Protein AF-A0A8D8GSB3-F1 (afdb_monomer_lite)

Organism: Culex pipiens (NCBI:txid7175)

Foldseek 3Di:
DDFFQKEKEWFWAFLDDDAPLGQLPVTATFKIWIFIAGLVVLDTLDIDIAGAADPDPDPPPDDPDDDDDDDDDDDDDDDDDDDDDDDDDDDDDDDDDDDDDDDDDDDDDDDDDDDDDDDDDDDDPPPPPVPCSVVSVVCCVVGHDHPLVVLVVVCVVCVVSVHHCLDPSYAYEYQAQCRLQNHVQLVCLVVVHDHPPRSQKHFHLQVLLLCLVVDVVVPVPDDPVVVVVVVVDDDGDDGDSGLVVVCVVVVHDQDDDPDPSVSRSVSSSVSVSVSSVSVRRSPDIDGFDLDAAEDADALPDPADLLQKKKKAFADQPDDPNLVSSLSGSFAFDHNFKFFDADPVGGGPRMIMGGGPDSVSLVVSCSQAQPDDPPTGMHMGRDGPNVNSDRRNDPDVVVVVVVVVVDRDDDDDDPDDPPDALVVVQVVQCPDPDRDGDPPRRVD

Radius of gyration: 30.73 Å; chains: 1; bounding box: 97×86×65 Å

InterPro domains:
  IPR000504 RNA recognition motif domain [PF28441] (309-398)
  IPR012677 Nucleotide-binding alpha-beta plait domain superfamily [G3DSA:3.30.70.330] (297-389)
  IPR012677 Nucleotide-binding alpha-beta plait domain superfamily [G3DSA:3.30.70.330] (390-442)
  IPR035979 RNA-binding domain superfamily [SSF54928] (301-390)
  IPR036397 Ribonuclease H superfamily [G3DSA:3.30.420.10] (130-294)
  IPR050666 Epithelial Splicing Regulatory [PTHR13976] (303-430)

Structure (mmCIF, N/CA/C/O backbone):
data_AF-A0A8D8GSB3-F1
#
_entry.id   AF-A0A8D8GSB3-F1
#
loop_
_atom_site.group_PDB
_atom_site.id
_atom_site.type_symbol
_atom_site.label_atom_id
_atom_site.label_alt_id
_atom_site.label_comp_id
_atom_site.label_asym_id
_atom_site.l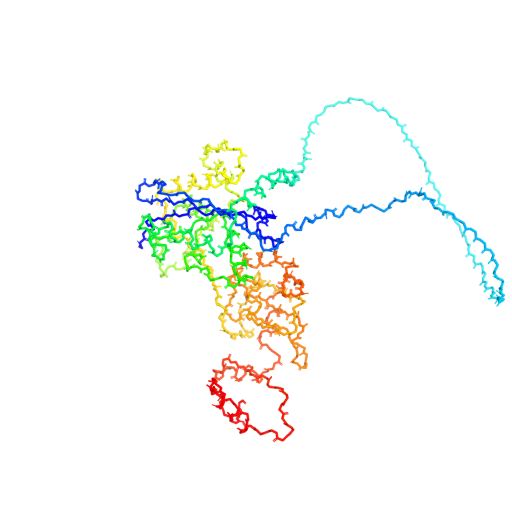abel_entity_id
_atom_site.label_seq_id
_atom_site.pdbx_PDB_ins_code
_atom_site.Cartn_x
_atom_site.Cartn_y
_atom_site.Cartn_z
_atom_site.occupancy
_atom_site.B_iso_or_equiv
_atom_site.auth_seq_id
_atom_site.auth_comp_id
_atom_site.auth_asym_id
_atom_site.auth_atom_id
_atom_site.pdbx_PDB_model_num
ATOM 1 N N . MET A 1 1 ? -25.557 -2.067 -2.318 1.00 46.94 1 MET A N 1
ATOM 2 C CA . MET A 1 1 ? -24.330 -2.796 -1.921 1.00 46.94 1 MET A CA 1
ATOM 3 C C . MET A 1 1 ? -24.518 -3.299 -0.494 1.00 46.94 1 MET A C 1
ATOM 5 O O . MET A 1 1 ? -25.457 -2.836 0.148 1.00 46.94 1 MET A O 1
ATOM 9 N N . LEU A 1 2 ? -23.705 -4.243 -0.006 1.00 55.56 2 LEU A N 1
ATOM 10 C CA . LEU A 1 2 ? -23.695 -4.561 1.428 1.00 55.56 2 LEU A CA 1
ATOM 11 C C . LEU A 1 2 ? -22.905 -3.475 2.169 1.00 55.56 2 LEU A C 1
ATOM 13 O O . LEU A 1 2 ? -21.803 -3.122 1.752 1.00 55.56 2 LEU A O 1
ATOM 17 N N . VAL A 1 3 ? -23.482 -2.969 3.257 1.00 63.44 3 VAL A N 1
ATOM 18 C CA . VAL A 1 3 ? -22.779 -2.135 4.242 1.00 63.44 3 VAL A CA 1
ATOM 19 C C . VAL A 1 3 ? -21.833 -3.053 5.030 1.00 63.44 3 VAL A C 1
ATOM 21 O O . VAL A 1 3 ? -22.255 -4.170 5.350 1.00 63.44 3 VAL A O 1
ATOM 24 N N . PRO A 1 4 ? -20.586 -2.654 5.349 1.00 74.19 4 PRO A N 1
ATOM 25 C CA . PRO A 1 4 ? -19.764 -3.430 6.274 1.00 74.19 4 PRO A CA 1
ATOM 26 C C . PRO A 1 4 ? -20.490 -3.586 7.618 1.00 74.19 4 PRO A C 1
ATOM 28 O O . PRO A 1 4 ? -21.089 -2.641 8.121 1.00 74.19 4 PRO A O 1
ATOM 31 N N . GLY A 1 5 ? -20.447 -4.786 8.196 1.00 86.19 5 GLY A N 1
ATOM 32 C CA . GLY A 1 5 ? -20.962 -5.034 9.545 1.00 86.19 5 GLY A CA 1
ATOM 33 C C . GLY A 1 5 ? -19.976 -4.575 10.618 1.00 86.19 5 GLY A C 1
ATOM 34 O O . GLY A 1 5 ? -20.393 -4.056 11.647 1.00 86.19 5 GLY A O 1
ATOM 35 N N . HIS A 1 6 ? -18.675 -4.711 10.344 1.00 92.94 6 HIS A N 1
ATOM 36 C CA . HIS A 1 6 ? -17.599 -4.316 11.246 1.00 92.94 6 HIS A CA 1
ATOM 37 C C . HIS A 1 6 ? -16.561 -3.460 10.519 1.00 92.94 6 HIS A C 1
ATOM 39 O O . HIS A 1 6 ? -16.038 -3.842 9.468 1.00 92.94 6 HIS A O 1
ATOM 45 N N . VAL A 1 7 ? -16.228 -2.325 11.126 1.00 94.75 7 VAL A N 1
ATOM 46 C CA . VAL A 1 7 ? -15.101 -1.468 10.752 1.00 94.75 7 VAL A CA 1
ATOM 47 C C . VAL A 1 7 ? -14.012 -1.632 11.806 1.00 94.75 7 VAL A C 1
ATOM 49 O O . VAL A 1 7 ? -14.294 -1.667 12.999 1.00 94.75 7 VAL A O 1
ATOM 52 N N . VAL A 1 8 ? -12.760 -1.743 11.376 1.00 96.25 8 VAL A N 1
ATOM 53 C CA . VAL A 1 8 ? -11.604 -1.909 12.255 1.00 96.25 8 VAL A CA 1
ATOM 54 C C . VAL A 1 8 ? -10.635 -0.763 12.032 1.00 96.25 8 VAL A C 1
ATOM 56 O O . VAL A 1 8 ? -9.966 -0.704 11.003 1.00 96.25 8 VAL A O 1
ATOM 59 N N . SER A 1 9 ? -10.546 0.131 13.013 1.00 97.50 9 SER A N 1
ATOM 60 C CA . SER A 1 9 ? -9.481 1.129 13.076 1.00 97.50 9 SER A CA 1
ATOM 61 C C . SER A 1 9 ? -8.151 0.410 13.292 1.00 97.50 9 SER A C 1
ATOM 63 O O . SER A 1 9 ? -8.019 -0.351 14.254 1.00 97.50 9 SER A O 1
ATOM 65 N N . LEU A 1 10 ? -7.192 0.623 12.391 1.00 97.50 10 LEU A N 1
ATOM 66 C CA . LEU A 1 10 ? -5.840 0.079 12.454 1.00 97.50 10 LEU A CA 1
ATOM 67 C C . LEU A 1 10 ? -4.830 1.226 12.538 1.00 97.50 10 LEU A C 1
ATOM 69 O O . LEU A 1 10 ? -4.584 1.934 11.558 1.00 97.50 10 LEU A O 1
ATOM 73 N N . TYR A 1 11 ? -4.220 1.363 13.711 1.00 96.75 11 TYR A N 1
ATOM 74 C CA . TYR A 1 11 ? -3.083 2.243 13.955 1.00 96.75 11 TYR A CA 1
ATOM 75 C C . TYR A 1 11 ? -1.773 1.440 13.927 1.00 96.75 11 TYR A C 1
ATOM 77 O O . TYR A 1 11 ? -1.705 0.324 14.450 1.00 96.75 11 TYR A O 1
ATOM 85 N N . VAL A 1 12 ? -0.736 2.015 13.314 1.00 96.12 12 VAL A N 1
ATOM 86 C CA . VAL A 1 12 ? 0.573 1.385 13.084 1.00 96.12 12 VAL A CA 1
ATOM 87 C C . VAL A 1 12 ? 1.669 2.400 13.391 1.00 96.12 12 VAL A C 1
ATOM 89 O O . VAL A 1 12 ? 1.662 3.480 12.804 1.00 96.12 12 VAL A O 1
ATOM 92 N N . ALA A 1 13 ? 2.633 2.032 14.236 1.00 93.81 13 ALA A N 1
ATOM 93 C CA . ALA A 1 13 ? 3.852 2.813 14.455 1.00 93.81 13 ALA A CA 1
ATOM 94 C C . ALA A 1 13 ? 5.113 1.966 14.222 1.00 93.81 13 ALA A C 1
ATOM 96 O O . ALA A 1 13 ? 5.122 0.749 14.451 1.00 93.81 13 ALA A O 1
ATOM 97 N N . THR A 1 14 ? 6.183 2.621 13.764 1.00 92.94 14 THR A N 1
ATOM 98 C CA . THR A 1 14 ? 7.492 1.995 13.508 1.00 92.94 14 THR A CA 1
ATOM 99 C C . THR A 1 14 ? 8.529 2.379 14.560 1.00 92.94 14 THR A C 1
ATOM 101 O O . THR A 1 14 ? 8.365 3.345 15.303 1.00 92.94 14 THR A O 1
ATOM 104 N N . SER A 1 15 ? 9.639 1.641 14.566 1.00 90.12 15 SER A N 1
ATOM 105 C CA . SER A 1 15 ? 10.887 1.962 15.277 1.00 90.12 15 SER A CA 1
ATOM 106 C C . SER A 1 15 ? 11.648 3.181 14.712 1.00 90.12 15 SER A C 1
ATOM 108 O O . SER A 1 15 ? 12.798 3.417 15.087 1.00 90.12 15 SER A O 1
ATOM 110 N N . GLY A 1 16 ? 11.038 3.932 13.793 1.00 90.31 16 GLY A N 1
ATOM 111 C CA . GLY A 1 16 ? 11.637 5.041 13.062 1.00 90.31 16 GLY A CA 1
ATOM 112 C C . GLY A 1 16 ? 10.687 6.221 12.897 1.00 90.31 16 GLY A C 1
ATOM 113 O O . GLY A 1 16 ? 10.059 6.683 13.852 1.00 90.31 16 GLY A O 1
ATOM 114 N N . TYR A 1 17 ? 10.590 6.736 11.675 1.00 90.69 17 TYR A N 1
ATOM 115 C CA . TYR A 1 17 ? 9.687 7.832 11.353 1.00 90.69 17 TYR A CA 1
ATOM 116 C C . TYR A 1 17 ? 8.207 7.434 11.440 1.00 90.69 17 TYR A C 1
ATOM 118 O O . TYR A 1 17 ? 7.793 6.321 11.107 1.00 90.69 17 TYR A O 1
ATOM 126 N N . ASN A 1 18 ? 7.390 8.408 11.845 1.00 87.12 18 ASN A N 1
ATOM 127 C CA . ASN A 1 18 ? 5.941 8.295 12.006 1.00 87.12 18 ASN A CA 1
ATOM 128 C C . ASN A 1 18 ? 5.227 9.484 11.316 1.00 87.12 18 ASN A C 1
ATOM 130 O O . ASN A 1 18 ? 5.866 10.332 10.681 1.00 87.12 18 ASN A O 1
ATOM 134 N N . GLY A 1 19 ? 3.891 9.532 11.366 1.00 87.88 19 GLY A N 1
ATOM 135 C CA . GLY A 1 19 ? 3.096 10.582 10.713 1.00 87.88 19 GLY A CA 1
ATOM 136 C C . GLY A 1 19 ? 3.327 10.661 9.195 1.00 87.88 19 GLY A C 1
ATOM 137 O O . GLY A 1 19 ? 3.313 9.652 8.493 1.00 87.88 19 GLY A O 1
ATOM 138 N N . ALA A 1 20 ? 3.577 11.858 8.655 1.00 89.44 20 ALA A N 1
ATOM 139 C CA . ALA A 1 20 ? 3.774 12.060 7.211 1.00 89.44 20 ALA A CA 1
ATOM 140 C C . ALA A 1 20 ? 5.016 11.344 6.623 1.00 89.44 20 ALA A C 1
ATOM 142 O O . ALA A 1 20 ? 5.093 11.154 5.402 1.00 89.44 20 ALA A O 1
ATOM 143 N N . ALA A 1 21 ? 5.969 10.934 7.466 1.00 91.31 21 ALA A N 1
ATOM 144 C CA . ALA A 1 21 ? 7.173 10.187 7.095 1.00 91.31 21 ALA A CA 1
ATOM 145 C C . ALA A 1 21 ? 7.105 8.690 7.474 1.00 91.31 21 ALA A C 1
ATOM 147 O O . ALA A 1 21 ? 8.086 7.974 7.301 1.00 91.31 21 ALA A O 1
ATOM 148 N N . LEU A 1 22 ? 5.949 8.200 7.946 1.00 93.69 22 LEU A N 1
ATOM 149 C CA . LEU A 1 22 ? 5.746 6.812 8.373 1.00 93.69 22 LEU A CA 1
ATOM 150 C C . LEU A 1 22 ? 6.247 5.797 7.322 1.00 93.69 22 LEU A C 1
ATOM 152 O O . LEU A 1 22 ? 5.744 5.758 6.193 1.00 93.69 22 LEU A O 1
ATOM 156 N N . GLY A 1 23 ? 7.253 5.003 7.706 1.00 91.19 23 GLY A N 1
ATOM 157 C CA . GLY A 1 23 ? 7.861 3.947 6.887 1.00 91.19 23 GLY A CA 1
ATOM 158 C C . GLY A 1 23 ? 8.819 4.403 5.775 1.00 91.19 23 GLY A C 1
ATOM 159 O O . GLY A 1 23 ? 9.178 3.588 4.927 1.00 91.19 23 GLY A O 1
ATOM 160 N N . SER A 1 24 ? 9.240 5.675 5.712 1.00 93.44 24 SER A N 1
ATOM 161 C CA . SER A 1 24 ? 10.185 6.131 4.670 1.00 93.44 24 SER A CA 1
ATOM 162 C C . SER A 1 24 ? 11.663 5.838 4.959 1.00 93.44 24 SER A C 1
ATOM 164 O O . SER A 1 24 ? 12.518 6.170 4.145 1.00 93.44 24 SER A O 1
ATOM 166 N N . ASP A 1 25 ? 11.986 5.223 6.090 1.00 92.88 25 ASP A N 1
ATOM 167 C CA . ASP A 1 25 ? 13.344 4.985 6.601 1.00 92.88 25 ASP A CA 1
ATOM 168 C C . ASP A 1 25 ? 13.704 3.496 6.758 1.00 92.88 25 ASP A C 1
ATOM 170 O O . ASP A 1 25 ? 14.690 3.167 7.415 1.00 92.88 25 ASP A O 1
ATOM 174 N N . GLU A 1 26 ? 12.926 2.598 6.138 1.00 90.44 26 GLU A N 1
ATOM 175 C CA . GLU A 1 26 ? 13.148 1.137 6.149 1.00 90.44 26 GLU A CA 1
ATOM 176 C C . GLU A 1 26 ? 13.079 0.518 7.570 1.00 90.44 26 GLU A C 1
ATOM 178 O O . GLU A 1 26 ? 13.495 -0.619 7.794 1.00 90.44 26 GLU A O 1
ATOM 183 N N . LYS A 1 27 ? 12.528 1.259 8.547 1.00 92.31 27 LYS A N 1
ATOM 184 C CA . LYS A 1 27 ? 12.356 0.827 9.940 1.00 92.31 27 LYS A CA 1
ATOM 185 C C . LYS A 1 27 ? 11.085 0.001 10.132 1.00 92.31 27 LYS A C 1
ATOM 187 O O . LYS A 1 27 ? 10.012 0.331 9.631 1.00 92.31 27 LYS A O 1
ATOM 192 N N . GLU A 1 28 ? 11.224 -1.071 10.903 1.00 93.19 28 GLU A N 1
ATOM 193 C CA . GLU A 1 28 ? 10.175 -2.065 11.134 1.00 93.19 28 GLU A CA 1
ATOM 194 C C . GLU A 1 28 ? 9.091 -1.555 12.094 1.00 93.19 28 GLU A C 1
ATOM 196 O O . GLU A 1 28 ? 9.355 -0.752 13.001 1.00 93.19 28 GLU A O 1
ATOM 201 N N . VAL A 1 29 ? 7.875 -2.067 11.906 1.00 94.69 29 VAL A N 1
ATOM 202 C CA . VAL A 1 29 ? 6.718 -1.920 12.790 1.00 94.69 29 VAL A CA 1
ATOM 203 C C . VAL A 1 29 ? 7.063 -2.428 14.188 1.00 94.69 29 VAL A C 1
ATOM 205 O O . VAL A 1 29 ? 7.661 -3.488 14.360 1.00 94.69 29 VAL A O 1
ATOM 208 N N . VAL A 1 30 ? 6.633 -1.675 15.200 1.00 94.31 30 VAL A N 1
ATOM 209 C CA . VAL A 1 30 ? 6.784 -2.033 16.621 1.00 94.31 30 VAL A CA 1
ATOM 210 C C . VAL A 1 30 ? 5.465 -2.099 17.377 1.00 94.31 30 VAL A C 1
ATOM 212 O O . VAL A 1 30 ? 5.400 -2.693 18.452 1.00 94.31 30 VAL A O 1
ATOM 215 N N . LEU A 1 31 ? 4.406 -1.504 16.831 1.00 94.38 31 LEU A N 1
ATOM 216 C CA . LEU A 1 31 ? 3.119 -1.372 17.498 1.00 94.38 31 LEU A CA 1
ATOM 217 C C . LEU A 1 31 ? 1.986 -1.457 16.477 1.00 94.38 31 LEU A C 1
ATOM 219 O O . LEU A 1 31 ? 1.957 -0.700 15.505 1.00 94.38 31 LEU A O 1
ATOM 223 N N . LEU A 1 32 ? 1.044 -2.363 16.734 1.00 96.94 32 LEU A N 1
ATOM 224 C CA . LEU A 1 32 ? -0.214 -2.498 16.004 1.00 96.94 32 LEU A CA 1
ATOM 225 C C . LEU A 1 32 ? -1.373 -2.393 16.998 1.00 96.94 32 LEU A C 1
ATOM 227 O O . LEU A 1 32 ? -1.464 -3.197 17.929 1.00 96.94 32 LEU A O 1
ATOM 231 N N . ILE A 1 33 ? -2.263 -1.418 16.800 1.00 96.81 33 ILE A N 1
ATOM 232 C CA . ILE A 1 33 ? -3.490 -1.264 17.593 1.00 96.81 33 ILE A CA 1
ATOM 233 C C . ILE A 1 33 ? -4.693 -1.441 16.669 1.00 96.81 33 ILE A C 1
ATOM 235 O O . ILE A 1 33 ? -4.855 -0.711 15.693 1.00 96.81 33 ILE A O 1
ATOM 239 N N . TYR A 1 34 ? -5.541 -2.407 17.009 1.00 97.88 34 TYR A N 1
ATOM 240 C CA . TYR A 1 34 ? -6.792 -2.723 16.334 1.00 97.88 34 TYR A CA 1
ATOM 241 C C . TYR A 1 34 ? -7.969 -2.380 17.249 1.00 97.88 34 TYR A C 1
ATOM 243 O O . TYR A 1 34 ? -8.068 -2.916 18.358 1.00 97.88 34 TYR A O 1
ATOM 251 N N . VAL A 1 35 ? -8.895 -1.546 16.774 1.00 97.88 35 VAL A N 1
ATOM 252 C CA . VAL A 1 35 ? -10.174 -1.271 17.449 1.00 97.88 35 VAL A CA 1
ATOM 253 C C . VAL A 1 35 ? -11.320 -1.635 16.516 1.00 97.88 35 VAL A C 1
ATOM 255 O O . VAL A 1 35 ? -11.486 -1.033 15.459 1.00 97.88 35 VAL A O 1
ATOM 258 N N . ILE A 1 36 ? -12.093 -2.643 16.910 1.00 96.88 36 ILE A N 1
ATOM 259 C CA . ILE A 1 36 ? -13.197 -3.222 16.143 1.00 96.88 36 ILE A CA 1
ATOM 260 C C . ILE A 1 36 ? -14.498 -2.546 16.573 1.00 96.88 36 ILE A C 1
ATOM 262 O O . ILE A 1 36 ? -14.856 -2.596 17.749 1.00 96.88 36 ILE A O 1
ATOM 266 N N . ILE A 1 37 ? -15.214 -1.956 15.619 1.00 96.62 37 ILE A N 1
ATOM 267 C CA . ILE A 1 37 ? -16.464 -1.216 15.803 1.00 96.62 37 ILE A CA 1
ATOM 268 C C . ILE A 1 37 ? -17.565 -1.919 15.000 1.00 96.62 37 ILE A C 1
ATOM 270 O O . ILE A 1 37 ? -17.405 -2.162 13.802 1.00 96.62 37 ILE A O 1
ATOM 274 N N . ASP A 1 38 ? -18.682 -2.246 15.647 1.00 94.38 38 ASP A N 1
ATOM 275 C CA . ASP A 1 38 ? -19.898 -2.707 14.971 1.00 94.38 38 ASP A CA 1
ATOM 276 C C . ASP A 1 38 ? -20.629 -1.500 14.365 1.00 94.38 38 ASP A C 1
ATOM 278 O O . ASP A 1 38 ? -20.921 -0.518 15.049 1.00 94.38 38 ASP A O 1
ATOM 282 N N . VAL A 1 39 ? -20.915 -1.559 13.064 1.00 92.12 39 VAL A N 1
ATOM 283 C CA . VAL A 1 39 ? -21.429 -0.416 12.288 1.00 92.12 39 VAL A CA 1
ATOM 284 C C . VAL A 1 39 ? -22.927 -0.178 12.523 1.00 92.12 39 VAL A C 1
ATOM 286 O O . VAL A 1 39 ? -23.415 0.925 12.298 1.00 92.12 39 VAL A O 1
ATOM 289 N N . GLN A 1 40 ? -23.674 -1.184 12.993 1.00 90.38 40 GLN A N 1
ATOM 290 C CA . GLN A 1 40 ? -25.124 -1.074 13.215 1.00 90.38 40 GLN A CA 1
ATOM 291 C C . GLN A 1 40 ? -25.457 -0.413 14.557 1.00 90.38 40 GLN A C 1
ATOM 293 O O . GLN A 1 40 ? -26.456 0.291 14.682 1.00 90.38 40 GLN A O 1
ATOM 298 N N . THR A 1 41 ? -24.620 -0.654 15.562 1.00 93.62 41 THR A N 1
ATOM 299 C CA . THR A 1 41 ? -24.779 -0.182 16.941 1.00 93.62 41 THR A CA 1
ATOM 300 C C . THR A 1 41 ? -23.790 0.927 17.308 1.00 93.62 41 THR A C 1
ATOM 302 O O . THR A 1 41 ? -23.958 1.562 18.346 1.00 93.62 41 THR A O 1
ATOM 305 N N . ASN A 1 42 ? -22.778 1.167 16.465 1.00 95.19 42 ASN A N 1
ATOM 306 C CA . ASN A 1 42 ? -21.684 2.124 16.656 1.00 95.19 42 ASN A CA 1
ATOM 307 C C . ASN A 1 42 ? -20.837 1.880 17.926 1.00 95.19 42 ASN A C 1
ATOM 309 O O . ASN A 1 42 ? -20.206 2.798 18.453 1.00 95.19 42 ASN A O 1
ATOM 313 N N . ASN A 1 43 ? -20.826 0.645 18.439 1.00 95.88 43 ASN A N 1
ATOM 314 C CA . ASN A 1 43 ? -20.094 0.268 19.650 1.00 95.88 43 ASN A CA 1
ATOM 315 C C . ASN A 1 43 ? -18.760 -0.407 19.330 1.00 95.88 43 ASN A C 1
ATOM 317 O O . ASN A 1 43 ? -18.639 -1.161 18.363 1.00 95.88 43 ASN A O 1
ATOM 321 N N . ILE A 1 44 ? -17.777 -0.205 20.208 1.00 96.94 44 ILE A N 1
ATOM 322 C CA . ILE A 1 44 ? -16.515 -0.947 20.179 1.00 96.94 44 ILE A CA 1
ATOM 323 C C . ILE A 1 44 ? -16.778 -2.380 20.668 1.00 96.94 44 ILE A C 1
ATOM 325 O O . ILE A 1 44 ? -17.114 -2.597 21.830 1.00 96.94 44 ILE A O 1
ATOM 329 N N . VAL A 1 45 ? -16.609 -3.356 19.776 1.00 95.62 45 VAL A N 1
ATOM 330 C CA . VAL A 1 45 ? -16.747 -4.799 20.052 1.00 95.62 45 VAL A CA 1
ATOM 331 C C . VAL A 1 45 ? -15.456 -5.377 20.633 1.00 95.62 45 VAL A C 1
ATOM 333 O O . VAL A 1 45 ? -15.485 -6.340 21.398 1.00 95.62 45 VAL A O 1
ATOM 336 N N . GLY A 1 46 ? -14.306 -4.801 20.275 1.00 95.19 46 GLY A N 1
ATOM 337 C CA . GLY A 1 46 ? -13.010 -5.321 20.688 1.00 95.19 46 GLY A CA 1
ATOM 338 C C . GLY A 1 46 ? -11.860 -4.339 20.509 1.00 95.19 46 GLY A C 1
ATOM 339 O O . GLY A 1 46 ? -11.868 -3.511 19.602 1.00 95.19 46 GLY A O 1
ATOM 340 N N . VAL A 1 47 ? -10.850 -4.469 21.367 1.00 96.50 47 VAL A N 1
ATOM 341 C CA . VAL A 1 47 ? -9.591 -3.716 21.313 1.00 96.50 47 VAL A CA 1
ATOM 342 C C . VAL A 1 47 ? -8.439 -4.698 21.487 1.00 96.50 47 VAL A C 1
ATOM 344 O O . VAL A 1 47 ? -8.438 -5.502 22.424 1.00 96.50 47 VAL A O 1
ATOM 347 N N . LYS A 1 48 ? -7.437 -4.620 20.608 1.00 95.44 48 LYS A N 1
ATOM 348 C CA . LYS A 1 48 ? -6.157 -5.313 20.774 1.00 95.44 48 LYS A CA 1
ATOM 349 C C . LYS A 1 48 ? -4.989 -4.406 20.439 1.00 95.44 48 LYS A C 1
ATOM 351 O O . LYS A 1 48 ? -4.953 -3.792 19.381 1.00 95.44 48 LYS A O 1
ATOM 356 N N . GLN A 1 49 ? -4.017 -4.407 21.337 1.00 94.81 49 GLN A N 1
ATOM 357 C CA . GLN A 1 49 ? -2.704 -3.808 21.172 1.00 94.81 49 GLN A CA 1
ATOM 358 C C . GLN A 1 49 ? -1.685 -4.944 21.124 1.00 94.81 49 GLN A C 1
ATOM 360 O O . GLN A 1 49 ? -1.722 -5.844 21.966 1.00 94.81 49 GLN A O 1
ATOM 365 N N . PHE A 1 50 ? -0.798 -4.907 20.137 1.00 95.19 50 PHE A N 1
ATOM 366 C CA . PHE A 1 50 ? 0.275 -5.875 19.965 1.00 95.19 50 PHE A CA 1
ATOM 367 C C . PHE A 1 50 ? 1.600 -5.144 19.768 1.00 95.19 50 PHE A C 1
ATOM 369 O O . PHE A 1 50 ? 1.710 -4.271 18.906 1.00 95.19 50 PHE A O 1
ATOM 376 N N . PHE A 1 51 ? 2.610 -5.543 20.538 1.00 94.50 51 PHE A N 1
ATOM 377 C CA . PHE A 1 51 ? 3.986 -5.120 20.321 1.00 94.50 51 PHE A CA 1
ATOM 378 C C . PHE A 1 51 ? 4.653 -6.079 19.332 1.00 94.50 51 PHE A C 1
ATOM 380 O O . PHE A 1 51 ? 4.635 -7.299 19.518 1.00 94.50 51 PHE A O 1
ATOM 387 N N . VAL A 1 52 ? 5.239 -5.526 18.277 1.00 94.62 52 VAL A N 1
ATOM 388 C CA . VAL A 1 52 ? 5.985 -6.265 17.256 1.00 94.62 52 VAL A CA 1
ATOM 389 C C . VAL A 1 52 ? 7.473 -6.161 17.581 1.00 94.62 52 VAL A C 1
ATOM 391 O O . VAL A 1 52 ? 7.978 -5.099 17.942 1.00 94.62 52 VAL A O 1
ATOM 394 N N . ARG A 1 53 ? 8.185 -7.284 17.498 1.00 92.38 53 ARG A N 1
ATOM 395 C CA . ARG A 1 53 ? 9.631 -7.351 17.696 1.00 92.38 53 ARG A CA 1
ATOM 396 C C . ARG A 1 53 ? 10.335 -7.116 16.351 1.00 92.38 53 ARG A C 1
ATOM 398 O O . ARG A 1 53 ? 10.168 -7.950 15.455 1.00 92.38 53 ARG A O 1
ATOM 405 N N . PRO A 1 54 ? 11.137 -6.044 16.202 1.00 87.56 54 PRO A N 1
ATOM 406 C CA . PRO A 1 54 ? 11.943 -5.840 15.004 1.00 87.56 54 PRO A CA 1
ATOM 407 C C . PRO A 1 54 ? 12.975 -6.967 14.861 1.00 87.56 54 PRO A C 1
ATOM 409 O O . PRO A 1 54 ? 13.476 -7.506 15.851 1.00 87.56 54 PRO A O 1
ATOM 412 N N . THR A 1 55 ? 13.264 -7.355 13.622 1.00 84.44 55 THR A N 1
ATOM 413 C CA . THR A 1 55 ? 14.263 -8.379 13.277 1.00 84.44 55 THR A CA 1
ATOM 414 C C . THR A 1 55 ? 15.649 -7.756 13.108 1.00 84.44 55 THR A C 1
ATOM 416 O O . THR A 1 55 ? 16.648 -8.366 13.485 1.00 84.44 55 THR A O 1
ATOM 419 N N . ASN A 1 56 ? 15.707 -6.513 12.627 1.00 69.81 56 ASN A N 1
ATOM 420 C CA . ASN A 1 56 ? 16.899 -5.681 12.608 1.00 69.81 56 ASN A CA 1
ATOM 421 C C . ASN A 1 56 ? 16.869 -4.748 13.835 1.00 69.81 56 ASN A C 1
ATOM 423 O O . ASN A 1 56 ? 16.053 -3.826 13.881 1.00 69.81 56 ASN A O 1
ATOM 427 N N . PRO A 1 57 ? 17.733 -4.946 14.851 1.00 49.84 57 PRO A N 1
ATOM 428 C CA . PRO A 1 57 ? 17.727 -4.103 16.045 1.00 49.84 57 PRO A CA 1
ATOM 429 C C . PRO A 1 57 ? 18.005 -2.636 15.694 1.00 49.84 57 PRO A C 1
ATOM 431 O O . PRO A 1 57 ? 18.697 -2.336 14.718 1.00 49.84 57 PRO A O 1
ATOM 434 N N . ILE A 1 58 ? 17.467 -1.722 16.508 1.00 49.03 58 ILE A N 1
ATOM 435 C CA . ILE A 1 58 ? 17.416 -0.281 16.229 1.00 49.03 58 ILE A CA 1
ATOM 436 C C . ILE A 1 58 ? 18.830 0.312 16.130 1.00 49.03 58 ILE A C 1
ATOM 438 O O . ILE A 1 58 ? 19.404 0.805 17.099 1.00 49.03 58 ILE A O 1
ATOM 442 N N . GLN A 1 59 ? 19.390 0.317 14.918 1.00 40.62 59 GLN A N 1
ATOM 443 C CA . GLN A 1 59 ? 20.538 1.154 14.593 1.00 40.62 59 GLN A CA 1
ATOM 444 C C . GLN A 1 59 ? 20.097 2.616 14.675 1.00 40.62 59 GLN A C 1
ATOM 446 O O . GLN A 1 59 ? 19.427 3.124 13.768 1.00 40.62 59 GLN A O 1
ATOM 451 N N . GLN A 1 60 ? 20.463 3.265 15.781 1.00 36.28 60 GLN A N 1
ATOM 452 C CA . GLN A 1 60 ? 20.367 4.707 15.954 1.00 36.28 60 GLN A CA 1
ATOM 453 C C . GLN A 1 60 ? 21.254 5.383 14.905 1.00 36.28 60 GLN A C 1
ATOM 455 O O . GLN A 1 60 ? 22.484 5.326 14.975 1.00 36.28 60 GLN A O 1
ATOM 460 N N . SER A 1 61 ? 20.636 6.033 13.923 1.00 34.47 61 SER A N 1
ATOM 461 C CA . SER A 1 61 ? 21.339 6.917 13.001 1.00 34.47 61 SER A CA 1
ATOM 462 C C . SER A 1 61 ? 21.800 8.155 13.769 1.00 34.47 61 SER A C 1
ATOM 464 O O . SER A 1 61 ? 21.009 9.071 13.997 1.00 34.47 61 SER A O 1
ATOM 466 N N . GLN A 1 62 ? 23.069 8.182 14.189 1.00 25.75 62 GLN A N 1
ATOM 467 C CA . GLN A 1 62 ? 23.658 9.386 14.776 1.00 25.75 62 GLN A CA 1
ATOM 468 C C . GLN A 1 62 ? 23.490 10.568 13.804 1.00 25.75 62 GLN A C 1
ATOM 470 O O . GLN A 1 62 ? 23.829 10.426 12.623 1.00 25.75 62 GLN A O 1
ATOM 475 N N . PRO A 1 63 ? 23.010 11.739 14.263 1.00 33.56 63 PRO A N 1
ATOM 476 C CA . PRO A 1 63 ? 22.990 12.928 13.426 1.00 33.56 63 PRO A CA 1
ATOM 477 C C . PRO A 1 63 ? 24.434 13.315 13.087 1.00 33.56 63 PRO A C 1
ATOM 479 O O . PRO A 1 63 ? 25.238 13.581 13.980 1.00 33.56 63 PRO A O 1
ATOM 482 N N . GLN A 1 64 ? 24.780 13.340 11.796 1.00 36.38 64 GLN A N 1
ATOM 483 C CA . GLN A 1 64 ? 26.123 13.718 11.344 1.00 36.38 64 GLN A CA 1
ATOM 484 C C . GLN A 1 64 ? 26.354 15.227 11.504 1.00 36.38 64 GLN A C 1
ATOM 486 O O . GLN A 1 64 ? 26.249 16.004 10.554 1.00 36.38 64 GLN A O 1
ATOM 491 N N . SER A 1 65 ? 26.702 15.649 12.718 1.00 30.91 65 SER A N 1
ATOM 492 C CA . SER A 1 65 ? 27.169 17.004 12.993 1.00 30.91 65 SER A CA 1
ATOM 493 C C . SER A 1 65 ? 28.550 17.224 12.369 1.00 30.91 65 SER A C 1
ATOM 495 O O . SER A 1 65 ? 29.572 16.808 12.918 1.00 30.91 65 SER A O 1
ATOM 497 N N . LEU A 1 66 ? 28.586 17.909 11.226 1.00 34.41 66 LEU A N 1
ATOM 498 C CA . LEU A 1 66 ? 29.812 18.460 10.651 1.00 34.41 66 LEU A CA 1
ATOM 499 C C . LEU A 1 66 ? 30.451 19.465 11.622 1.00 34.41 66 LEU A C 1
ATOM 501 O O . LEU A 1 66 ? 29.996 20.601 11.701 1.00 34.41 66 LEU A O 1
ATOM 505 N N . LEU A 1 67 ? 31.544 19.092 12.290 1.00 29.55 67 LEU A N 1
ATOM 506 C CA . LEU A 1 67 ? 32.542 20.043 12.791 1.00 29.55 67 LEU A CA 1
ATOM 507 C C . LEU A 1 67 ? 33.918 19.371 12.878 1.00 29.55 67 LEU A C 1
ATOM 509 O O . LEU A 1 67 ? 34.118 18.427 13.636 1.00 29.55 67 LEU A O 1
ATOM 513 N N . ASN A 1 68 ? 34.876 19.879 12.103 1.00 31.34 68 ASN A N 1
ATOM 514 C CA . ASN A 1 68 ? 36.262 19.420 12.104 1.00 31.34 68 ASN A CA 1
ATOM 515 C C . ASN A 1 68 ? 37.136 20.491 12.773 1.00 31.34 68 ASN A C 1
ATOM 517 O O . ASN A 1 68 ? 37.464 21.494 12.139 1.00 31.34 68 ASN A O 1
ATOM 521 N N . ALA A 1 69 ? 37.464 20.315 14.057 1.00 30.39 69 ALA A N 1
ATOM 522 C CA . ALA A 1 69 ? 38.258 21.277 14.820 1.00 30.39 69 ALA A CA 1
ATOM 523 C C . ALA A 1 69 ? 39.190 20.589 15.833 1.00 30.39 69 ALA A C 1
ATOM 525 O O . ALA A 1 69 ? 38.769 19.963 16.801 1.00 30.39 69 ALA A O 1
ATOM 526 N N . SER A 1 70 ? 40.483 20.763 15.589 1.00 29.06 70 SER A N 1
ATOM 527 C CA . SER A 1 70 ? 41.624 20.353 16.404 1.00 29.06 70 SER A CA 1
ATOM 528 C C . SER A 1 70 ? 41.540 20.679 17.903 1.00 29.06 70 SER A C 1
ATOM 530 O O . SER A 1 70 ? 41.356 21.835 18.282 1.00 29.06 70 SER A O 1
ATOM 532 N N . SER A 1 71 ? 41.919 19.716 18.744 1.00 28.09 71 SER A N 1
ATOM 533 C CA . SER A 1 71 ? 42.757 19.967 19.928 1.00 28.09 71 SER A CA 1
ATOM 534 C C . SER A 1 71 ? 43.656 18.746 20.184 1.00 28.09 71 SER A C 1
ATOM 536 O O . SER A 1 71 ? 43.397 17.671 19.646 1.00 28.09 71 SER A O 1
ATOM 538 N N . ALA A 1 72 ? 44.775 18.923 20.892 1.00 27.84 72 ALA A N 1
ATOM 539 C CA . ALA A 1 72 ? 45.880 17.961 20.898 1.00 27.84 72 ALA A CA 1
ATOM 540 C C . ALA A 1 72 ? 46.349 17.590 22.308 1.00 27.84 72 AL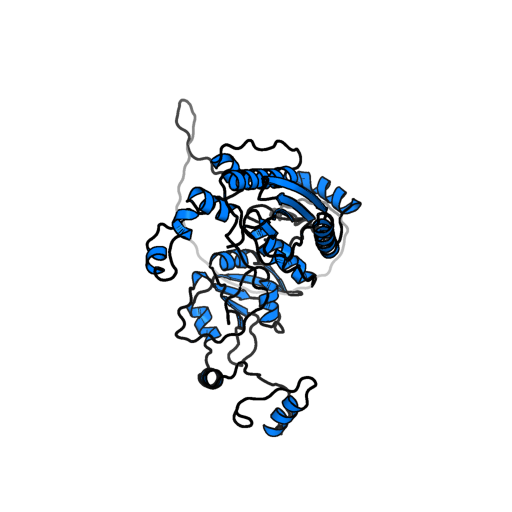A A C 1
ATOM 542 O O . ALA A 1 72 ? 46.385 18.447 23.190 1.00 27.84 72 ALA A O 1
ATOM 543 N N . SER A 1 73 ? 46.874 16.371 22.463 1.00 27.75 73 SER A N 1
ATOM 544 C CA . SER A 1 73 ? 47.896 16.076 23.475 1.00 27.75 73 SER A CA 1
ATOM 545 C C . SER A 1 73 ? 48.718 14.820 23.149 1.00 27.75 73 SER A C 1
ATOM 547 O O . SER A 1 73 ? 48.249 13.694 23.226 1.00 27.75 73 SER A O 1
ATOM 549 N N . GLN A 1 74 ? 49.984 15.070 22.806 1.00 26.47 74 GLN A N 1
ATOM 550 C CA . GLN A 1 74 ? 51.180 14.368 23.291 1.00 26.47 74 GLN A CA 1
ATOM 551 C C . GLN A 1 74 ? 51.138 12.835 23.471 1.00 26.47 74 GLN A C 1
ATOM 553 O O . GLN A 1 74 ? 50.601 12.315 24.445 1.00 26.47 74 GLN A O 1
ATOM 558 N N . ASN A 1 75 ? 52.006 12.151 22.722 1.00 26.72 75 ASN A N 1
ATOM 559 C CA . ASN A 1 75 ? 53.157 11.536 23.389 1.00 26.72 75 ASN A CA 1
ATOM 560 C C . ASN A 1 75 ? 54.414 11.583 22.505 1.00 26.72 75 ASN A C 1
ATOM 562 O O . ASN A 1 75 ? 54.336 11.914 21.323 1.00 26.72 75 ASN A O 1
ATOM 566 N N . ASN A 1 76 ? 55.578 11.374 23.118 1.00 26.89 76 ASN A N 1
ATOM 567 C CA . ASN A 1 76 ? 56.900 11.725 22.581 1.00 26.89 76 ASN A CA 1
ATOM 568 C C . ASN A 1 76 ? 57.810 10.480 22.465 1.00 26.89 76 ASN A C 1
ATOM 570 O O . ASN A 1 76 ? 57.454 9.447 23.022 1.00 26.89 76 ASN A O 1
ATOM 574 N N . ILE A 1 77 ? 58.987 10.632 21.825 1.00 26.91 77 ILE A N 1
ATOM 575 C CA . ILE A 1 77 ? 60.276 9.898 21.997 1.00 26.91 77 ILE A CA 1
ATOM 576 C C . ILE A 1 77 ? 61.007 9.583 20.661 1.00 26.91 77 ILE A C 1
ATOM 578 O O . ILE A 1 77 ? 60.823 8.555 20.024 1.00 26.91 77 ILE A O 1
ATOM 582 N N . SER A 1 78 ? 61.914 10.508 20.317 1.00 26.59 78 SER A N 1
ATOM 583 C CA . SER A 1 78 ? 63.305 10.325 19.841 1.00 26.59 78 SER A CA 1
ATOM 584 C C . SER A 1 78 ? 63.695 9.606 18.526 1.00 26.59 78 SER A C 1
ATOM 586 O O . SER A 1 78 ? 63.451 8.423 18.328 1.00 26.59 78 SER A O 1
ATOM 588 N N . SER A 1 79 ? 64.625 10.288 17.833 1.00 26.00 79 SER A N 1
ATOM 589 C CA . SER A 1 79 ? 65.979 9.835 17.417 1.00 26.00 79 SER A CA 1
ATOM 590 C C . SER A 1 79 ? 66.327 9.514 15.945 1.00 26.00 79 SER A C 1
ATOM 592 O O . SER A 1 79 ? 65.738 8.672 15.282 1.00 26.00 79 SER A O 1
ATOM 594 N N . SER A 1 80 ? 67.435 10.158 15.536 1.00 27.16 80 SER A N 1
ATOM 595 C CA . SER A 1 80 ? 68.464 9.773 14.547 1.00 27.16 80 SER A CA 1
ATOM 596 C C . SER A 1 80 ? 68.135 9.632 13.050 1.00 27.16 80 SER A C 1
ATOM 598 O O . SER A 1 80 ? 67.641 8.618 12.582 1.00 27.16 80 SER A O 1
ATOM 600 N N . ASN A 1 81 ? 68.652 10.616 12.304 1.00 24.66 81 ASN A N 1
ATOM 601 C CA . ASN A 1 81 ? 69.547 10.474 11.147 1.00 24.66 81 ASN A CA 1
ATOM 602 C C . ASN A 1 81 ? 69.253 9.398 10.080 1.00 24.66 81 ASN A C 1
ATOM 604 O O . ASN A 1 81 ? 69.614 8.234 10.231 1.00 24.66 81 ASN A O 1
ATOM 608 N N . THR A 1 82 ? 68.955 9.861 8.866 1.00 30.30 82 THR A N 1
ATOM 609 C CA . THR A 1 82 ? 69.921 9.706 7.757 1.00 30.30 82 THR A CA 1
ATOM 610 C C . THR A 1 82 ? 69.739 10.814 6.721 1.00 30.30 82 THR A C 1
ATOM 612 O O . THR A 1 82 ? 68.636 11.300 6.493 1.00 30.30 82 THR A O 1
ATOM 615 N N . SER A 1 83 ? 70.847 11.240 6.123 1.00 25.36 83 SER A N 1
ATOM 616 C CA . SER A 1 83 ? 70.903 12.146 4.973 1.00 25.36 83 SER A CA 1
ATOM 617 C C . SER A 1 83 ? 70.831 11.367 3.662 1.00 25.36 83 SER A C 1
ATOM 619 O O . SER A 1 83 ? 71.369 10.263 3.612 1.00 25.36 83 SER A O 1
ATOM 621 N N . LEU A 1 84 ? 70.327 11.987 2.591 1.00 29.88 84 LEU A N 1
ATOM 622 C CA . LEU A 1 84 ? 70.895 11.868 1.240 1.00 29.88 84 LEU A CA 1
ATOM 623 C C . LEU A 1 84 ? 70.338 12.972 0.324 1.00 29.88 84 LEU A C 1
ATOM 625 O O . LEU A 1 84 ? 69.182 13.375 0.451 1.00 29.88 84 LEU A O 1
ATOM 629 N N . ASP A 1 85 ? 71.183 13.480 -0.566 1.00 25.00 85 ASP A N 1
ATOM 630 C CA . ASP A 1 85 ? 70.902 14.600 -1.466 1.00 25.00 85 ASP A CA 1
ATOM 631 C C . ASP A 1 85 ? 70.094 14.182 -2.711 1.00 25.00 85 ASP A C 1
ATOM 633 O O . ASP A 1 85 ? 70.234 13.056 -3.188 1.00 25.00 85 ASP A O 1
ATOM 637 N N . ASN A 1 86 ? 69.388 15.131 -3.350 1.00 29.36 86 ASN A N 1
ATOM 638 C CA . ASN A 1 86 ? 69.943 15.694 -4.592 1.00 29.36 86 ASN A CA 1
ATOM 639 C C . ASN A 1 86 ? 69.374 17.074 -5.004 1.00 29.36 86 ASN A C 1
ATOM 641 O O . ASN A 1 86 ? 68.316 17.523 -4.572 1.00 29.36 86 ASN A O 1
ATOM 645 N N . GLN A 1 87 ? 70.150 17.714 -5.873 1.00 28.78 87 GLN A N 1
ATOM 646 C CA . GLN A 1 87 ? 69.988 18.965 -6.618 1.00 28.78 87 GLN A CA 1
ATOM 647 C C . GLN A 1 87 ? 69.074 18.782 -7.860 1.00 28.78 87 GLN A C 1
ATOM 649 O O . GLN A 1 87 ? 68.804 17.648 -8.239 1.00 28.78 87 GLN A O 1
ATOM 654 N N . SER A 1 88 ? 68.660 19.795 -8.641 1.00 28.94 88 SER A N 1
ATOM 655 C CA . SER A 1 88 ? 68.396 21.243 -8.443 1.00 28.94 88 SER A CA 1
ATOM 656 C C . SER A 1 88 ? 67.755 21.814 -9.745 1.00 28.94 88 SER A C 1
ATOM 658 O O . SER A 1 88 ? 67.377 21.034 -10.614 1.00 28.94 88 SER A O 1
ATOM 660 N N . LEU A 1 89 ? 67.715 23.151 -9.904 1.00 28.34 89 LEU A N 1
ATOM 661 C CA . LEU A 1 89 ? 67.273 23.941 -11.080 1.00 28.34 89 LEU A CA 1
ATOM 662 C C . LEU A 1 89 ? 65.749 23.964 -11.377 1.00 28.34 89 LEU A C 1
ATOM 664 O O . LEU A 1 89 ? 65.071 22.952 -11.279 1.00 28.34 89 LEU A O 1
ATOM 668 N N . GLY A 1 90 ? 65.151 25.094 -11.786 1.00 26.89 90 GLY A N 1
ATOM 669 C CA . GLY A 1 90 ? 65.668 26.476 -11.773 1.00 26.89 90 GLY A CA 1
ATOM 670 C C . GLY A 1 90 ? 64.966 27.443 -12.747 1.00 26.89 90 GLY A C 1
ATOM 671 O O . GLY A 1 90 ? 64.821 27.108 -13.916 1.00 26.89 90 GLY A O 1
ATOM 672 N N . SER A 1 91 ? 64.655 28.673 -12.290 1.00 28.42 91 SER A N 1
ATOM 673 C CA . SER A 1 91 ? 64.091 29.833 -13.046 1.00 28.42 91 SER A CA 1
ATOM 674 C C . SER A 1 91 ? 62.712 29.630 -13.721 1.00 28.42 91 SER A C 1
ATOM 676 O O . SER A 1 91 ? 62.375 28.526 -14.118 1.00 28.42 91 SER A O 1
ATOM 678 N N . GLY A 1 92 ? 61.835 30.630 -13.892 1.00 27.39 92 GLY A N 1
ATOM 679 C CA . GLY A 1 92 ? 61.837 32.079 -13.591 1.00 27.39 92 GLY A CA 1
ATOM 680 C C . GLY A 1 92 ? 60.701 32.769 -14.399 1.00 27.39 92 GLY A C 1
ATOM 681 O O . GLY A 1 92 ? 60.099 32.097 -15.227 1.00 27.39 92 GLY A O 1
ATOM 682 N N . THR A 1 93 ? 60.317 34.053 -14.298 1.00 25.48 93 THR A N 1
ATOM 683 C CA . THR A 1 93 ? 60.555 35.177 -13.358 1.00 25.48 93 THR A CA 1
ATOM 684 C C . THR A 1 93 ? 59.551 36.311 -13.720 1.00 25.48 93 THR A C 1
ATOM 686 O O . THR A 1 93 ? 59.293 36.490 -14.907 1.00 25.48 93 THR A O 1
ATOM 689 N N . THR A 1 94 ? 59.075 37.135 -12.757 1.00 26.00 94 THR A N 1
ATOM 690 C CA . THR A 1 94 ? 58.294 38.413 -12.942 1.00 26.00 94 THR A CA 1
ATOM 691 C C . THR A 1 94 ? 56.913 38.334 -13.644 1.00 26.00 94 THR A C 1
ATOM 693 O O . THR A 1 94 ? 56.640 37.367 -14.338 1.00 26.00 94 THR A O 1
ATOM 696 N N . THR A 1 95 ? 55.940 39.257 -13.506 1.00 25.73 95 THR A N 1
ATOM 697 C CA . THR A 1 95 ? 55.726 40.541 -12.756 1.00 25.73 95 THR A CA 1
ATOM 698 C C . THR A 1 95 ? 54.194 40.652 -12.478 1.00 25.73 95 THR A C 1
ATOM 700 O O . THR A 1 95 ? 53.425 40.106 -13.260 1.00 25.73 95 THR A O 1
ATOM 703 N N . ALA A 1 96 ? 53.646 41.166 -11.360 1.00 26.39 96 ALA A N 1
ATOM 704 C CA . ALA A 1 96 ? 53.584 42.569 -10.873 1.00 26.39 96 ALA A CA 1
ATOM 705 C C . ALA A 1 96 ? 52.901 43.547 -11.879 1.00 26.39 96 ALA A C 1
ATOM 707 O O . ALA A 1 96 ? 53.177 43.440 -13.066 1.00 26.39 96 ALA A O 1
ATOM 708 N N . THR A 1 97 ? 52.044 44.537 -11.556 1.00 25.19 97 THR A N 1
ATOM 709 C CA . THR A 1 97 ? 51.460 45.136 -10.310 1.00 25.19 97 THR A CA 1
ATOM 710 C C . THR A 1 97 ? 50.353 46.153 -10.746 1.00 25.19 97 THR A C 1
ATOM 712 O O . THR A 1 97 ? 50.276 46.412 -11.941 1.00 25.19 97 THR A O 1
ATOM 715 N N . ALA A 1 98 ? 49.490 46.831 -9.960 1.00 28.42 98 ALA A N 1
ATOM 716 C CA . ALA A 1 98 ? 49.102 46.905 -8.530 1.00 28.42 98 ALA A CA 1
ATOM 717 C C . ALA A 1 98 ? 47.769 47.711 -8.389 1.00 28.42 98 ALA A C 1
ATOM 719 O O . ALA A 1 98 ? 47.481 48.512 -9.273 1.00 28.42 98 ALA A O 1
ATOM 720 N N . SER A 1 99 ? 47.093 47.654 -7.218 1.00 26.03 99 SER A N 1
ATOM 721 C CA . SER A 1 99 ? 46.179 48.701 -6.645 1.00 26.03 99 SER A CA 1
ATOM 722 C C . SER A 1 99 ? 44.859 49.031 -7.399 1.00 26.03 99 SER A C 1
ATOM 724 O O . SER A 1 99 ? 44.760 48.786 -8.591 1.00 26.03 99 SER A O 1
ATOM 726 N N . SER A 1 100 ? 43.753 49.522 -6.808 1.00 27.27 100 SER A N 1
ATOM 727 C CA . SER A 1 100 ? 43.468 50.302 -5.571 1.00 27.27 100 SER A CA 1
ATOM 728 C C . SER A 1 100 ? 42.063 49.922 -5.026 1.00 27.27 100 SER A C 1
ATOM 730 O O . SER A 1 100 ? 41.206 49.588 -5.834 1.00 27.27 100 SER A O 1
ATOM 732 N N . ALA A 1 101 ? 41.708 49.829 -3.733 1.00 26.44 101 ALA A N 1
ATOM 733 C CA . ALA A 1 101 ? 41.933 50.631 -2.510 1.00 26.44 101 ALA A CA 1
ATOM 734 C C . ALA A 1 101 ? 40.809 51.655 -2.176 1.00 26.44 101 ALA A C 1
ATOM 736 O O . ALA A 1 101 ? 40.779 52.734 -2.761 1.00 26.44 101 ALA A O 1
ATOM 737 N N . ASN A 1 102 ? 39.919 51.306 -1.222 1.00 26.53 102 ASN A N 1
ATOM 738 C CA . ASN A 1 102 ? 39.371 52.115 -0.095 1.00 26.53 102 ASN A CA 1
ATOM 739 C C . ASN A 1 102 ? 38.250 51.311 0.644 1.00 26.53 102 ASN A C 1
ATOM 741 O O . ASN A 1 102 ? 37.573 50.532 -0.015 1.00 26.53 102 ASN A O 1
ATOM 745 N N . SER A 1 103 ? 38.063 51.282 1.982 1.00 28.80 103 SER A N 1
ATOM 746 C CA . SER A 1 103 ? 38.121 52.309 3.063 1.00 28.80 103 SER A CA 1
ATOM 747 C C . SER A 1 103 ? 36.812 53.142 3.123 1.00 28.80 103 SER A C 1
ATOM 749 O O . SER A 1 103 ? 36.384 53.598 2.070 1.00 28.80 103 SER A O 1
ATOM 751 N N . VAL A 1 104 ? 36.101 53.394 4.244 1.00 27.42 104 VAL A N 1
ATOM 752 C CA . VAL A 1 104 ? 36.290 53.101 5.695 1.00 27.42 104 VAL A CA 1
ATOM 753 C C . VAL A 1 104 ? 34.962 53.261 6.495 1.00 27.42 104 VAL A C 1
ATOM 755 O O . VAL A 1 104 ? 34.063 53.976 6.068 1.00 27.42 104 VAL A O 1
ATOM 758 N N . ASN A 1 105 ? 34.876 52.585 7.652 1.00 25.92 105 ASN A N 1
ATOM 759 C CA . ASN A 1 105 ? 33.962 52.682 8.819 1.00 25.92 105 ASN A CA 1
ATOM 760 C C . ASN A 1 105 ? 33.027 53.909 8.983 1.00 25.92 105 ASN A C 1
ATOM 762 O O . ASN A 1 105 ? 33.472 55.044 8.832 1.00 25.92 105 ASN A O 1
ATOM 766 N N . ASN A 1 106 ? 31.854 53.696 9.615 1.00 26.09 106 ASN A N 1
ATOM 767 C CA . ASN A 1 106 ? 31.617 54.194 10.992 1.00 26.09 106 ASN A CA 1
ATOM 768 C C . ASN A 1 106 ? 30.412 53.527 11.706 1.00 26.09 106 ASN A C 1
ATOM 770 O O . ASN A 1 106 ? 29.672 52.764 11.091 1.00 26.09 106 ASN A O 1
ATOM 774 N N . ALA A 1 107 ? 30.223 53.807 13.003 1.00 24.48 107 ALA A N 1
ATOM 775 C CA . ALA A 1 107 ? 29.131 53.293 13.849 1.00 24.48 107 ALA A CA 1
ATOM 776 C C . ALA A 1 107 ? 28.619 54.367 14.835 1.00 24.48 107 ALA A C 1
ATOM 778 O O . ALA A 1 107 ? 29.415 55.242 15.160 1.00 24.48 107 ALA A O 1
ATOM 779 N N . THR A 1 108 ? 27.368 54.251 15.340 1.00 25.61 108 THR A N 1
ATOM 780 C CA . THR A 1 108 ? 26.963 54.345 16.782 1.00 25.61 108 THR A CA 1
ATOM 781 C C . THR A 1 108 ? 25.438 54.505 17.049 1.00 25.61 108 THR A C 1
ATOM 783 O O . THR A 1 108 ? 24.728 55.236 16.372 1.00 25.61 108 THR A O 1
ATOM 786 N N . SER A 1 109 ? 24.964 53.807 18.095 1.00 23.72 109 SER A N 1
ATOM 787 C CA . SER A 1 109 ? 23.882 54.132 19.068 1.00 23.72 109 SER A CA 1
ATOM 788 C C . SER A 1 109 ? 22.517 54.780 18.685 1.00 23.72 109 SER A C 1
ATOM 790 O O . SER A 1 109 ? 22.376 55.997 18.702 1.00 23.72 109 SER A O 1
ATOM 792 N N . ALA A 1 110 ? 21.478 53.927 18.655 1.00 22.67 110 ALA A N 1
ATOM 793 C CA . ALA A 1 110 ? 20.411 53.800 19.685 1.00 22.67 110 ALA A CA 1
ATOM 794 C C . ALA A 1 110 ? 19.132 54.700 19.774 1.00 22.67 110 ALA A C 1
ATOM 796 O O . ALA A 1 110 ? 19.181 55.920 19.897 1.00 22.67 110 ALA A O 1
ATOM 797 N N . THR A 1 111 ? 18.022 53.981 20.057 1.00 22.23 111 THR A N 1
ATOM 798 C CA . THR A 1 111 ? 16.810 54.294 20.882 1.00 22.23 111 THR A CA 1
ATOM 799 C C . THR A 1 111 ? 15.490 54.778 20.232 1.00 22.23 111 THR A C 1
ATOM 801 O O . THR A 1 111 ? 15.454 55.789 19.547 1.00 22.23 111 THR A O 1
ATOM 804 N N . THR A 1 112 ? 14.385 54.092 20.606 1.00 22.22 112 THR A N 1
ATOM 805 C CA . THR A 1 112 ? 12.930 54.399 20.428 1.00 22.22 112 THR A CA 1
ATOM 806 C C . THR A 1 112 ? 12.364 54.559 18.996 1.00 22.22 112 THR A C 1
ATOM 808 O O . THR A 1 112 ? 12.964 55.228 18.172 1.00 22.22 112 THR A O 1
ATOM 811 N N . SER A 1 113 ? 11.179 54.032 18.631 1.00 22.58 113 SER A N 1
ATOM 812 C CA . SER A 1 113 ? 10.250 53.106 19.322 1.00 22.58 113 SER A CA 1
ATOM 813 C C . SER A 1 113 ? 9.186 52.496 18.374 1.00 22.58 113 SER A C 1
ATOM 815 O O . SER A 1 113 ? 8.801 53.117 17.392 1.00 22.58 113 SER A O 1
ATOM 817 N N . SER A 1 114 ? 8.635 51.337 18.772 1.00 23.44 114 SER A N 1
ATOM 818 C CA . SER A 1 114 ? 7.298 50.778 18.441 1.00 23.44 114 SER A CA 1
ATOM 819 C C . SER A 1 114 ? 6.887 50.427 16.989 1.00 23.44 114 SER A C 1
ATOM 821 O O . SER A 1 114 ? 6.516 51.300 16.209 1.00 23.44 114 SER A O 1
ATOM 823 N N . SER A 1 115 ? 6.672 49.114 16.779 1.00 21.44 115 SER A N 1
ATOM 824 C CA . SER A 1 115 ? 5.432 48.462 16.269 1.00 21.44 115 SER A CA 1
ATOM 825 C C . SER A 1 115 ? 5.528 47.568 15.012 1.00 21.44 115 SER A C 1
ATOM 827 O O . SER A 1 115 ? 6.362 47.770 14.140 1.00 21.44 115 SER A O 1
ATOM 829 N N . LEU A 1 116 ? 4.609 46.585 14.975 1.00 25.75 116 LEU A N 1
ATOM 830 C CA . LEU A 1 116 ? 4.288 45.604 13.919 1.00 25.75 116 LEU A CA 1
ATOM 831 C C . LEU A 1 116 ? 5.340 44.517 13.603 1.00 25.75 116 LEU A C 1
ATOM 833 O O . LEU A 1 116 ? 6.298 44.715 12.865 1.00 25.75 116 LEU A O 1
ATOM 837 N N . THR A 1 117 ? 5.079 43.310 14.119 1.00 22.73 117 THR A N 1
ATOM 838 C CA . THR A 1 117 ? 5.810 42.062 13.850 1.00 22.73 117 THR A CA 1
ATOM 839 C C . THR A 1 117 ? 5.040 41.149 12.891 1.00 22.73 11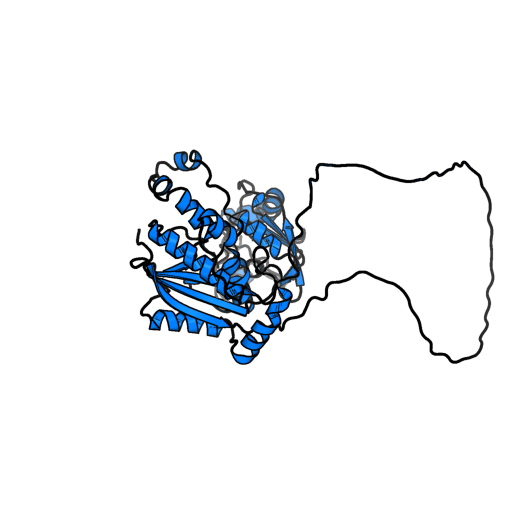7 THR A C 1
ATOM 841 O O . THR A 1 117 ? 3.842 40.934 13.061 1.00 22.73 117 THR A O 1
ATOM 844 N N . ALA A 1 118 ? 5.735 40.538 11.927 1.00 23.22 118 ALA A N 1
ATOM 845 C CA . ALA A 1 118 ? 5.216 39.437 11.113 1.00 23.22 118 ALA A CA 1
ATOM 846 C C . ALA A 1 118 ? 6.367 38.537 10.626 1.00 23.22 118 ALA A C 1
ATOM 848 O O . ALA A 1 118 ? 7.430 39.043 10.275 1.00 23.22 118 ALA A O 1
ATOM 849 N N . GLY A 1 119 ? 6.137 37.219 10.567 1.00 24.09 119 GLY A N 1
ATOM 850 C CA . GLY A 1 119 ? 7.054 36.255 9.942 1.00 24.09 119 GLY A CA 1
ATOM 851 C C . GLY A 1 119 ? 7.971 35.473 10.893 1.00 24.09 119 GLY A C 1
ATOM 852 O O . GLY A 1 119 ? 9.178 35.687 10.903 1.00 24.09 119 GLY A O 1
ATOM 853 N N . SER A 1 120 ? 7.421 34.493 11.616 1.00 26.55 120 SER A N 1
ATOM 854 C CA . SER A 1 120 ? 8.194 33.375 12.181 1.00 26.55 120 SER A CA 1
ATOM 855 C C . SER A 1 120 ? 7.859 32.088 11.427 1.00 26.55 120 SER A C 1
ATOM 857 O O . SER A 1 120 ? 6.720 31.624 11.464 1.00 26.55 120 SER A O 1
ATOM 859 N N . SER A 1 121 ? 8.840 31.510 10.732 1.00 26.47 121 SER A N 1
ATOM 860 C CA . SER A 1 121 ? 8.689 30.233 10.029 1.00 26.47 121 SER A CA 1
ATOM 861 C C . SER A 1 121 ? 8.599 29.074 11.021 1.00 26.47 121 SER A C 1
ATOM 863 O O . SER A 1 121 ? 9.514 28.882 11.823 1.00 26.47 121 SER A O 1
ATOM 865 N N . LEU A 1 122 ? 7.532 28.278 10.937 1.00 28.77 122 LEU A N 1
ATOM 866 C CA . LEU A 1 122 ? 7.400 27.035 11.696 1.00 28.77 122 LEU A CA 1
ATOM 867 C C . LEU A 1 122 ? 8.393 25.991 11.163 1.00 28.77 122 LEU A C 1
ATOM 869 O O . LEU A 1 122 ? 8.266 25.532 10.029 1.00 28.77 122 LEU A O 1
ATOM 873 N N . ALA A 1 123 ? 9.374 25.624 11.986 1.00 26.67 123 ALA A N 1
ATOM 874 C CA . ALA A 1 123 ? 10.202 24.442 11.763 1.00 26.67 123 ALA A CA 1
ATOM 875 C C . ALA A 1 123 ? 9.459 23.176 12.249 1.00 26.67 123 ALA A C 1
ATOM 877 O O . ALA A 1 123 ? 8.671 23.277 13.193 1.00 26.67 123 ALA A O 1
ATOM 878 N N . PRO A 1 124 ? 9.693 21.989 11.655 1.00 32.31 124 PRO A N 1
ATOM 879 C CA . PRO A 1 124 ? 9.096 20.742 12.134 1.00 32.31 124 PRO A CA 1
ATOM 880 C C . PRO A 1 124 ? 9.570 20.375 13.550 1.00 32.31 124 PRO A C 1
ATOM 882 O O . PRO A 1 124 ? 10.749 20.503 13.878 1.00 32.31 124 PRO A O 1
ATOM 885 N N . CYS A 1 125 ? 8.661 19.873 14.387 1.00 29.28 125 CYS A N 1
ATOM 886 C CA . CYS A 1 125 ? 8.950 19.505 15.776 1.00 29.28 125 CYS A CA 1
ATOM 887 C C . CYS A 1 125 ? 9.582 18.102 15.904 1.00 29.28 125 CYS A C 1
ATOM 889 O O . CYS A 1 125 ? 8.987 17.208 16.499 1.00 29.28 125 CYS A O 1
ATOM 891 N N . GLU A 1 126 ? 10.795 17.901 15.380 1.00 38.59 126 GLU A N 1
ATOM 892 C CA . GLU A 1 126 ? 11.497 16.601 15.449 1.00 38.59 126 GLU A CA 1
ATOM 893 C C . GLU A 1 126 ? 11.841 16.161 16.892 1.00 38.59 126 GLU A C 1
ATOM 895 O O . GLU A 1 126 ? 11.900 14.970 17.189 1.00 38.59 126 GLU A O 1
ATOM 900 N N . ASN A 1 127 ? 12.027 17.108 17.819 1.00 30.69 127 ASN A N 1
ATOM 901 C CA . ASN A 1 127 ? 12.630 16.846 19.135 1.00 30.69 127 ASN A CA 1
ATOM 902 C C . ASN A 1 127 ? 11.713 16.212 20.204 1.00 30.69 127 ASN A C 1
ATOM 904 O O . ASN A 1 127 ? 12.207 15.890 21.284 1.00 30.69 127 ASN A O 1
ATOM 908 N N . ALA A 1 128 ? 10.408 16.054 19.961 1.00 34.38 128 ALA A N 1
ATOM 909 C CA . ALA A 1 128 ? 9.478 15.542 20.979 1.00 34.38 128 ALA A CA 1
ATOM 910 C C . ALA A 1 128 ? 9.426 14.002 21.051 1.00 34.38 128 ALA A C 1
ATOM 912 O O . ALA A 1 128 ? 9.286 13.434 22.130 1.00 34.38 128 ALA A O 1
ATOM 913 N N . ILE A 1 129 ? 9.556 13.320 19.909 1.00 45.59 129 ILE A N 1
ATOM 914 C CA . ILE A 1 129 ? 9.238 11.885 19.778 1.00 45.59 129 ILE A CA 1
ATOM 915 C C . ILE A 1 129 ? 10.353 10.994 20.353 1.00 45.59 129 ILE A C 1
ATOM 917 O O . ILE A 1 129 ? 10.086 9.934 20.919 1.00 45.59 129 ILE A O 1
ATOM 921 N N . SER A 1 130 ? 11.606 11.454 20.301 1.00 44.12 130 SER A N 1
ATOM 922 C CA . SER A 1 130 ? 12.795 10.715 20.754 1.00 44.12 130 SER A CA 1
ATOM 923 C C . SER A 1 130 ? 12.822 10.368 22.252 1.00 44.12 130 SER A C 1
ATOM 925 O O . SER A 1 130 ? 13.730 9.662 22.684 1.00 44.12 130 SER A O 1
ATOM 927 N N . GLN A 1 131 ? 11.876 10.872 23.056 1.00 41.28 131 GLN A N 1
ATOM 928 C CA . GLN A 1 131 ? 11.824 10.646 24.506 1.00 41.28 131 GLN A CA 1
ATOM 929 C C . GLN A 1 131 ? 10.921 9.474 24.932 1.00 41.28 131 GLN A C 1
ATOM 931 O O . GLN A 1 131 ? 11.132 8.939 26.017 1.00 41.28 131 GLN A O 1
ATOM 936 N N . GLU A 1 132 ? 9.970 9.028 24.098 1.00 53.38 132 GLU A N 1
ATOM 937 C CA . GLU A 1 132 ? 9.063 7.909 24.444 1.00 53.38 132 GLU A CA 1
ATOM 938 C C . GLU A 1 132 ? 9.509 6.545 23.899 1.00 53.38 132 GLU A C 1
ATOM 940 O O . GLU A 1 132 ? 9.068 5.507 24.396 1.00 53.38 132 GLU A O 1
ATOM 945 N N . ILE A 1 133 ? 10.437 6.527 22.935 1.00 55.31 133 ILE A N 1
ATOM 946 C CA . ILE A 1 133 ? 11.031 5.297 22.384 1.00 55.31 133 ILE A CA 1
ATOM 947 C C . ILE A 1 133 ? 11.501 4.323 23.495 1.00 55.31 133 ILE A C 1
ATOM 949 O O . ILE A 1 133 ? 11.140 3.149 23.409 1.00 55.31 133 ILE A O 1
ATOM 953 N N . PRO A 1 134 ? 12.179 4.754 24.586 1.00 56.00 134 PRO A N 1
ATOM 954 C CA . PRO A 1 134 ? 12.621 3.847 25.655 1.00 56.00 134 PRO A CA 1
ATOM 955 C C . PRO A 1 134 ? 11.489 3.119 26.403 1.00 56.00 134 PRO A C 1
ATOM 957 O O . PRO A 1 134 ? 11.692 2.014 26.911 1.00 56.00 134 PRO A O 1
ATOM 960 N N . ALA A 1 135 ? 10.289 3.709 26.480 1.00 67.50 135 ALA A N 1
ATOM 961 C CA . ALA A 1 135 ? 9.134 3.065 27.109 1.00 67.50 135 ALA A CA 1
ATOM 962 C C . ALA A 1 135 ? 8.606 1.919 26.230 1.00 67.50 135 ALA A C 1
ATOM 964 O O . ALA A 1 135 ? 8.371 0.809 26.715 1.00 67.50 135 ALA A O 1
ATOM 965 N N . ILE A 1 136 ? 8.511 2.161 24.919 1.00 73.12 136 ILE A N 1
ATOM 966 C CA . ILE A 1 136 ? 8.156 1.136 23.933 1.00 73.12 136 ILE A CA 1
ATOM 967 C C . ILE A 1 136 ? 9.242 0.054 23.837 1.00 73.12 136 ILE A C 1
ATOM 969 O O . ILE A 1 136 ? 8.899 -1.124 23.814 1.00 73.12 136 ILE A O 1
ATOM 973 N N . GLU A 1 137 ? 10.535 0.394 23.868 1.00 76.75 137 GLU A N 1
ATOM 974 C CA . GLU A 1 137 ? 11.633 -0.590 23.878 1.00 76.75 137 GLU A CA 1
ATOM 975 C C . GLU A 1 137 ? 11.506 -1.590 25.042 1.00 76.75 137 GLU A C 1
ATOM 977 O O . GLU A 1 137 ? 11.651 -2.798 24.841 1.00 76.75 137 GLU A O 1
ATOM 982 N N . SER A 1 138 ? 11.153 -1.117 26.244 1.00 76.81 138 SER A N 1
ATOM 983 C CA . SER A 1 138 ? 10.901 -1.973 27.413 1.00 76.81 138 SER A CA 1
ATOM 984 C C . SER A 1 138 ? 9.704 -2.920 27.212 1.00 76.81 138 SER A C 1
ATOM 986 O O . SER A 1 138 ? 9.756 -4.103 27.574 1.00 76.81 138 SER A O 1
ATOM 988 N N . LEU A 1 139 ? 8.636 -2.435 26.572 1.00 81.19 139 LEU A N 1
ATOM 989 C CA . LEU A 1 139 ? 7.437 -3.219 26.259 1.00 81.19 139 LEU A CA 1
ATOM 990 C C . LEU A 1 139 ? 7.681 -4.233 25.127 1.00 81.19 139 LEU A C 1
ATOM 992 O O . LEU A 1 139 ? 7.209 -5.368 25.217 1.00 81.19 139 LEU A O 1
ATOM 996 N N . ILE A 1 140 ? 8.492 -3.901 24.117 1.00 84.38 140 ILE A N 1
ATOM 997 C CA . ILE A 1 140 ? 8.946 -4.846 23.081 1.00 84.38 140 ILE A CA 1
ATOM 998 C C . ILE A 1 140 ? 9.837 -5.932 23.698 1.00 84.38 140 ILE A C 1
ATOM 1000 O O . ILE A 1 140 ? 9.660 -7.113 23.396 1.00 84.38 140 ILE A O 1
ATOM 1004 N N . ALA A 1 141 ? 10.773 -5.562 24.578 1.00 80.81 141 ALA A N 1
ATOM 1005 C CA . ALA A 1 141 ? 11.685 -6.507 25.222 1.00 80.81 141 ALA A CA 1
ATOM 1006 C C . ALA A 1 141 ? 10.952 -7.523 26.118 1.00 80.81 141 ALA A C 1
ATOM 1008 O O . ALA A 1 141 ? 11.353 -8.684 26.189 1.00 80.81 141 ALA A O 1
ATOM 1009 N N . SER A 1 142 ? 9.869 -7.099 26.778 1.00 84.38 142 SER A N 1
ATOM 1010 C CA . SER A 1 142 ? 9.081 -7.935 27.695 1.00 84.38 142 SER A CA 1
ATOM 1011 C C . SER A 1 142 ? 7.901 -8.667 27.041 1.00 84.38 142 SER A C 1
ATOM 1013 O O . SER A 1 142 ? 7.547 -9.757 27.490 1.00 84.38 142 SER A O 1
ATOM 1015 N N . SER A 1 143 ? 7.288 -8.103 25.993 1.00 87.56 143 SER A N 1
ATOM 1016 C CA . SER A 1 143 ? 6.031 -8.614 25.414 1.00 87.56 143 SER A CA 1
ATOM 1017 C C . SER A 1 143 ? 5.972 -8.661 23.881 1.00 87.56 143 SER A C 1
ATOM 1019 O O . SER A 1 143 ? 5.034 -9.242 23.332 1.00 87.56 143 SER A O 1
ATOM 1021 N N . GLY A 1 144 ? 6.961 -8.092 23.183 1.00 90.19 144 GLY A N 1
ATOM 1022 C CA . GLY A 1 144 ? 6.989 -8.010 21.722 1.00 90.19 144 GLY A CA 1
ATOM 1023 C C . GLY A 1 144 ? 7.177 -9.365 21.043 1.00 90.19 144 GLY A C 1
ATOM 1024 O O . GLY A 1 144 ? 7.986 -10.180 21.495 1.00 90.19 144 GLY A O 1
ATOM 1025 N N . ARG A 1 145 ? 6.459 -9.600 19.939 1.00 94.62 145 ARG A N 1
ATOM 1026 C CA . ARG A 1 145 ? 6.406 -10.880 19.200 1.00 94.62 145 ARG A CA 1
ATOM 1027 C C . ARG A 1 145 ? 6.736 -10.708 17.708 1.00 94.62 145 ARG A C 1
ATOM 1029 O O . ARG A 1 145 ? 6.656 -9.583 17.218 1.00 94.62 145 ARG A O 1
ATOM 1036 N N . PRO A 1 146 ? 7.116 -11.766 16.966 1.00 95.75 146 PRO A N 1
ATOM 1037 C CA . PRO A 1 146 ? 7.290 -11.683 15.514 1.00 95.75 146 PRO A CA 1
ATOM 1038 C C . PRO A 1 146 ? 6.024 -11.163 14.817 1.00 95.75 146 PRO A C 1
ATOM 1040 O O . PRO A 1 146 ? 4.914 -11.454 15.262 1.00 95.75 146 PRO A O 1
ATOM 1043 N N . LEU A 1 147 ? 6.184 -10.423 13.713 1.00 96.44 147 LEU A N 1
ATOM 1044 C CA . LEU A 1 147 ? 5.051 -9.820 12.997 1.00 96.44 147 LEU A CA 1
ATOM 1045 C C . LEU A 1 147 ? 4.014 -10.872 12.563 1.00 96.44 147 LEU A C 1
ATOM 1047 O O . LEU A 1 147 ? 2.820 -10.649 12.726 1.00 96.44 147 LEU A O 1
ATOM 1051 N N . GLU A 1 148 ? 4.466 -12.024 12.068 1.00 96.56 148 GLU A N 1
ATOM 1052 C CA . GLU A 1 148 ? 3.610 -13.141 11.647 1.00 96.56 148 GLU A CA 1
ATOM 1053 C C . GLU A 1 148 ? 2.698 -13.630 12.784 1.00 96.56 148 GLU A C 1
ATOM 1055 O O . GLU A 1 148 ? 1.477 -13.623 12.641 1.00 96.56 148 GLU A O 1
ATOM 1060 N N . GLU A 1 149 ? 3.270 -13.907 13.960 1.00 96.88 149 GLU A N 1
ATOM 1061 C CA . GLU A 1 149 ? 2.533 -14.342 15.156 1.00 96.88 149 GLU A CA 1
ATOM 1062 C C . GLU A 1 149 ? 1.506 -13.289 15.626 1.00 96.88 149 GLU A C 1
ATOM 1064 O O . GLU A 1 149 ? 0.454 -13.625 16.169 1.00 96.88 149 GLU A O 1
ATOM 1069 N N . VAL A 1 150 ? 1.789 -11.998 15.414 1.00 97.44 150 VAL A N 1
ATOM 1070 C CA . VAL A 1 150 ? 0.861 -10.898 15.728 1.00 97.44 150 VAL A CA 1
ATOM 1071 C C . VAL A 1 150 ? -0.311 -10.845 14.743 1.00 97.44 150 VAL A C 1
ATOM 1073 O O . VAL A 1 150 ? -1.450 -10.620 15.162 1.00 97.44 150 VAL A O 1
ATOM 1076 N N . ILE A 1 151 ? -0.061 -11.084 13.453 1.00 97.25 151 ILE A N 1
ATOM 1077 C CA . ILE A 1 151 ? -1.114 -11.195 12.436 1.00 97.25 151 ILE A CA 1
ATOM 1078 C C . ILE A 1 151 ? -2.011 -12.403 12.747 1.00 97.25 151 ILE A C 1
ATOM 1080 O O . ILE A 1 151 ? -3.229 -12.241 12.836 1.00 97.25 151 ILE A O 1
ATOM 1084 N N . GLU A 1 152 ? -1.428 -13.575 13.022 1.00 96.25 152 GLU A N 1
ATOM 1085 C CA . GLU A 1 152 ? -2.166 -14.780 13.432 1.00 96.25 152 GLU A CA 1
ATOM 1086 C C . GLU A 1 152 ? -2.993 -14.565 14.710 1.00 96.25 152 GLU A C 1
ATOM 1088 O O . GLU A 1 152 ? -4.140 -15.005 14.793 1.00 96.25 152 GLU A O 1
ATOM 1093 N N . GLN A 1 153 ? -2.461 -13.853 15.710 1.00 96.44 153 GLN A N 1
ATOM 1094 C CA . GLN A 1 153 ? -3.193 -13.562 16.948 1.00 96.44 153 GLN A CA 1
ATOM 1095 C C . GLN A 1 153 ? -4.371 -12.609 16.750 1.00 96.44 153 GLN A C 1
ATOM 1097 O O . GLN A 1 153 ? -5.404 -12.783 17.403 1.00 96.44 153 GLN A O 1
ATOM 1102 N N . PHE A 1 154 ? -4.253 -11.614 15.869 1.00 96.94 154 PHE A N 1
ATOM 1103 C CA . PHE A 1 154 ? -5.395 -10.777 15.508 1.00 96.94 154 PHE A CA 1
ATOM 1104 C C . PHE A 1 154 ? -6.465 -11.592 14.763 1.00 96.94 154 PHE A C 1
ATOM 1106 O O . PHE A 1 154 ? -7.653 -11.486 15.066 1.00 96.94 154 PHE A O 1
ATOM 1113 N N . ASP A 1 155 ? -6.034 -12.473 13.865 1.00 94.69 155 ASP A N 1
ATOM 1114 C CA . ASP A 1 155 ? -6.884 -13.360 13.070 1.00 94.69 155 ASP A CA 1
ATOM 1115 C C . ASP A 1 155 ? -7.553 -14.469 13.927 1.00 94.69 155 ASP A C 1
ATOM 1117 O O . ASP A 1 155 ? -8.661 -14.932 13.647 1.00 94.69 155 ASP A O 1
ATOM 1121 N N . ALA A 1 156 ? -6.935 -14.881 15.038 1.00 96.06 156 ALA A N 1
ATOM 1122 C CA . ALA A 1 156 ? -7.563 -15.710 16.071 1.00 96.06 156 ALA A CA 1
ATOM 1123 C C . ALA A 1 156 ? -8.538 -14.902 16.955 1.00 96.06 156 ALA A C 1
ATOM 1125 O O . ALA A 1 156 ? -9.582 -15.413 17.373 1.00 96.06 156 ALA A O 1
ATOM 1126 N N . TYR A 1 157 ? -8.227 -13.631 17.229 1.00 96.88 157 TYR A N 1
ATOM 1127 C CA . TYR A 1 157 ? -9.060 -12.752 18.048 1.00 96.88 157 TYR A CA 1
ATOM 1128 C C . TYR A 1 157 ? -10.388 -12.393 17.366 1.00 96.88 157 TYR A C 1
ATOM 1130 O O . TYR A 1 157 ? -11.436 -12.523 18.000 1.00 96.88 157 TYR A O 1
ATOM 1138 N N . THR A 1 158 ? -10.384 -12.027 16.081 1.00 95.12 158 THR A N 1
ATOM 1139 C CA . THR A 1 158 ? -11.615 -11.771 15.302 1.00 95.12 158 THR A CA 1
ATOM 1140 C C . THR A 1 158 ? -12.543 -12.989 15.308 1.00 95.12 158 THR A C 1
ATOM 1142 O O . THR A 1 158 ? -13.719 -12.869 15.662 1.00 95.12 158 THR A O 1
ATOM 1145 N N . ARG A 1 159 ? -11.996 -14.190 15.069 1.00 93.12 159 ARG A N 1
ATOM 1146 C CA . ARG A 1 159 ? -12.731 -15.464 15.165 1.00 93.12 159 ARG A CA 1
ATOM 1147 C C . ARG A 1 159 ? -13.305 -15.712 16.564 1.00 93.12 159 ARG A C 1
ATOM 1149 O O . ARG A 1 159 ? -14.439 -16.176 16.672 1.00 93.12 159 ARG A O 1
ATOM 1156 N N . SER A 1 160 ? -12.589 -15.348 17.634 1.00 96.06 160 SER A N 1
ATOM 1157 C CA . SER A 1 160 ? -13.093 -15.452 19.018 1.00 96.06 160 SER A CA 1
ATOM 1158 C C . SER A 1 160 ? -14.310 -14.548 19.289 1.00 96.06 160 SER A C 1
ATOM 1160 O O . SER A 1 160 ? -15.202 -14.928 20.047 1.00 96.06 160 SER A O 1
ATOM 1162 N N . LEU A 1 161 ? -14.401 -13.404 18.598 1.00 95.12 161 LEU A N 1
ATOM 1163 C CA . LEU A 1 161 ? -15.557 -12.499 18.611 1.00 95.12 161 LEU A CA 1
ATOM 1164 C C . LEU A 1 161 ? -16.682 -12.941 17.653 1.00 95.12 161 LEU A C 1
ATOM 1166 O O . LEU A 1 161 ? -17.702 -12.263 17.559 1.00 95.12 161 LEU A O 1
ATOM 1170 N N . LYS A 1 162 ? -16.521 -14.078 16.957 1.00 93.56 162 LYS A N 1
ATOM 1171 C CA . LYS A 1 162 ? -17.406 -14.581 15.885 1.00 93.56 162 LYS A CA 1
ATOM 1172 C C . LYS A 1 162 ? -17.472 -13.662 14.655 1.00 93.56 162 LYS A C 1
ATOM 1174 O O . LYS A 1 162 ? -18.450 -13.692 13.909 1.00 93.56 162 LYS A O 1
ATOM 1179 N N . ILE A 1 163 ? -16.424 -12.872 14.433 1.00 93.06 163 ILE A N 1
ATOM 1180 C CA . ILE A 1 163 ? -16.260 -12.014 13.259 1.00 93.06 163 ILE A CA 1
ATOM 1181 C C . ILE A 1 163 ? -15.392 -12.767 12.248 1.00 93.06 163 ILE A C 1
ATOM 1183 O O . ILE A 1 163 ? -14.289 -13.196 12.580 1.00 93.06 163 ILE A O 1
ATOM 1187 N N . ASP A 1 164 ? -15.879 -12.916 11.017 1.00 90.81 164 ASP A N 1
ATOM 1188 C CA . ASP A 1 164 ? -15.071 -13.391 9.891 1.00 90.81 164 ASP A CA 1
ATOM 1189 C C . ASP A 1 164 ? -14.330 -12.198 9.256 1.00 90.81 164 ASP A C 1
ATOM 1191 O O . ASP A 1 164 ? -14.991 -11.330 8.676 1.00 90.81 164 ASP A O 1
ATOM 1195 N N . PRO A 1 165 ? -12.988 -12.123 9.351 1.00 88.31 165 PRO A N 1
ATOM 1196 C CA . PRO A 1 165 ? -12.225 -11.026 8.770 1.00 88.31 165 PRO A CA 1
ATOM 1197 C C . PRO A 1 165 ? -12.043 -11.156 7.248 1.00 88.31 165 PRO A C 1
ATOM 1199 O O . PRO A 1 165 ? -11.674 -10.181 6.599 1.00 88.31 165 PRO A O 1
ATOM 1202 N N . HIS A 1 166 ? -12.315 -12.324 6.652 1.00 87.94 166 HIS A N 1
ATOM 1203 C CA . HIS A 1 166 ? -12.262 -12.525 5.198 1.00 87.94 166 HIS A CA 1
ATOM 1204 C C . HIS A 1 166 ? -13.591 -12.178 4.506 1.00 87.94 166 HIS A C 1
ATOM 1206 O O . HIS A 1 166 ? -13.625 -11.974 3.289 1.00 87.94 166 HIS A O 1
ATOM 1212 N N . GLY A 1 167 ? -14.687 -12.103 5.263 1.00 84.81 167 GLY A N 1
ATOM 1213 C CA . GLY A 1 167 ? -16.011 -11.769 4.756 1.00 84.81 167 GLY A CA 1
ATOM 1214 C C . GLY A 1 167 ? -16.121 -10.311 4.301 1.00 84.81 167 GLY A C 1
ATOM 1215 O O . GLY A 1 167 ? -15.568 -9.398 4.910 1.00 84.81 167 GLY A O 1
ATOM 1216 N N . ALA A 1 168 ? -16.934 -10.055 3.269 1.00 81.06 168 ALA A N 1
ATOM 1217 C CA . ALA A 1 168 ? -17.152 -8.713 2.701 1.00 81.06 168 ALA A CA 1
ATOM 1218 C C . ALA A 1 168 ? -17.715 -7.664 3.694 1.00 81.06 168 ALA A C 1
ATOM 1220 O O . ALA A 1 168 ? -17.740 -6.468 3.393 1.00 81.06 168 ALA A O 1
ATOM 1221 N N . ASN A 1 169 ? -18.157 -8.120 4.870 1.00 85.25 169 ASN A N 1
ATOM 1222 C CA . ASN A 1 169 ? -18.674 -7.308 5.966 1.00 85.25 169 ASN A CA 1
ATOM 1223 C C . ASN A 1 169 ? -17.573 -6.737 6.884 1.00 85.25 169 ASN A C 1
ATOM 1225 O O . ASN A 1 169 ? -17.908 -5.979 7.791 1.00 85.25 169 ASN A O 1
ATOM 1229 N N . PHE A 1 170 ? -16.304 -7.102 6.686 1.00 90.19 170 PHE A N 1
ATOM 1230 C CA . PHE A 1 170 ? -15.150 -6.606 7.441 1.00 90.19 170 PHE A CA 1
ATOM 1231 C C . PHE A 1 170 ? -14.412 -5.509 6.654 1.00 90.19 170 PHE A C 1
ATOM 1233 O O . PHE A 1 170 ? -14.329 -5.568 5.422 1.00 90.19 170 PHE A O 1
ATOM 1240 N N . ARG A 1 171 ? -13.874 -4.489 7.337 1.00 91.81 171 ARG A N 1
ATOM 1241 C CA . ARG A 1 171 ? -13.096 -3.417 6.692 1.00 91.81 171 ARG A CA 1
ATOM 1242 C C . ARG A 1 171 ? -12.036 -2.828 7.613 1.00 91.81 171 ARG A C 1
ATOM 1244 O O . ARG A 1 171 ? -12.368 -2.383 8.705 1.00 91.81 171 ARG A O 1
ATOM 1251 N N . LEU A 1 172 ? -10.789 -2.756 7.149 1.00 95.06 172 LEU A N 1
ATOM 1252 C CA . LEU A 1 172 ? -9.751 -1.950 7.796 1.00 95.06 172 LEU A CA 1
ATOM 1253 C C . LEU A 1 172 ? -9.935 -0.467 7.443 1.00 95.06 172 LEU A C 1
ATOM 1255 O O . LEU A 1 172 ? -10.176 -0.138 6.282 1.00 95.06 172 LEU A O 1
ATOM 1259 N N . VAL A 1 173 ? -9.767 0.414 8.426 1.00 96.44 173 VAL A N 1
ATOM 1260 C CA . VAL A 1 173 ? -9.641 1.869 8.266 1.00 96.44 173 VAL A CA 1
ATOM 1261 C C . VAL A 1 173 ? -8.287 2.297 8.828 1.00 96.44 173 VAL A C 1
ATOM 1263 O O . VAL A 1 173 ? -7.942 1.916 9.945 1.00 96.44 173 VAL A O 1
ATOM 1266 N N . THR A 1 174 ? -7.525 3.092 8.079 1.00 96.38 174 THR A N 1
ATOM 1267 C CA . THR A 1 174 ? -6.185 3.563 8.477 1.00 96.38 174 THR A CA 1
ATOM 1268 C C . THR A 1 174 ? -6.061 5.078 8.363 1.00 96.38 174 THR A C 1
ATOM 1270 O O . THR A 1 174 ? -6.746 5.704 7.550 1.00 96.38 174 THR A O 1
ATOM 1273 N N . ASP A 1 175 ? -5.165 5.680 9.153 1.00 94.62 175 ASP A N 1
ATOM 1274 C CA . ASP A 1 175 ? -4.833 7.097 8.996 1.00 94.62 175 ASP A CA 1
ATOM 1275 C C . ASP A 1 175 ? -3.984 7.308 7.733 1.00 94.62 175 ASP A C 1
ATOM 1277 O O . ASP A 1 175 ? -2.774 7.066 7.705 1.00 94.62 175 ASP A O 1
ATOM 1281 N N . GLY A 1 176 ? -4.645 7.710 6.648 1.00 93.50 176 GLY A N 1
ATOM 1282 C CA . GLY A 1 176 ? -4.030 7.747 5.328 1.00 93.50 176 GLY A CA 1
ATOM 1283 C C . GLY A 1 176 ? -3.648 6.352 4.812 1.00 93.50 176 GLY A C 1
ATOM 1284 O O . GLY A 1 176 ? -4.112 5.317 5.296 1.00 93.50 176 GLY A O 1
ATOM 1285 N N . GLN A 1 177 ? -2.761 6.325 3.815 1.00 94.88 177 GLN A N 1
ATOM 1286 C CA . GLN A 1 177 ? -2.330 5.090 3.143 1.00 94.88 177 GLN A CA 1
ATOM 1287 C C . GLN A 1 177 ? -1.019 4.484 3.664 1.00 94.88 177 GLN A C 1
ATOM 1289 O O . GLN A 1 177 ? -0.736 3.312 3.409 1.00 94.88 177 GLN A O 1
ATOM 1294 N N . LEU A 1 178 ? -0.197 5.276 4.361 1.00 96.12 178 LEU A N 1
ATOM 1295 C CA . LEU A 1 178 ? 1.158 4.885 4.774 1.00 96.12 178 LEU A CA 1
ATOM 1296 C C . LEU A 1 178 ? 1.195 3.629 5.678 1.00 96.12 178 LEU A C 1
ATOM 1298 O O . LEU A 1 178 ? 2.025 2.763 5.390 1.00 96.12 178 LEU A O 1
ATOM 1302 N N . PRO A 1 179 ? 0.291 3.451 6.674 1.00 96.75 179 PRO A N 1
ATOM 1303 C CA . PRO A 1 179 ? 0.308 2.295 7.581 1.00 96.75 179 PRO A CA 1
ATOM 1304 C C . PRO A 1 179 ? 0.355 0.930 6.879 1.00 96.75 179 PRO A C 1
ATOM 1306 O O . PRO A 1 179 ? 1.101 0.037 7.281 1.00 96.75 179 PRO A O 1
ATOM 1309 N N . LEU A 1 180 ? -0.401 0.775 5.787 1.00 96.50 180 LEU A N 1
ATOM 1310 C CA . LEU A 1 180 ? -0.407 -0.454 4.994 1.00 96.50 180 LEU A CA 1
ATOM 1311 C C . LEU A 1 180 ? 0.584 -0.392 3.831 1.00 96.50 180 LEU A C 1
ATOM 1313 O O . LEU A 1 180 ? 1.342 -1.342 3.638 1.00 96.50 180 LEU A O 1
ATOM 1317 N N . ARG A 1 181 ? 0.613 0.703 3.057 1.00 96.69 181 ARG A N 1
ATOM 1318 C CA . ARG A 1 181 ? 1.396 0.759 1.812 1.00 96.69 181 ARG A CA 1
ATOM 1319 C C . ARG A 1 181 ? 2.902 0.952 2.011 1.00 96.69 181 ARG A C 1
ATOM 1321 O O . ARG A 1 181 ? 3.643 0.550 1.120 1.00 96.69 181 ARG A O 1
ATOM 1328 N N . GLN A 1 182 ? 3.354 1.547 3.119 1.00 95.88 182 GLN A N 1
ATOM 1329 C CA . GLN A 1 182 ? 4.781 1.794 3.398 1.00 95.88 182 GLN A CA 1
ATOM 1330 C C . GLN A 1 182 ? 5.342 0.965 4.558 1.00 95.88 182 GLN A C 1
ATOM 1332 O O . GLN A 1 182 ? 6.529 0.662 4.533 1.00 95.88 182 GLN A O 1
ATOM 1337 N N . CYS A 1 183 ? 4.522 0.562 5.533 1.00 96.00 183 CYS A N 1
ATOM 1338 C CA . CYS A 1 183 ? 4.984 -0.281 6.642 1.00 96.00 183 CYS A CA 1
ATOM 1339 C C . CYS A 1 183 ? 4.621 -1.754 6.424 1.00 96.00 183 CYS A C 1
ATOM 1341 O O . CYS A 1 183 ? 5.485 -2.557 6.077 1.00 96.00 183 CYS A O 1
ATOM 1343 N N . LEU A 1 184 ? 3.341 -2.115 6.583 1.00 96.69 184 LEU A N 1
ATOM 1344 C CA . LEU A 1 184 ? 2.959 -3.523 6.723 1.00 96.69 184 LEU A CA 1
ATOM 1345 C C . LEU A 1 184 ? 3.229 -4.367 5.463 1.00 96.69 184 LEU A C 1
ATOM 1347 O O . LEU A 1 184 ? 3.758 -5.470 5.572 1.00 96.69 184 LEU A O 1
ATOM 1351 N N . HIS A 1 185 ? 2.893 -3.865 4.267 1.00 97.00 185 HIS A N 1
ATOM 1352 C CA . HIS A 1 185 ? 3.112 -4.611 3.017 1.00 97.00 185 HIS A CA 1
ATOM 1353 C C . HIS A 1 185 ? 4.598 -4.768 2.648 1.00 97.00 185 HIS A C 1
ATOM 1355 O O . HIS A 1 185 ? 4.978 -5.887 2.292 1.00 97.00 185 HIS A O 1
ATOM 1361 N N . PRO A 1 186 ? 5.448 -3.723 2.730 1.00 95.31 186 PRO A N 1
ATOM 1362 C CA . PRO A 1 186 ? 6.896 -3.873 2.576 1.00 95.31 186 PRO A CA 1
ATOM 1363 C C . PRO A 1 186 ? 7.526 -4.819 3.597 1.00 95.31 186 PRO A C 1
ATOM 1365 O O . PRO A 1 186 ? 8.218 -5.747 3.189 1.00 95.31 186 PRO A O 1
ATOM 1368 N N . GLU A 1 187 ? 7.256 -4.648 4.895 1.00 95.62 187 GLU A N 1
ATOM 1369 C CA . GLU A 1 187 ? 7.892 -5.464 5.937 1.00 95.62 187 GLU A CA 1
ATOM 1370 C C . GLU A 1 187 ? 7.507 -6.941 5.822 1.00 95.62 187 GLU A C 1
ATOM 1372 O O . GLU A 1 187 ? 8.382 -7.808 5.833 1.00 95.62 187 GLU A O 1
ATOM 1377 N N . ALA A 1 188 ? 6.218 -7.242 5.635 1.00 95.69 188 ALA A N 1
ATOM 1378 C CA . ALA A 1 188 ? 5.775 -8.616 5.425 1.00 95.69 188 ALA A CA 1
ATOM 1379 C C . ALA A 1 188 ? 6.463 -9.244 4.203 1.00 95.69 188 ALA A C 1
ATOM 1381 O O . ALA A 1 188 ? 6.919 -10.380 4.267 1.00 95.69 188 ALA A O 1
ATOM 1382 N N . SER A 1 189 ? 6.638 -8.485 3.117 1.00 93.88 189 SER A N 1
ATOM 1383 C CA . SER A 1 189 ? 7.316 -8.960 1.905 1.00 93.88 189 SER A CA 1
ATOM 1384 C C . SER A 1 189 ? 8.849 -8.983 1.981 1.00 93.88 189 SER A C 1
ATOM 1386 O O . SER A 1 189 ? 9.467 -9.572 1.093 1.00 93.88 189 SER A O 1
ATOM 1388 N N . ALA A 1 190 ? 9.456 -8.361 2.994 1.00 92.50 190 ALA A N 1
ATOM 1389 C CA . ALA A 1 190 ? 10.875 -8.494 3.330 1.00 92.50 190 ALA A CA 1
ATOM 1390 C C . ALA A 1 190 ? 11.141 -9.692 4.265 1.00 92.50 190 ALA A C 1
ATOM 1392 O O . ALA A 1 190 ? 12.267 -10.175 4.342 1.00 92.50 190 ALA A O 1
ATOM 1393 N N . LYS A 1 191 ? 10.095 -10.179 4.946 1.00 93.75 191 LYS A N 1
ATOM 1394 C CA . LYS A 1 191 ? 10.093 -11.365 5.821 1.00 93.75 191 LYS A CA 1
ATOM 1395 C C . LYS A 1 191 ? 9.416 -12.592 5.178 1.00 93.75 191 LYS A C 1
ATOM 1397 O O . LYS A 1 191 ? 9.208 -13.588 5.857 1.00 93.75 191 LYS A O 1
ATOM 1402 N N . ASP A 1 192 ? 9.033 -12.483 3.901 1.00 93.94 192 ASP A N 1
ATOM 1403 C CA . ASP A 1 192 ? 8.221 -13.429 3.105 1.00 93.94 192 ASP A CA 1
ATOM 1404 C C . ASP A 1 192 ? 6.873 -13.881 3.748 1.00 93.94 192 ASP A C 1
ATOM 1406 O O . ASP A 1 192 ? 6.240 -14.840 3.297 1.00 93.94 192 ASP A O 1
ATOM 1410 N N . ILE A 1 193 ? 6.367 -13.119 4.729 1.00 95.38 193 ILE A N 1
ATOM 1411 C CA . ILE A 1 193 ? 5.086 -13.324 5.429 1.00 95.38 193 ILE A CA 1
ATOM 1412 C C . ILE A 1 193 ? 3.907 -13.072 4.475 1.00 95.38 193 ILE A C 1
ATOM 1414 O O . ILE A 1 193 ? 3.789 -12.010 3.852 1.00 95.38 193 ILE A O 1
ATOM 1418 N N . GLN A 1 194 ? 2.964 -14.016 4.414 1.00 93.69 194 GLN A N 1
ATOM 1419 C CA . GLN A 1 194 ? 1.740 -13.877 3.619 1.00 93.69 194 GLN A CA 1
ATOM 1420 C C . GLN A 1 194 ? 0.633 -13.166 4.410 1.00 93.69 194 GLN A C 1
ATOM 1422 O O . GLN A 1 194 ? -0.125 -13.791 5.147 1.00 93.69 194 GLN A O 1
ATOM 1427 N N . LEU A 1 195 ? 0.503 -11.845 4.232 1.00 95.12 195 LEU A N 1
ATOM 1428 C CA . LEU A 1 195 ? -0.599 -11.077 4.828 1.00 95.12 195 LEU A CA 1
ATOM 1429 C C . LEU A 1 195 ? -1.973 -11.577 4.331 1.00 95.12 195 LEU A C 1
ATOM 1431 O O . LEU A 1 195 ? -2.188 -11.607 3.114 1.00 95.12 195 LEU A O 1
ATOM 1435 N N . PRO A 1 196 ? -2.938 -11.860 5.232 1.00 95.06 196 PRO A N 1
ATOM 1436 C CA . PRO A 1 196 ? -4.321 -12.174 4.880 1.00 95.06 196 PRO A CA 1
ATOM 1437 C C . PRO A 1 196 ? -4.968 -11.176 3.909 1.00 95.06 196 PRO A C 1
ATOM 1439 O O . PRO A 1 196 ? -4.715 -9.971 3.965 1.00 95.06 196 PRO A O 1
ATOM 1442 N N . ALA A 1 197 ? -5.869 -11.673 3.055 1.00 92.06 197 ALA A N 1
ATOM 1443 C CA . ALA A 1 197 ? -6.465 -10.910 1.951 1.00 92.06 197 ALA A CA 1
ATOM 1444 C C . ALA A 1 197 ? -7.177 -9.604 2.356 1.00 92.06 197 ALA A C 1
ATOM 1446 O O . ALA A 1 197 ? -7.269 -8.671 1.556 1.00 92.06 197 ALA A O 1
ATOM 1447 N N . TYR A 1 198 ? -7.646 -9.497 3.602 1.00 92.56 198 TYR A N 1
ATOM 1448 C CA . TYR A 1 198 ? -8.282 -8.281 4.106 1.00 92.56 198 TYR A CA 1
ATOM 1449 C C . TYR A 1 198 ? -7.291 -7.123 4.338 1.00 92.56 198 TYR A C 1
ATOM 1451 O O . TYR A 1 198 ? -7.702 -5.971 4.276 1.00 92.56 198 TYR A O 1
ATOM 1459 N N . TYR A 1 199 ? -5.981 -7.375 4.487 1.00 95.19 199 TYR A N 1
ATOM 1460 C CA . TYR A 1 199 ? -4.958 -6.311 4.489 1.00 95.19 199 TYR A CA 1
ATOM 1461 C C . TYR A 1 199 ? -4.723 -5.693 3.104 1.00 95.19 199 TYR A C 1
ATOM 1463 O O . TYR A 1 199 ? -4.000 -4.703 2.982 1.00 95.19 199 TYR A O 1
ATOM 1471 N N . TRP A 1 200 ? -5.286 -6.272 2.041 1.00 91.94 200 TRP A N 1
ATOM 1472 C CA . TRP A 1 200 ? -5.114 -5.786 0.670 1.00 91.94 200 TRP A CA 1
ATOM 1473 C C . TRP A 1 200 ? -6.211 -4.780 0.281 1.00 91.94 200 TRP A C 1
ATOM 1475 O O . TRP A 1 200 ? -6.184 -4.247 -0.827 1.00 91.94 200 TRP A O 1
ATOM 1485 N N . ARG A 1 201 ? -7.186 -4.525 1.168 1.00 91.38 201 ARG A N 1
ATOM 1486 C CA . ARG A 1 201 ? -8.315 -3.609 0.958 1.00 91.38 201 ARG A CA 1
ATOM 1487 C C . ARG A 1 201 ? -8.572 -2.789 2.218 1.00 91.38 201 ARG A C 1
ATOM 1489 O O . ARG A 1 201 ? -8.835 -3.358 3.272 1.00 91.38 201 ARG A O 1
ATOM 1496 N N . PHE A 1 202 ? -8.537 -1.467 2.113 1.00 94.19 202 PHE A N 1
ATOM 1497 C CA . PHE A 1 202 ? -8.716 -0.591 3.271 1.00 94.19 202 PHE A CA 1
ATOM 1498 C C . PHE A 1 202 ? -9.388 0.730 2.903 1.00 94.19 202 PHE A C 1
ATOM 1500 O O . PHE A 1 202 ? -9.397 1.141 1.745 1.00 94.19 202 PHE A O 1
ATOM 1507 N N . SER A 1 203 ? -9.939 1.394 3.907 1.00 94.19 203 SER A N 1
ATOM 1508 C CA . SER A 1 203 ? -10.507 2.734 3.825 1.00 94.19 203 SER A CA 1
ATOM 1509 C C . SER A 1 203 ? -9.500 3.744 4.383 1.00 94.19 203 SER A C 1
ATOM 1511 O O . SER A 1 203 ? -9.134 3.688 5.555 1.00 94.19 203 SER A O 1
ATOM 1513 N N . ASP A 1 204 ? -9.044 4.679 3.551 1.00 94.44 204 ASP A N 1
ATOM 1514 C CA . ASP A 1 204 ? -8.243 5.826 3.996 1.00 94.44 204 ASP A CA 1
ATOM 1515 C C . ASP A 1 204 ? -9.160 6.808 4.742 1.00 94.44 204 ASP A C 1
ATOM 1517 O O . ASP A 1 204 ? -10.030 7.433 4.130 1.00 94.44 204 ASP A O 1
ATOM 1521 N N . LEU A 1 205 ? -8.972 6.949 6.060 1.00 94.81 205 LEU A N 1
ATOM 1522 C CA . LEU A 1 205 ? -9.836 7.759 6.928 1.00 94.81 205 LEU A CA 1
ATOM 1523 C C . LEU A 1 205 ? -9.946 9.219 6.461 1.00 94.81 205 LEU A C 1
ATOM 1525 O O . LEU A 1 205 ? -11.015 9.820 6.547 1.00 94.81 205 LEU A O 1
ATOM 1529 N N . ARG A 1 206 ? -8.866 9.784 5.913 1.00 92.31 206 ARG A N 1
ATOM 1530 C CA . ARG A 1 206 ? -8.797 11.186 5.482 1.00 92.31 206 ARG A CA 1
ATOM 1531 C C . ARG A 1 206 ? -9.563 11.389 4.175 1.00 92.31 206 ARG A C 1
ATOM 1533 O O . ARG A 1 206 ? -10.257 12.392 4.007 1.00 92.31 206 ARG A O 1
ATOM 1540 N N . LYS A 1 207 ? -9.483 10.419 3.255 1.00 91.00 207 LYS A N 1
ATOM 1541 C CA . LYS A 1 207 ? -10.263 10.411 2.004 1.00 91.00 207 LYS A CA 1
ATOM 1542 C C . LYS A 1 207 ? -11.743 10.110 2.249 1.00 91.00 207 LYS A C 1
ATOM 1544 O O . LYS A 1 207 ? -12.591 10.693 1.576 1.00 91.00 207 LYS A O 1
ATOM 1549 N N . GLU A 1 208 ? -12.061 9.223 3.189 1.00 91.25 208 GLU A N 1
ATOM 1550 C CA . GLU A 1 208 ? -13.436 8.920 3.614 1.00 91.25 208 GLU A CA 1
ATOM 1551 C C . GLU A 1 208 ? -14.082 10.131 4.298 1.00 91.25 208 GLU A C 1
ATOM 1553 O O . GLU A 1 208 ? -15.218 10.477 3.988 1.00 91.25 208 GLU A O 1
ATOM 1558 N N . TYR A 1 209 ? -13.339 10.842 5.149 1.00 90.75 209 TYR A N 1
ATOM 1559 C CA . TYR A 1 209 ? -13.805 12.062 5.807 1.00 90.75 209 TYR A CA 1
ATOM 1560 C C . TYR A 1 209 ? -14.237 13.149 4.808 1.00 90.75 209 TYR A C 1
ATOM 1562 O O . TYR A 1 209 ? -15.334 13.700 4.915 1.00 90.75 209 TYR A O 1
ATOM 1570 N N . VAL A 1 210 ? -13.428 13.403 3.770 1.00 88.25 210 VAL A N 1
ATOM 1571 C CA . VAL A 1 210 ? -13.785 14.355 2.701 1.00 88.25 210 VAL A CA 1
ATOM 1572 C C . VAL A 1 210 ? -15.024 13.905 1.914 1.00 88.25 210 VAL A C 1
ATOM 1574 O O . VAL A 1 210 ? -15.819 14.751 1.505 1.00 88.25 210 VAL A O 1
ATOM 1577 N N . ARG A 1 211 ? -15.240 12.594 1.721 1.00 84.00 211 ARG A N 1
ATOM 1578 C CA . ARG A 1 211 ? -16.471 12.066 1.095 1.00 84.00 211 ARG A CA 1
ATOM 1579 C C . ARG A 1 211 ? -17.689 12.289 1.988 1.00 84.00 211 ARG A C 1
ATOM 1581 O O . ARG A 1 211 ? -18.689 12.810 1.504 1.00 84.00 211 ARG A O 1
ATOM 1588 N N . CYS A 1 212 ? -17.565 12.001 3.284 1.00 85.56 212 CYS A N 1
ATOM 1589 C CA . CYS A 1 212 ? -18.603 12.243 4.283 1.00 85.56 212 CYS A CA 1
ATOM 1590 C C . CYS A 1 212 ? -19.017 13.727 4.312 1.00 85.56 212 CYS A C 1
ATOM 1592 O O . CYS A 1 212 ? -20.198 14.029 4.148 1.00 85.56 212 CYS A O 1
ATOM 1594 N N . LYS A 1 213 ? -18.061 14.669 4.411 1.00 82.94 213 LYS A N 1
ATOM 1595 C CA . LYS A 1 213 ? -18.357 16.119 4.366 1.00 82.94 213 LYS A CA 1
ATOM 1596 C C . LYS A 1 213 ? -18.902 16.605 3.013 1.00 82.94 213 LYS A C 1
ATOM 1598 O O . LYS A 1 213 ? -19.644 17.583 2.988 1.00 82.94 213 LYS A O 1
ATOM 1603 N N . ALA A 1 214 ? -18.577 15.942 1.902 1.00 77.38 214 ALA A N 1
ATOM 1604 C CA . ALA A 1 214 ? -19.143 16.248 0.582 1.00 77.38 214 ALA A CA 1
ATOM 1605 C C . ALA A 1 214 ? -20.519 15.595 0.317 1.00 77.38 214 ALA A C 1
ATOM 1607 O O . ALA A 1 214 ? -21.167 15.935 -0.674 1.00 77.38 214 ALA A O 1
ATOM 1608 N N . GLY A 1 215 ? -20.958 14.676 1.184 1.00 67.62 215 GLY A N 1
ATOM 1609 C CA . GLY A 1 215 ? -22.201 13.918 1.072 1.00 67.62 215 GLY A CA 1
ATOM 1610 C C . GLY A 1 215 ? -22.127 12.769 0.059 1.00 67.62 215 GLY A C 1
ATOM 1611 O O . GLY A 1 215 ? -22.285 12.985 -1.144 1.00 67.62 215 GLY A O 1
ATOM 1612 N N . ASP A 1 216 ? -21.997 11.530 0.553 1.00 56.88 216 ASP A N 1
ATOM 1613 C CA . ASP A 1 216 ? -21.962 10.281 -0.241 1.00 56.88 216 ASP A CA 1
ATOM 1614 C C . ASP A 1 216 ? -23.016 10.244 -1.368 1.00 56.88 216 ASP A C 1
ATOM 1616 O O . ASP A 1 216 ? -22.733 9.869 -2.512 1.00 56.88 216 ASP A O 1
ATOM 1620 N N . LEU A 1 217 ? -24.238 10.690 -1.057 1.00 49.62 217 LEU A N 1
ATOM 1621 C CA . LEU A 1 217 ? -25.393 10.638 -1.952 1.00 49.62 217 LEU A CA 1
ATOM 1622 C C . LEU A 1 217 ? -25.197 11.428 -3.260 1.00 49.62 217 LEU A C 1
ATOM 1624 O O . LEU A 1 217 ? -25.730 11.035 -4.297 1.00 49.62 217 LEU A O 1
ATOM 1628 N N . ALA A 1 218 ? -24.420 12.518 -3.232 1.00 51.22 218 ALA A N 1
ATOM 1629 C CA . ALA A 1 218 ? -24.250 13.413 -4.377 1.00 51.22 218 ALA A CA 1
ATOM 1630 C C . ALA A 1 218 ? -23.429 12.787 -5.517 1.00 51.22 218 ALA A C 1
ATOM 1632 O O . ALA A 1 218 ? -23.618 13.157 -6.675 1.00 51.22 218 ALA A O 1
ATOM 1633 N N . ARG A 1 219 ? -22.538 11.830 -5.210 1.00 51.69 219 ARG A N 1
ATOM 1634 C CA . ARG A 1 219 ? -21.745 11.088 -6.209 1.00 51.69 219 ARG A CA 1
ATOM 1635 C C . ARG A 1 219 ? -22.232 9.656 -6.432 1.00 51.69 219 ARG A C 1
ATOM 1637 O O . ARG A 1 219 ? -22.144 9.179 -7.560 1.00 51.69 219 ARG A O 1
ATOM 1644 N N . ALA A 1 220 ? -22.782 8.991 -5.414 1.00 48.75 220 ALA A N 1
ATOM 1645 C CA . ALA A 1 220 ? -23.249 7.605 -5.524 1.00 48.75 220 ALA A CA 1
ATOM 1646 C C . ALA A 1 220 ? -24.473 7.416 -6.449 1.00 48.75 220 ALA A C 1
ATOM 1648 O O . ALA A 1 220 ? -24.720 6.306 -6.915 1.00 48.75 220 ALA A O 1
ATOM 1649 N N . LEU A 1 221 ? -25.234 8.483 -6.728 1.00 51.75 221 LEU A N 1
ATOM 1650 C CA . LEU A 1 221 ? -26.441 8.443 -7.567 1.00 51.75 221 LEU A CA 1
ATOM 1651 C C . LEU A 1 221 ? -26.204 8.697 -9.071 1.00 51.75 221 LEU A C 1
ATOM 1653 O O . LEU A 1 221 ? -27.177 8.758 -9.820 1.00 51.75 221 LEU A O 1
ATOM 1657 N N . VAL A 1 222 ? -24.959 8.842 -9.543 1.00 53.03 222 VAL A N 1
ATOM 1658 C CA . VAL A 1 222 ? -24.675 8.987 -10.987 1.00 53.03 222 VAL A CA 1
ATOM 1659 C C . VAL A 1 222 ? -24.649 7.604 -11.658 1.00 53.03 222 VAL A C 1
ATOM 1661 O O . VAL A 1 222 ? -23.782 6.797 -11.318 1.00 53.03 222 VAL A O 1
ATOM 1664 N N . PRO A 1 223 ? -25.543 7.295 -12.620 1.00 52.03 223 PRO A N 1
ATOM 1665 C CA . PRO A 1 223 ? -25.503 6.020 -13.333 1.00 52.03 223 PRO A CA 1
ATOM 1666 C C . PRO A 1 223 ? -24.256 5.906 -14.220 1.00 52.03 223 PRO A C 1
ATOM 1668 O O . PRO A 1 223 ? -23.758 6.905 -14.736 1.00 52.03 223 PRO A O 1
ATOM 1671 N N . LEU A 1 224 ? -23.785 4.681 -14.475 1.00 53.22 224 LEU A N 1
ATOM 1672 C CA . LEU A 1 224 ? -22.595 4.431 -15.308 1.00 53.22 224 LEU A CA 1
ATOM 1673 C C . LEU A 1 224 ? -22.728 4.920 -16.766 1.00 53.22 224 LEU A C 1
ATOM 1675 O O . LEU A 1 224 ? -21.712 5.149 -17.417 1.00 53.22 224 LEU A O 1
ATOM 1679 N N . SER A 1 225 ? -23.951 5.134 -17.266 1.00 54.03 225 SER A N 1
ATOM 1680 C CA . SER A 1 225 ? -24.213 5.791 -18.560 1.00 54.03 225 SER A CA 1
ATOM 1681 C C . SER A 1 225 ? -23.736 7.246 -18.612 1.00 54.03 225 SER A C 1
ATOM 1683 O O . SER A 1 225 ? -23.459 7.771 -19.686 1.00 54.03 225 SER A O 1
ATOM 1685 N N . ASP A 1 226 ? -23.626 7.894 -17.454 1.00 52.12 226 ASP A N 1
ATOM 1686 C CA . ASP A 1 226 ? -23.457 9.336 -17.309 1.00 52.12 226 ASP A CA 1
ATOM 1687 C C . ASP A 1 226 ? -22.032 9.691 -16.851 1.00 52.12 226 ASP A C 1
ATOM 1689 O O . ASP A 1 226 ? -21.816 10.703 -16.181 1.00 52.12 226 ASP A O 1
ATOM 1693 N N . ALA A 1 227 ? -21.033 8.883 -17.225 1.00 53.16 227 ALA A N 1
ATOM 1694 C CA . ALA A 1 227 ? -19.624 9.096 -16.875 1.00 53.16 227 ALA A CA 1
ATOM 1695 C C . ALA A 1 227 ? -19.127 10.523 -17.200 1.00 53.16 227 ALA A C 1
ATOM 1697 O O . ALA A 1 227 ? -18.356 11.108 -16.440 1.00 53.16 227 ALA A O 1
ATOM 1698 N N . THR A 1 228 ? -19.644 11.150 -18.261 1.00 53.69 228 THR A N 1
ATOM 1699 C CA . THR A 1 228 ? -19.358 12.549 -18.621 1.00 53.69 228 THR A CA 1
ATOM 1700 C C . THR A 1 228 ? -19.747 13.549 -17.519 1.00 53.69 228 THR A C 1
ATOM 1702 O O . THR A 1 228 ? -19.079 14.568 -17.353 1.00 53.69 228 THR A O 1
ATOM 1705 N N . LYS A 1 229 ? -20.780 13.260 -16.710 1.00 51.91 229 LYS A N 1
ATOM 1706 C CA . LYS A 1 229 ? -21.183 14.097 -15.564 1.00 51.91 229 LYS A CA 1
ATOM 1707 C C . LYS A 1 229 ? -20.210 13.980 -14.388 1.00 51.91 229 LYS A C 1
ATOM 1709 O O . LYS A 1 229 ? -19.998 14.971 -13.696 1.00 51.91 229 LYS A O 1
ATOM 1714 N N . LEU A 1 230 ? -19.559 12.828 -14.190 1.00 52.72 230 LEU A N 1
ATOM 1715 C CA . LEU A 1 230 ? -18.526 12.662 -13.153 1.00 52.72 230 LEU A CA 1
ATOM 1716 C C . LEU A 1 230 ? -17.288 13.538 -13.409 1.00 52.72 230 LEU A C 1
ATOM 1718 O O . LEU A 1 230 ? -16.685 14.010 -12.444 1.00 52.72 230 LEU A O 1
ATOM 1722 N N . HIS A 1 231 ? -16.958 13.805 -14.679 1.00 54.62 231 HIS A N 1
ATOM 1723 C CA . HIS A 1 231 ? -15.914 14.762 -15.072 1.00 54.62 231 HIS A CA 1
ATOM 1724 C C . HIS A 1 231 ? -16.332 16.233 -14.892 1.00 54.62 231 HIS A C 1
ATOM 1726 O O . HIS A 1 231 ? -15.470 17.080 -14.668 1.00 54.62 231 HIS A O 1
ATOM 1732 N N . ALA A 1 232 ? -17.632 16.539 -14.972 1.00 53.78 232 ALA A N 1
ATOM 1733 C CA . ALA A 1 232 ? -18.176 17.889 -14.787 1.00 53.78 232 ALA A CA 1
ATOM 1734 C C . ALA A 1 232 ? -18.462 18.250 -13.313 1.00 53.78 232 ALA A C 1
ATOM 1736 O O . ALA A 1 232 ? -18.637 19.423 -12.984 1.00 53.78 232 ALA A O 1
ATOM 1737 N N . MET A 1 233 ? -18.519 17.263 -12.414 1.00 56.75 233 MET A N 1
ATOM 1738 C CA . MET A 1 233 ? -18.665 17.501 -10.977 1.00 56.75 233 MET A CA 1
ATOM 1739 C C . MET A 1 233 ? -17.415 18.167 -10.380 1.00 56.75 233 MET A C 1
ATOM 1741 O O . MET A 1 233 ? -16.299 17.790 -10.749 1.00 56.75 233 MET A O 1
ATOM 1745 N N . PRO A 1 234 ? -17.565 19.054 -9.373 1.00 58.84 234 PRO A N 1
ATOM 1746 C CA . PRO A 1 234 ? -16.437 19.584 -8.617 1.00 58.84 234 PRO A CA 1
ATOM 1747 C C . PRO A 1 234 ? -15.487 18.473 -8.158 1.00 58.84 234 PRO A C 1
ATOM 1749 O O . PRO A 1 234 ? -15.923 17.405 -7.701 1.00 58.84 234 PRO A O 1
ATOM 1752 N N . ARG A 1 235 ? -14.177 18.711 -8.276 1.00 63.59 235 ARG A N 1
ATOM 1753 C CA . ARG A 1 235 ? -13.181 17.864 -7.612 1.00 63.59 235 ARG A CA 1
ATOM 1754 C C . ARG A 1 235 ? -13.394 17.988 -6.104 1.00 63.59 235 ARG A C 1
ATOM 1756 O O . ARG A 1 235 ? -13.672 19.080 -5.613 1.00 63.59 235 ARG A O 1
ATOM 1763 N N . LEU A 1 236 ? -13.301 16.868 -5.389 1.00 65.94 236 LEU A N 1
ATOM 1764 C CA . LEU A 1 236 ? -13.307 16.902 -3.928 1.00 65.94 236 LEU A CA 1
ATOM 1765 C C . LEU A 1 236 ? -12.116 17.750 -3.433 1.00 65.94 236 LEU A C 1
ATOM 1767 O O . LEU A 1 236 ? -11.082 17.769 -4.111 1.00 65.94 236 LEU A O 1
ATOM 1771 N N . PRO A 1 237 ? -12.239 18.434 -2.280 1.00 71.25 237 PRO A N 1
ATOM 1772 C CA . PRO A 1 237 ? -11.102 19.053 -1.609 1.00 71.25 237 PRO A CA 1
ATOM 1773 C C . PRO A 1 237 ? -9.939 18.072 -1.415 1.00 71.25 237 PRO A C 1
ATOM 1775 O O . PRO A 1 237 ? -10.131 16.854 -1.382 1.00 71.25 237 PRO A O 1
ATOM 1778 N N . ALA A 1 238 ? -8.727 18.604 -1.251 1.00 74.56 238 ALA A N 1
ATOM 1779 C CA . ALA A 1 238 ? -7.611 17.793 -0.782 1.00 74.56 238 ALA A CA 1
ATOM 1780 C C . ALA A 1 238 ? -7.941 17.204 0.603 1.00 74.56 238 ALA A C 1
ATOM 1782 O O . ALA A 1 238 ? -8.579 17.863 1.425 1.00 74.56 238 ALA A O 1
ATOM 1783 N N . ALA A 1 239 ? -7.511 15.967 0.852 1.00 75.44 239 ALA A N 1
ATOM 1784 C CA . ALA A 1 239 ? -7.611 15.364 2.176 1.00 75.44 239 ALA A CA 1
ATOM 1785 C C . ALA A 1 239 ? -6.736 16.133 3.181 1.00 75.44 239 ALA A C 1
ATOM 1787 O O . ALA A 1 239 ? -5.652 16.599 2.822 1.00 75.44 239 ALA A O 1
ATOM 1788 N N . LEU A 1 240 ? -7.211 16.255 4.425 1.00 80.00 240 LEU A N 1
ATOM 1789 C CA . LEU A 1 240 ? -6.477 16.932 5.499 1.00 80.00 240 LEU A CA 1
ATOM 1790 C C . LEU A 1 240 ? -5.158 16.206 5.825 1.00 80.00 240 LEU A C 1
ATOM 1792 O O . LEU A 1 240 ? -5.004 15.002 5.592 1.00 80.00 240 LEU A O 1
ATOM 1796 N N . GLY A 1 241 ? -4.184 16.951 6.343 1.00 79.12 241 GLY A N 1
ATOM 1797 C CA . GLY A 1 241 ? -2.813 16.500 6.574 1.00 79.12 241 GLY A CA 1
ATOM 1798 C C . GLY A 1 241 ? -2.643 15.526 7.743 1.00 79.12 241 GLY A C 1
ATOM 1799 O O . GLY A 1 241 ? -1.617 14.839 7.808 1.00 79.12 241 GLY A O 1
ATOM 1800 N N . SER A 1 242 ? -3.638 15.408 8.627 1.00 89.44 242 SER A N 1
ATOM 1801 C CA . SER A 1 242 ? -3.583 14.599 9.849 1.00 89.44 242 SER A CA 1
ATOM 1802 C C . SER A 1 242 ? -4.967 14.309 10.449 1.00 89.44 242 SER A C 1
ATOM 1804 O O . SER A 1 242 ? -5.936 15.026 10.200 1.00 89.44 242 SER A O 1
ATOM 1806 N N . VAL A 1 243 ? -5.040 13.295 11.319 1.00 91.50 243 VAL A N 1
ATOM 1807 C CA . VAL A 1 243 ? -6.181 13.061 12.229 1.00 91.50 243 VAL A CA 1
ATOM 1808 C C . VAL A 1 243 ? -6.428 14.250 13.165 1.00 91.50 243 VAL A C 1
ATOM 1810 O O . VAL A 1 243 ? -7.580 14.563 13.453 1.00 91.50 243 VAL A O 1
ATOM 1813 N N . ALA A 1 244 ? -5.378 14.961 13.591 1.00 89.81 244 ALA A N 1
ATOM 1814 C CA . ALA A 1 244 ? -5.507 16.137 14.453 1.00 89.81 244 ALA A CA 1
ATOM 1815 C C . ALA A 1 244 ? -6.276 17.287 13.773 1.00 89.81 244 ALA A C 1
ATOM 1817 O O . ALA A 1 244 ? -7.136 17.902 14.401 1.00 89.81 244 ALA A O 1
ATOM 1818 N N . GLU A 1 245 ? -6.033 17.531 12.480 1.00 91.25 245 GLU A N 1
ATOM 1819 C CA . GLU A 1 245 ? -6.815 18.491 11.687 1.00 91.25 245 GLU A CA 1
ATOM 1820 C C . GLU A 1 245 ? -8.285 18.067 11.560 1.00 91.25 245 GLU A C 1
ATOM 1822 O O . GLU A 1 245 ? -9.165 18.917 11.652 1.00 91.25 245 GLU A O 1
ATOM 1827 N N . ILE A 1 246 ? -8.569 16.767 11.401 1.00 92.12 246 ILE A N 1
ATOM 1828 C CA . ILE A 1 246 ? -9.949 16.254 11.328 1.00 92.12 246 ILE A CA 1
ATOM 1829 C C . ILE A 1 246 ? -10.675 16.431 12.673 1.00 92.12 246 ILE A C 1
ATOM 1831 O O . ILE A 1 246 ? -11.825 16.860 12.686 1.00 92.12 246 ILE A O 1
ATOM 1835 N N . MET A 1 247 ? -10.009 16.162 13.804 1.00 92.56 247 MET A N 1
ATOM 1836 C CA 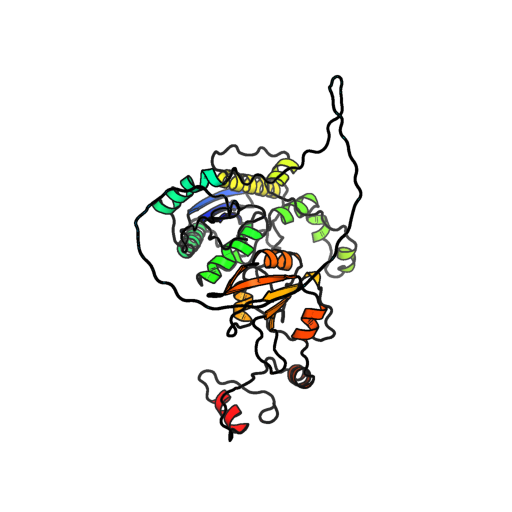. MET A 1 247 ? -10.569 16.414 15.142 1.00 92.56 247 MET A CA 1
ATOM 1837 C C . MET A 1 247 ? -10.914 17.898 15.338 1.00 92.56 247 MET A C 1
ATOM 1839 O O . MET A 1 247 ? -11.986 18.215 15.852 1.00 92.56 247 MET A O 1
ATOM 1843 N N . GLN A 1 248 ? -10.042 18.806 14.886 1.00 91.50 248 GLN A N 1
ATOM 1844 C CA . GLN A 1 248 ? -10.267 20.253 14.958 1.00 91.50 248 GLN A CA 1
ATOM 1845 C C . GLN A 1 248 ? -11.404 20.721 14.028 1.00 91.50 248 GLN A C 1
ATOM 1847 O O . GLN A 1 248 ? -12.230 21.535 14.428 1.00 91.50 248 GLN A O 1
ATOM 1852 N N . ASP A 1 249 ? -11.478 20.191 12.806 1.00 90.25 249 ASP A N 1
ATOM 1853 C CA . ASP A 1 249 ? -12.495 20.511 11.788 1.00 90.25 249 ASP A CA 1
ATOM 1854 C C . ASP A 1 249 ? -13.873 19.843 12.054 1.00 90.25 249 ASP A C 1
ATOM 1856 O O . ASP A 1 249 ? -14.851 20.097 11.341 1.00 90.25 249 ASP A O 1
ATOM 1860 N N . LEU A 1 250 ? -13.967 19.020 13.106 1.00 89.69 250 LEU A N 1
ATOM 1861 C CA . LEU A 1 250 ? -15.209 18.481 13.679 1.00 89.69 250 LEU A CA 1
ATOM 1862 C C . LEU A 1 250 ? -15.549 19.040 15.078 1.00 89.69 250 LEU A C 1
ATOM 1864 O O . LEU A 1 250 ? -16.577 18.654 15.631 1.00 89.69 250 LEU A O 1
ATOM 1868 N N . ASP A 1 251 ? -14.715 19.921 15.647 1.00 90.06 251 ASP A N 1
ATOM 1869 C CA . ASP A 1 251 ? -14.819 20.429 17.031 1.00 90.06 251 ASP A CA 1
ATOM 1870 C C . ASP A 1 251 ? -14.922 19.303 18.092 1.00 90.06 251 ASP A C 1
ATOM 1872 O O . ASP A 1 251 ? -15.691 19.361 19.053 1.00 90.06 251 ASP A O 1
ATOM 1876 N N . LEU A 1 252 ? -14.155 18.222 17.891 1.00 89.25 252 LEU A N 1
ATOM 1877 C CA . LEU A 1 252 ? -14.135 17.057 18.778 1.00 89.25 252 LEU A CA 1
ATOM 1878 C C . LEU A 1 252 ? -13.085 17.206 19.883 1.00 89.25 252 LEU A C 1
ATOM 1880 O O . LEU A 1 252 ? -11.930 17.564 19.642 1.00 89.25 252 LEU A O 1
ATOM 1884 N N . SER A 1 253 ? -13.465 16.839 21.108 1.00 84.56 253 SER A N 1
ATOM 1885 C CA . SER A 1 253 ? -12.562 16.816 22.260 1.00 84.56 253 SER A CA 1
ATOM 1886 C C . SER A 1 253 ? -11.433 15.800 22.058 1.00 84.56 253 SER A C 1
ATOM 1888 O O . SER A 1 253 ? -11.672 14.591 22.091 1.00 84.56 253 SER A O 1
ATOM 1890 N N . THR A 1 254 ? -10.200 16.279 21.894 1.00 76.81 254 THR A N 1
ATOM 1891 C CA . THR A 1 254 ? -9.009 15.420 21.856 1.00 76.81 254 THR A CA 1
ATOM 1892 C C . THR A 1 254 ? -8.787 14.752 23.210 1.00 76.81 254 THR A C 1
ATOM 1894 O O . THR A 1 254 ? -8.871 15.396 24.259 1.00 76.81 254 THR A O 1
ATOM 1897 N N . TYR A 1 255 ? -8.498 13.449 23.209 1.00 69.56 255 TYR A N 1
ATOM 1898 C CA . TYR A 1 255 ? -8.258 12.734 24.461 1.00 69.56 255 TYR A CA 1
ATOM 1899 C C . TYR A 1 255 ? -6.887 13.124 25.041 1.00 69.56 255 TYR A C 1
ATOM 1901 O O . TYR A 1 255 ? -5.890 13.144 24.319 1.00 69.56 255 TYR A O 1
ATOM 1909 N N . GLN A 1 256 ? -6.810 13.410 26.344 1.00 69.81 256 GLN A N 1
ATOM 1910 C CA . GLN A 1 256 ? -5.531 13.576 27.044 1.00 69.81 256 GLN A CA 1
ATOM 1911 C C . GLN A 1 256 ? -5.112 12.236 27.650 1.00 69.81 256 GLN A C 1
ATOM 1913 O O . GLN A 1 256 ? -5.413 11.935 28.802 1.00 69.81 256 GLN A O 1
ATOM 1918 N N . ASP A 1 257 ? -4.466 11.412 26.826 1.00 71.12 257 ASP A N 1
ATOM 1919 C CA . ASP A 1 257 ? -3.686 10.268 27.296 1.00 71.12 257 ASP A CA 1
ATOM 1920 C C . ASP A 1 257 ? -2.206 10.667 27.360 1.00 71.12 257 ASP A C 1
ATOM 1922 O O . ASP A 1 257 ? -1.780 11.577 26.644 1.00 71.12 257 ASP A O 1
ATOM 1926 N N . SER A 1 258 ? -1.439 9.997 28.215 1.00 68.94 258 SER A N 1
ATOM 1927 C CA . SER A 1 258 ? 0.007 10.208 28.326 1.00 68.94 258 SER A CA 1
ATOM 1928 C C . SER A 1 258 ? 0.761 9.580 27.155 1.00 68.94 258 SER A C 1
ATOM 1930 O O . SER A 1 258 ? 1.809 10.082 26.780 1.00 68.94 258 SER A O 1
ATOM 1932 N N . GLU A 1 259 ? 0.240 8.493 26.580 1.00 79.00 259 GLU A N 1
ATOM 1933 C CA . GLU A 1 259 ? 0.854 7.791 25.450 1.00 79.00 259 GLU A CA 1
ATOM 1934 C C . GLU A 1 259 ? 0.364 8.362 24.108 1.00 79.00 259 GLU A C 1
ATOM 1936 O O . GLU A 1 259 ? -0.817 8.234 23.764 1.00 79.00 259 GLU A O 1
ATOM 1941 N N . ILE A 1 260 ? 1.275 8.927 23.304 1.00 81.56 260 ILE A N 1
ATOM 1942 C CA . ILE A 1 260 ? 0.946 9.570 22.015 1.00 81.56 260 ILE A CA 1
ATOM 1943 C C . ILE A 1 260 ? 0.196 8.607 21.077 1.00 81.56 260 ILE A C 1
ATOM 1945 O O . ILE A 1 260 ? -0.859 8.940 20.539 1.00 81.56 260 ILE A O 1
ATOM 1949 N N . TYR A 1 261 ? 0.702 7.384 20.936 1.00 83.62 261 TYR A N 1
ATOM 1950 C CA . TYR A 1 261 ? 0.171 6.333 20.057 1.00 83.62 261 TYR A CA 1
ATOM 1951 C C . TYR A 1 261 ? -1.257 5.915 20.441 1.00 83.62 261 TYR A C 1
ATOM 1953 O O . TYR A 1 261 ? -2.138 5.753 19.594 1.00 83.62 261 TYR A O 1
ATOM 1961 N N . THR A 1 262 ? -1.498 5.774 21.746 1.00 84.44 262 THR A N 1
ATOM 1962 C CA . THR A 1 262 ? -2.796 5.396 22.315 1.00 84.44 262 THR A CA 1
ATOM 1963 C C . THR A 1 262 ? -3.807 6.537 22.180 1.00 84.44 262 THR A C 1
ATOM 1965 O O . THR A 1 262 ? -4.985 6.281 21.916 1.00 84.44 262 THR A O 1
ATOM 1968 N N . LYS A 1 263 ? -3.358 7.797 22.269 1.00 89.25 263 LYS A N 1
ATOM 1969 C CA . LYS A 1 263 ? -4.169 8.972 21.927 1.00 89.25 263 LYS A CA 1
ATOM 1970 C C . LYS A 1 263 ? -4.546 8.986 20.440 1.00 89.25 263 LYS A C 1
ATOM 1972 O O . LYS A 1 263 ? -5.732 9.065 20.135 1.00 89.25 263 LYS A O 1
ATOM 1977 N N . GLU A 1 264 ? -3.584 8.879 19.521 1.00 89.94 264 GLU A N 1
ATOM 1978 C CA . GLU A 1 264 ? -3.853 8.926 18.071 1.00 89.94 264 GLU A CA 1
ATOM 1979 C C . GLU A 1 264 ? -4.818 7.814 17.624 1.00 89.94 264 GLU A C 1
ATOM 1981 O O . GLU A 1 264 ? -5.769 8.076 16.884 1.00 89.94 264 GLU A O 1
ATOM 1986 N N . ALA A 1 265 ? -4.651 6.594 18.146 1.00 92.75 265 ALA A N 1
ATOM 1987 C CA . ALA A 1 265 ? -5.570 5.486 17.890 1.00 92.75 265 ALA A CA 1
ATOM 1988 C C . ALA A 1 265 ? -7.005 5.755 18.400 1.00 92.75 265 ALA A C 1
ATOM 1990 O O . ALA A 1 265 ? -7.971 5.327 17.760 1.00 92.75 265 ALA A O 1
ATOM 1991 N N . ARG A 1 266 ? -7.178 6.481 19.517 1.00 93.00 266 ARG A N 1
ATOM 1992 C CA . ARG A 1 266 ? -8.504 6.895 20.021 1.00 93.00 266 ARG A CA 1
ATOM 1993 C C . ARG A 1 266 ? -9.100 8.066 19.248 1.00 93.00 266 ARG A C 1
ATOM 1995 O O . ARG A 1 266 ? -10.305 8.054 19.004 1.00 93.00 266 ARG A O 1
ATOM 2002 N N . ASP A 1 267 ? -8.295 9.037 18.824 1.00 94.25 267 ASP A N 1
ATOM 2003 C CA . ASP A 1 267 ? -8.764 10.139 17.978 1.00 94.25 267 ASP A CA 1
ATOM 2004 C C . ASP A 1 267 ? -9.292 9.582 16.634 1.00 94.25 267 ASP A C 1
ATOM 2006 O O . ASP A 1 267 ? -10.407 9.912 16.229 1.00 94.25 267 ASP A O 1
ATOM 2010 N N . MET A 1 268 ? -8.585 8.623 16.009 1.00 95.56 268 MET A N 1
ATOM 2011 C CA . MET A 1 268 ? -9.084 7.875 14.837 1.00 95.56 268 MET A CA 1
ATOM 2012 C C . MET A 1 268 ? -10.450 7.217 15.089 1.00 95.56 268 MET A C 1
ATOM 2014 O O . MET A 1 268 ? -11.367 7.358 14.282 1.00 95.56 268 MET A O 1
ATOM 2018 N N . VAL A 1 269 ? -10.596 6.493 16.204 1.00 96.56 269 VAL A N 1
ATOM 2019 C CA . VAL A 1 269 ? -11.851 5.812 16.574 1.00 96.56 269 VAL A CA 1
ATOM 2020 C C . VAL A 1 269 ? -12.986 6.810 16.793 1.00 96.56 269 VAL A C 1
ATOM 2022 O O . VAL A 1 269 ? -14.097 6.571 16.328 1.00 96.56 269 VAL A O 1
ATOM 2025 N N . THR A 1 270 ? -12.700 7.952 17.419 1.00 95.94 270 THR A N 1
ATOM 2026 C CA . THR A 1 270 ? -13.681 9.019 17.670 1.00 95.94 270 THR A CA 1
ATOM 2027 C C . THR A 1 270 ? -14.213 9.596 16.354 1.00 95.94 270 THR A C 1
ATOM 2029 O O . THR A 1 270 ? -15.427 9.727 16.188 1.00 95.94 270 THR A O 1
ATOM 2032 N N . ILE A 1 271 ? -13.332 9.847 15.376 1.00 95.62 271 ILE A N 1
ATOM 2033 C CA . ILE A 1 271 ? -13.720 10.268 14.019 1.00 95.62 271 ILE A CA 1
ATOM 2034 C C . ILE A 1 271 ? -14.572 9.188 13.338 1.00 95.62 271 ILE A C 1
ATOM 2036 O O . ILE A 1 271 ? -15.617 9.502 12.771 1.00 95.62 271 ILE A O 1
ATOM 2040 N N . ILE A 1 272 ? -14.167 7.914 13.408 1.00 96.00 272 ILE A N 1
ATOM 2041 C CA . ILE A 1 272 ? -14.906 6.806 12.781 1.00 96.00 272 ILE A CA 1
ATOM 2042 C C . ILE A 1 272 ? -16.314 6.682 13.377 1.00 96.00 272 ILE A C 1
ATOM 2044 O O . ILE A 1 272 ? -17.283 6.619 12.622 1.00 96.00 272 ILE A O 1
ATOM 2048 N N . GLN A 1 273 ? -16.457 6.714 14.705 1.00 95.81 273 GLN A N 1
ATOM 2049 C CA . GLN A 1 273 ? -17.766 6.650 15.364 1.00 95.81 273 GLN A CA 1
ATOM 2050 C C . GLN A 1 273 ? -18.636 7.882 15.061 1.00 95.81 273 GLN A C 1
ATOM 2052 O O . GLN A 1 273 ? -19.853 7.747 14.915 1.00 95.81 273 GLN A O 1
ATOM 2057 N N . HIS A 1 274 ? -18.041 9.071 14.913 1.00 94.81 274 HIS A N 1
ATOM 2058 C CA . HIS A 1 274 ? -18.754 10.266 14.454 1.00 94.81 274 HIS A CA 1
ATOM 2059 C C . HIS A 1 274 ? -19.245 10.108 13.004 1.00 94.81 274 HIS A C 1
ATOM 2061 O O . HIS A 1 274 ? -20.401 10.378 12.697 1.00 94.81 274 HIS A O 1
ATOM 2067 N N . MET A 1 275 ? -18.407 9.599 12.100 1.00 93.06 275 MET A N 1
ATOM 2068 C CA . MET A 1 275 ? -18.803 9.348 10.711 1.00 93.06 275 MET A CA 1
ATOM 2069 C C . MET A 1 275 ? -19.895 8.268 10.604 1.00 93.06 275 MET A C 1
ATOM 2071 O O . MET A 1 275 ? -20.831 8.433 9.823 1.00 93.06 275 MET A O 1
ATOM 2075 N N . ILE A 1 276 ? -19.848 7.210 11.424 1.00 93.25 276 ILE A N 1
ATOM 2076 C CA . ILE A 1 276 ? -20.920 6.199 11.505 1.00 93.25 276 ILE A CA 1
ATOM 2077 C C . ILE A 1 276 ? -22.237 6.826 11.997 1.00 93.25 276 ILE A C 1
ATOM 2079 O O . ILE A 1 276 ? -23.291 6.507 11.449 1.00 93.25 276 ILE A O 1
ATOM 2083 N N . SER A 1 277 ? -22.215 7.752 12.967 1.00 92.44 277 SER A N 1
ATOM 2084 C CA . SER A 1 277 ? -23.447 8.412 13.443 1.00 92.44 277 SER A CA 1
ATOM 2085 C C . SER A 1 277 ? -24.042 9.404 12.431 1.00 92.44 277 SER A C 1
ATOM 2087 O O . SER A 1 277 ? -25.258 9.591 12.413 1.00 92.44 277 SER A O 1
ATOM 2089 N N . LEU A 1 278 ? -23.224 9.950 11.523 1.00 90.38 278 LEU A N 1
ATOM 2090 C CA . LEU A 1 278 ? -23.673 10.662 10.316 1.00 90.38 278 LEU A CA 1
ATOM 2091 C C . LEU A 1 278 ? -24.190 9.724 9.201 1.00 90.38 278 LEU A C 1
ATOM 2093 O O . LEU A 1 278 ? -24.695 10.197 8.183 1.00 90.38 278 LEU A O 1
ATOM 2097 N N . GLY A 1 279 ? -24.087 8.402 9.378 1.00 87.56 279 GLY A N 1
ATOM 2098 C CA . GLY A 1 279 ? -24.525 7.389 8.415 1.00 87.56 279 GLY A CA 1
ATOM 2099 C C . GLY A 1 279 ? -23.494 7.020 7.342 1.00 87.56 279 GLY A C 1
ATOM 2100 O O . GLY A 1 279 ? -23.869 6.379 6.355 1.00 87.56 279 GLY A O 1
ATOM 2101 N N . HIS A 1 280 ? -22.221 7.405 7.508 1.00 87.69 280 HIS A N 1
ATOM 2102 C CA . HIS A 1 280 ? -21.138 7.064 6.579 1.00 87.69 280 HIS A CA 1
ATOM 2103 C C . HIS A 1 280 ? -20.847 5.562 6.585 1.00 87.69 280 HIS A C 1
ATOM 2105 O O . HIS A 1 280 ? -20.755 4.933 7.640 1.00 87.69 280 HIS A O 1
ATOM 2111 N N . LYS A 1 281 ? -20.662 4.978 5.398 1.00 79.44 281 LYS A N 1
ATOM 2112 C CA . LYS A 1 281 ? -20.591 3.512 5.221 1.00 79.44 281 LYS A CA 1
ATOM 2113 C C . LYS A 1 281 ? -19.197 2.965 4.942 1.00 79.44 281 LYS A C 1
ATOM 2115 O O . LYS A 1 281 ? -19.048 1.756 4.765 1.00 79.44 281 LYS A O 1
ATOM 2120 N N . PHE A 1 282 ? -18.193 3.840 4.883 1.00 86.19 282 PHE A N 1
ATOM 2121 C CA . PHE A 1 282 ? -16.810 3.487 4.551 1.00 86.19 282 PHE A CA 1
ATOM 2122 C C . PHE A 1 282 ? -16.715 2.662 3.253 1.00 86.19 282 PHE A C 1
ATOM 2124 O O . PHE A 1 282 ? -16.077 1.610 3.185 1.00 86.19 282 PHE A O 1
ATOM 2131 N N . GLU A 1 283 ? -17.438 3.085 2.209 1.00 70.50 283 GLU A N 1
ATOM 2132 C CA . GLU A 1 283 ? -17.493 2.364 0.930 1.00 70.50 283 GLU A CA 1
ATOM 2133 C C . GLU A 1 283 ? -16.224 2.563 0.069 1.00 70.50 283 GLU A C 1
ATOM 2135 O O . GLU A 1 283 ? -15.996 1.795 -0.872 1.00 70.50 283 GLU A O 1
ATOM 2140 N N . ALA A 1 284 ? -15.342 3.517 0.399 1.00 62.22 284 ALA A N 1
ATOM 2141 C CA . ALA A 1 284 ? -14.135 3.792 -0.377 1.00 62.22 284 ALA A CA 1
ATOM 2142 C C . ALA A 1 284 ? -13.016 2.784 -0.085 1.00 62.22 284 ALA A C 1
ATOM 2144 O O . ALA A 1 284 ? -12.381 2.819 0.959 1.00 62.22 284 ALA A O 1
ATOM 2145 N N . ASN A 1 285 ? -12.725 1.911 -1.049 1.00 72.44 285 ASN A N 1
ATOM 2146 C CA . ASN A 1 285 ? -11.644 0.938 -0.924 1.00 72.44 285 ASN A CA 1
ATOM 2147 C C . ASN A 1 285 ? -10.405 1.426 -1.687 1.00 72.44 285 ASN A C 1
ATOM 2149 O O . ASN A 1 285 ? -10.392 1.407 -2.918 1.00 72.44 285 ASN A O 1
ATOM 2153 N N . GLU A 1 286 ? -9.352 1.788 -0.960 1.00 91.81 286 GLU A N 1
ATOM 2154 C CA . GLU A 1 286 ? -7.987 1.618 -1.448 1.00 91.81 286 GLU A CA 1
ATOM 2155 C C . GLU A 1 286 ? -7.697 0.118 -1.589 1.00 91.81 286 GLU A C 1
ATOM 2157 O O . GLU A 1 286 ? -8.121 -0.697 -0.764 1.00 91.81 286 GLU A O 1
ATOM 2162 N N . ILE A 1 287 ? -6.994 -0.259 -2.657 1.00 92.56 287 ILE A N 1
ATOM 2163 C CA . ILE A 1 287 ? -6.652 -1.655 -2.961 1.00 92.56 287 ILE A CA 1
ATOM 2164 C C . ILE A 1 287 ? -5.146 -1.762 -3.183 1.00 92.56 287 ILE A C 1
ATOM 2166 O O . ILE A 1 287 ? -4.565 -0.935 -3.891 1.00 92.56 287 ILE A O 1
ATOM 2170 N N . VAL A 1 288 ? -4.522 -2.784 -2.601 1.00 94.00 288 VAL A N 1
ATOM 2171 C CA . VAL A 1 288 ? -3.113 -3.134 -2.803 1.00 94.00 288 VAL A CA 1
ATOM 2172 C C . VAL A 1 288 ? -3.015 -4.298 -3.788 1.00 94.00 288 VAL A C 1
ATOM 2174 O O . VAL A 1 288 ? -3.385 -5.425 -3.467 1.00 94.00 288 VAL A O 1
ATOM 2177 N N . ASN A 1 289 ? -2.493 -4.036 -4.986 1.00 90.69 289 ASN A N 1
ATOM 2178 C CA . ASN A 1 289 ? -2.272 -5.075 -5.993 1.00 90.69 289 ASN A CA 1
ATOM 2179 C C . ASN A 1 289 ? -0.935 -5.774 -5.711 1.00 90.69 289 ASN A C 1
ATOM 2181 O O . ASN A 1 289 ? 0.118 -5.140 -5.754 1.00 90.69 289 ASN A O 1
ATOM 2185 N N . LEU A 1 290 ? -0.980 -7.074 -5.405 1.00 85.56 290 LEU A N 1
ATOM 2186 C CA . LEU A 1 290 ? 0.198 -7.849 -4.988 1.00 85.56 290 LEU A CA 1
ATOM 2187 C C . LEU A 1 290 ? 0.957 -8.522 -6.134 1.00 85.56 290 LEU A C 1
ATOM 2189 O O . LEU A 1 290 ? 2.134 -8.845 -5.969 1.00 85.56 290 LEU A O 1
ATOM 2193 N N . SER A 1 291 ? 0.288 -8.744 -7.263 1.00 86.38 291 SER A N 1
ATOM 2194 C CA . SER A 1 291 ? 0.846 -9.370 -8.460 1.00 86.38 291 SER A CA 1
ATOM 2195 C C . SER A 1 291 ? 1.213 -8.302 -9.485 1.00 86.38 291 SER A C 1
ATOM 2197 O O . SER A 1 291 ? 0.398 -7.430 -9.785 1.00 86.38 291 SER A O 1
ATOM 2199 N N . LEU A 1 292 ? 2.415 -8.392 -10.058 1.00 87.88 292 LEU A N 1
ATOM 2200 C CA . LEU A 1 292 ? 2.766 -7.622 -11.248 1.00 87.88 292 LEU A CA 1
ATOM 2201 C C . LEU A 1 292 ? 2.082 -8.260 -12.463 1.00 87.88 292 LEU A C 1
ATOM 2203 O O . LEU A 1 292 ? 2.419 -9.381 -12.840 1.00 87.88 292 LEU A O 1
ATOM 2207 N N . GLU A 1 293 ? 1.128 -7.560 -13.079 1.00 85.38 293 GLU A N 1
ATOM 2208 C CA . GLU A 1 293 ? 0.532 -8.024 -14.334 1.00 85.38 293 GLU A CA 1
ATOM 2209 C C . GLU A 1 293 ? 1.502 -7.811 -15.511 1.00 85.38 293 GLU A C 1
ATOM 2211 O O . GLU A 1 293 ? 1.861 -6.657 -15.796 1.00 85.38 293 GLU A O 1
ATOM 2216 N N . PRO A 1 294 ? 1.886 -8.873 -16.248 1.00 79.88 294 PRO A N 1
ATOM 2217 C CA . PRO A 1 294 ? 2.657 -8.720 -17.471 1.00 79.88 294 PRO A CA 1
ATOM 2218 C C . PRO A 1 294 ? 1.829 -7.984 -18.529 1.00 79.88 294 PRO A C 1
ATOM 2220 O O . PRO A 1 294 ? 0.609 -8.143 -18.638 1.00 79.88 294 PRO A O 1
ATOM 2223 N N . GLY A 1 295 ? 2.503 -7.165 -19.326 1.00 74.94 295 GLY A N 1
ATOM 2224 C CA . GLY A 1 295 ? 1.884 -6.394 -20.391 1.00 74.94 295 GLY A CA 1
ATOM 2225 C C . GLY A 1 295 ? 2.935 -5.768 -21.291 1.00 74.94 295 GLY A C 1
ATOM 2226 O O . GLY A 1 295 ? 4.028 -5.437 -20.839 1.00 74.94 295 GLY A O 1
ATOM 2227 N N . ILE A 1 296 ? 2.575 -5.619 -22.558 1.00 71.69 296 ILE A N 1
ATOM 2228 C CA . ILE A 1 296 ? 3.332 -4.876 -23.561 1.00 71.69 296 ILE A CA 1
ATOM 2229 C C . ILE A 1 296 ? 2.767 -3.452 -23.558 1.00 71.69 296 ILE A C 1
ATOM 2231 O O . ILE A 1 296 ? 1.547 -3.297 -23.492 1.00 71.69 296 ILE A O 1
ATOM 2235 N N . CYS A 1 297 ? 3.625 -2.436 -23.631 1.00 68.25 297 CYS A N 1
ATOM 2236 C CA . CYS A 1 297 ? 3.203 -1.069 -23.939 1.00 68.25 297 CYS A CA 1
ATOM 2237 C C . CYS A 1 297 ? 3.489 -0.773 -25.412 1.00 68.25 297 CYS A C 1
ATOM 2239 O O . CYS A 1 297 ? 4.573 -1.110 -25.894 1.00 68.25 297 CYS A O 1
ATOM 2241 N N . SER A 1 298 ? 2.543 -0.153 -26.123 1.00 67.06 298 SER A N 1
ATOM 2242 C CA . SER A 1 298 ? 2.839 0.389 -27.454 1.00 67.06 298 SER A CA 1
ATOM 2243 C C . SER A 1 298 ? 3.653 1.675 -27.334 1.00 67.06 298 SER A C 1
ATOM 2245 O O . SER A 1 298 ? 3.624 2.353 -26.307 1.00 67.06 298 SER A O 1
ATOM 2247 N N . ILE A 1 299 ? 4.336 2.052 -28.414 1.00 67.62 299 ILE A N 1
ATOM 2248 C CA . ILE A 1 299 ? 4.922 3.392 -28.552 1.00 67.62 299 ILE A CA 1
ATOM 2249 C C . ILE A 1 299 ? 3.837 4.485 -28.624 1.00 67.62 299 ILE A C 1
ATOM 2251 O O . ILE A 1 299 ? 4.089 5.626 -28.250 1.00 67.62 299 ILE A O 1
ATOM 2255 N N . ASP A 1 300 ? 2.627 4.111 -29.050 1.00 66.62 300 ASP A N 1
ATOM 2256 C CA . ASP A 1 300 ? 1.444 4.973 -29.169 1.00 66.62 300 ASP A CA 1
ATOM 2257 C C . ASP A 1 300 ? 0.603 5.057 -27.875 1.00 66.62 300 ASP A C 1
ATOM 2259 O O . ASP A 1 300 ? -0.449 5.697 -27.870 1.00 66.62 300 ASP A O 1
ATOM 2263 N N . ASP A 1 301 ? 1.017 4.398 -26.784 1.00 71.81 301 ASP A N 1
ATOM 2264 C CA . ASP A 1 301 ? 0.282 4.429 -25.515 1.00 71.81 301 ASP A CA 1
ATOM 2265 C C . ASP A 1 301 ? 0.374 5.826 -24.867 1.00 71.81 301 ASP A C 1
ATOM 2267 O O . ASP A 1 301 ? 1.462 6.296 -24.521 1.00 71.81 301 ASP A O 1
ATOM 2271 N N . GLU A 1 302 ? -0.767 6.468 -24.592 1.00 73.62 302 GLU A N 1
ATOM 2272 C CA . GLU A 1 302 ? -0.797 7.680 -23.763 1.00 73.62 302 GLU A CA 1
ATOM 2273 C C . GLU A 1 302 ? -0.420 7.343 -22.308 1.00 73.62 302 GLU A C 1
ATOM 2275 O O . GLU A 1 302 ? -1.221 6.820 -21.526 1.00 73.62 302 GLU A O 1
ATOM 2280 N N . ILE A 1 303 ? 0.825 7.645 -21.927 1.00 78.12 303 ILE A N 1
ATOM 2281 C CA . ILE A 1 303 ? 1.346 7.401 -20.579 1.00 78.12 303 ILE A CA 1
ATOM 2282 C C . ILE A 1 303 ? 1.458 8.706 -19.785 1.00 78.12 303 ILE A C 1
ATOM 2284 O O . ILE A 1 303 ? 2.228 9.605 -20.119 1.00 78.12 303 ILE A O 1
ATOM 2288 N N . ASP A 1 304 ? 0.753 8.760 -18.652 1.00 80.50 304 ASP A N 1
ATOM 2289 C CA . ASP A 1 304 ? 0.895 9.824 -17.658 1.00 80.50 304 ASP A CA 1
ATOM 2290 C C . ASP A 1 304 ? 2.307 9.827 -17.041 1.00 80.50 304 ASP A C 1
ATOM 2292 O O . ASP A 1 304 ? 2.633 9.053 -16.134 1.00 80.50 304 ASP A O 1
ATOM 2296 N N . GLY A 1 305 ? 3.145 10.756 -17.510 1.00 81.25 305 GLY A N 1
ATOM 2297 C CA . GLY A 1 305 ? 4.493 10.992 -16.993 1.00 81.25 305 GLY A CA 1
ATOM 2298 C C . GLY A 1 305 ? 4.547 11.403 -15.516 1.00 81.25 305 GLY A C 1
ATOM 2299 O O . GLY A 1 305 ? 5.608 11.322 -14.899 1.00 81.25 305 GLY A O 1
ATOM 2300 N N . THR A 1 306 ? 3.432 11.799 -14.893 1.00 89.75 306 THR A N 1
ATOM 2301 C CA . THR A 1 306 ? 3.395 12.046 -13.444 1.00 89.75 306 THR A CA 1
ATOM 2302 C C . THR A 1 306 ? 3.386 10.750 -12.622 1.00 89.75 306 THR A C 1
ATOM 2304 O O . THR A 1 306 ? 3.735 10.784 -11.443 1.00 89.75 306 THR A O 1
ATOM 2307 N N . CYS A 1 307 ? 3.088 9.597 -13.230 1.00 93.88 307 CYS A N 1
ATOM 2308 C CA . CYS A 1 307 ? 2.984 8.299 -12.557 1.00 93.88 307 CYS A CA 1
ATOM 2309 C C . CYS A 1 307 ? 4.279 7.455 -12.556 1.00 93.88 307 CYS A C 1
ATOM 2311 O O . CYS A 1 307 ? 4.247 6.306 -12.108 1.00 93.88 307 CYS A O 1
ATOM 2313 N N . ILE A 1 308 ? 5.418 7.980 -13.033 1.00 95.88 308 ILE A N 1
ATOM 2314 C CA . ILE A 1 308 ? 6.638 7.185 -13.287 1.00 95.88 308 ILE A CA 1
ATOM 2315 C C . ILE A 1 308 ? 7.814 7.549 -12.359 1.00 95.88 308 ILE A C 1
ATOM 2317 O O . ILE A 1 308 ? 8.046 8.719 -12.028 1.00 95.88 308 ILE A O 1
ATOM 2321 N N . VAL A 1 309 ? 8.583 6.528 -11.960 1.00 97.81 309 VAL A N 1
ATOM 2322 C CA . VAL A 1 309 ? 9.930 6.652 -11.371 1.00 97.81 309 VAL A CA 1
ATOM 2323 C C . VAL A 1 309 ? 10.988 5.923 -12.204 1.00 97.81 309 VAL A C 1
ATOM 2325 O O . VAL A 1 309 ? 10.684 4.961 -12.906 1.00 97.81 309 VAL A O 1
ATOM 2328 N N . ARG A 1 310 ? 12.253 6.327 -12.058 1.00 97.50 310 ARG A N 1
ATOM 2329 C CA . ARG A 1 310 ? 13.439 5.554 -12.455 1.00 97.50 310 ARG A CA 1
ATOM 2330 C C . ARG A 1 310 ? 14.130 5.034 -11.197 1.00 97.50 310 ARG A C 1
ATOM 2332 O O . ARG A 1 310 ? 14.445 5.820 -10.305 1.00 97.50 310 ARG A O 1
ATOM 2339 N N . ALA A 1 311 ? 14.363 3.728 -11.140 1.00 97.88 311 ALA A N 1
ATOM 2340 C CA . ALA A 1 311 ? 15.155 3.060 -10.114 1.00 97.88 311 ALA A CA 1
ATOM 2341 C C . ALA A 1 311 ? 16.567 2.781 -10.652 1.00 97.88 311 ALA A C 1
ATOM 2343 O O . ALA A 1 311 ? 16.717 2.327 -11.790 1.00 97.88 311 ALA A O 1
ATOM 2344 N N . ARG A 1 312 ? 17.604 3.037 -9.848 1.00 97.00 312 ARG A N 1
ATOM 2345 C CA . ARG A 1 312 ? 19.019 2.796 -10.182 1.00 97.00 312 ARG A CA 1
ATOM 2346 C C . ARG A 1 312 ? 19.737 2.023 -9.085 1.00 97.00 312 ARG A C 1
ATOM 2348 O O . ARG A 1 312 ? 19.347 2.074 -7.924 1.00 97.00 312 ARG A O 1
ATOM 2355 N N . GLY A 1 313 ? 20.827 1.354 -9.455 1.00 95.44 313 GLY A N 1
ATOM 2356 C CA . GLY A 1 313 ? 21.687 0.610 -8.530 1.00 95.44 313 GLY A CA 1
ATOM 2357 C C . GLY A 1 313 ? 21.286 -0.854 -8.331 1.00 95.44 313 GLY A C 1
ATOM 2358 O O . GLY A 1 313 ? 21.974 -1.554 -7.581 1.00 95.44 313 GLY A O 1
ATOM 2359 N N . LEU A 1 314 ? 20.234 -1.305 -9.030 1.00 95.50 314 LEU A N 1
ATOM 2360 C CA . LEU A 1 314 ? 19.672 -2.656 -8.979 1.00 95.50 314 LEU A CA 1
ATOM 2361 C C . LEU A 1 314 ? 20.765 -3.721 -9.212 1.00 95.50 314 LEU A C 1
ATOM 2363 O O . LEU A 1 314 ? 21.560 -3.570 -10.148 1.00 95.50 314 LEU A O 1
ATOM 2367 N N . PRO A 1 315 ? 20.798 -4.817 -8.430 1.00 93.25 315 PRO A N 1
ATOM 2368 C CA . PRO A 1 315 ? 21.612 -5.987 -8.753 1.00 93.25 315 PRO A CA 1
ATOM 2369 C C . PRO A 1 315 ? 21.390 -6.453 -10.203 1.00 93.25 315 PRO A C 1
ATOM 2371 O O . PRO A 1 315 ? 20.258 -6.544 -10.668 1.00 93.25 315 PRO A O 1
ATOM 2374 N N . TRP A 1 316 ? 22.448 -6.816 -10.938 1.00 87.00 316 TRP A N 1
ATOM 2375 C CA . TRP A 1 316 ? 22.313 -7.227 -12.351 1.00 87.00 316 TRP A CA 1
ATOM 2376 C C . TRP A 1 316 ? 21.408 -8.457 -12.561 1.00 87.00 316 TRP A C 1
ATOM 2378 O O . TRP A 1 316 ? 20.831 -8.638 -13.637 1.00 87.00 316 TRP A O 1
ATOM 2388 N N . GLN A 1 317 ? 21.264 -9.295 -11.532 1.00 88.38 317 GLN A N 1
ATOM 2389 C CA . GLN A 1 317 ? 20.388 -10.467 -11.535 1.00 88.38 317 GLN A CA 1
ATOM 2390 C C . GLN A 1 317 ? 18.903 -10.146 -11.290 1.00 88.38 317 GLN A C 1
ATOM 2392 O O . GLN A 1 317 ? 18.070 -10.988 -11.622 1.00 88.38 317 GLN A O 1
ATOM 2397 N N . SER A 1 318 ? 18.562 -8.943 -10.808 1.00 90.88 318 SER A N 1
ATOM 2398 C CA . SER A 1 318 ? 17.185 -8.543 -10.484 1.00 90.88 318 SER A CA 1
ATOM 2399 C C . SER A 1 318 ? 16.216 -8.717 -11.651 1.00 90.88 318 SER A C 1
ATOM 2401 O O . SER A 1 318 ? 16.487 -8.313 -12.786 1.00 90.88 318 SER A O 1
ATOM 2403 N N . SER A 1 319 ? 15.076 -9.317 -11.338 1.00 91.12 319 SER A N 1
ATOM 2404 C CA . SER A 1 319 ? 13.903 -9.442 -12.195 1.00 91.12 319 SER A CA 1
ATOM 2405 C C . SER A 1 319 ? 12.966 -8.233 -12.065 1.00 91.12 319 SER A C 1
ATOM 2407 O O . SER A 1 319 ? 13.112 -7.380 -11.189 1.00 91.12 319 SER A O 1
ATOM 2409 N N . ASP A 1 320 ? 11.968 -8.191 -12.940 1.00 90.81 320 ASP A N 1
ATOM 2410 C CA . ASP A 1 320 ? 10.755 -7.385 -12.800 1.00 90.81 320 ASP A CA 1
ATOM 2411 C C . ASP A 1 320 ? 10.007 -7.688 -11.486 1.00 90.81 320 ASP A C 1
ATOM 2413 O O . ASP A 1 320 ? 9.543 -6.766 -10.814 1.00 90.81 320 ASP A O 1
ATOM 2417 N N . GLN A 1 321 ? 9.970 -8.958 -11.067 1.00 91.75 321 GLN A N 1
ATOM 2418 C CA . GLN A 1 321 ? 9.349 -9.385 -9.809 1.00 91.75 321 GLN A CA 1
ATOM 2419 C C . GLN A 1 321 ? 10.106 -8.872 -8.575 1.00 91.75 321 GLN A C 1
ATOM 2421 O O . GLN A 1 321 ? 9.477 -8.497 -7.589 1.00 91.75 321 GLN A O 1
ATOM 2426 N N . ASP A 1 322 ? 11.438 -8.770 -8.622 1.00 93.62 322 ASP A N 1
ATOM 2427 C CA . ASP A 1 322 ? 12.229 -8.182 -7.528 1.00 93.62 322 ASP A CA 1
ATOM 2428 C C . ASP A 1 322 ? 11.981 -6.673 -7.394 1.00 93.62 322 ASP A C 1
ATOM 2430 O O . ASP A 1 322 ? 11.945 -6.137 -6.287 1.00 93.62 322 ASP A O 1
ATOM 2434 N N . ILE A 1 323 ? 11.743 -5.986 -8.514 1.00 95.19 323 ILE A N 1
ATOM 2435 C CA . ILE A 1 323 ? 11.360 -4.568 -8.537 1.00 95.19 323 ILE A CA 1
ATOM 2436 C C . ILE A 1 323 ? 9.923 -4.390 -8.019 1.00 95.19 323 ILE A C 1
ATOM 2438 O O . ILE A 1 323 ? 9.659 -3.472 -7.242 1.00 95.19 323 ILE A O 1
ATOM 2442 N N . ALA A 1 324 ? 9.000 -5.286 -8.377 1.00 94.31 324 ALA A N 1
ATOM 2443 C CA . ALA A 1 324 ? 7.647 -5.303 -7.820 1.00 94.31 324 ALA A CA 1
ATOM 2444 C C . ALA A 1 324 ? 7.638 -5.624 -6.312 1.00 94.31 324 ALA A C 1
ATOM 2446 O O . ALA A 1 324 ? 6.858 -5.029 -5.569 1.00 94.31 324 ALA A O 1
ATOM 2447 N N . ARG A 1 325 ? 8.542 -6.495 -5.838 1.00 94.25 325 ARG A N 1
ATOM 2448 C CA . ARG A 1 325 ? 8.779 -6.761 -4.408 1.00 94.25 325 ARG A CA 1
ATOM 2449 C C . ARG A 1 325 ? 9.322 -5.513 -3.700 1.00 94.25 325 ARG A C 1
ATOM 2451 O O . ARG A 1 325 ? 8.793 -5.128 -2.664 1.00 94.25 325 ARG A O 1
ATOM 2458 N N . PHE A 1 326 ? 10.297 -4.818 -4.285 1.00 95.88 326 PHE A N 1
ATOM 2459 C CA . PHE A 1 326 ? 10.816 -3.553 -3.748 1.00 95.88 326 PHE A CA 1
ATOM 2460 C C . PHE A 1 326 ? 9.743 -2.451 -3.658 1.00 95.88 326 PHE A C 1
ATOM 2462 O O . PHE A 1 326 ? 9.715 -1.684 -2.696 1.00 95.88 326 PHE A O 1
ATOM 2469 N N . PHE A 1 327 ? 8.804 -2.402 -4.609 1.00 96.88 327 PHE A N 1
ATOM 2470 C CA . PHE A 1 327 ? 7.664 -1.475 -4.598 1.00 96.88 327 PHE A CA 1
ATOM 2471 C C . PHE A 1 327 ? 6.363 -2.057 -4.004 1.00 96.88 327 PHE A C 1
ATOM 2473 O O . PHE A 1 327 ? 5.295 -1.460 -4.154 1.00 96.88 327 PHE A O 1
ATOM 2480 N N . ARG A 1 328 ? 6.432 -3.169 -3.254 1.00 95.69 328 ARG A N 1
ATOM 2481 C CA . ARG A 1 328 ? 5.276 -3.802 -2.590 1.00 95.69 328 ARG A CA 1
ATOM 2482 C C . ARG A 1 328 ? 4.463 -2.798 -1.767 1.00 95.69 328 ARG A C 1
ATOM 2484 O O . ARG A 1 328 ? 5.029 -1.929 -1.109 1.00 95.69 328 ARG A O 1
ATOM 2491 N N . GLY A 1 329 ? 3.136 -2.911 -1.798 1.00 94.94 329 GLY A N 1
ATOM 2492 C CA . GLY A 1 329 ? 2.225 -1.930 -1.195 1.00 94.94 329 GLY A CA 1
ATOM 2493 C C . GLY A 1 329 ? 1.774 -0.834 -2.170 1.00 94.94 329 GLY A C 1
ATOM 2494 O O . GLY A 1 329 ? 0.706 -0.250 -1.981 1.00 94.94 329 GLY A O 1
ATOM 2495 N N . LEU A 1 330 ? 2.528 -0.590 -3.247 1.00 96.69 330 LEU A N 1
ATOM 2496 C CA . LEU A 1 330 ? 2.223 0.403 -4.277 1.00 96.69 330 LEU A CA 1
ATOM 2497 C C . LEU A 1 330 ? 1.796 -0.310 -5.563 1.00 96.69 330 LEU A C 1
ATOM 2499 O O . LEU A 1 330 ? 2.511 -1.168 -6.073 1.00 96.69 330 LEU A O 1
ATOM 2503 N N . ASN A 1 331 ? 0.633 0.045 -6.112 1.00 95.38 331 ASN A N 1
ATOM 2504 C CA . ASN A 1 331 ? 0.132 -0.630 -7.310 1.00 95.38 331 ASN A CA 1
ATOM 2505 C C . ASN A 1 331 ? 0.903 -0.132 -8.539 1.00 95.38 331 ASN A C 1
ATOM 2507 O O . ASN A 1 331 ? 0.666 0.985 -9.018 1.00 95.38 331 ASN A O 1
ATOM 2511 N N . VAL A 1 332 ? 1.806 -0.973 -9.038 1.00 94.44 332 VAL A N 1
ATOM 2512 C CA . VAL A 1 332 ? 2.406 -0.868 -10.373 1.00 94.44 332 VAL A CA 1
ATOM 2513 C C . VAL A 1 332 ? 1.312 -1.115 -11.422 1.00 94.44 332 VAL A C 1
ATOM 2515 O O . VAL A 1 332 ? 0.399 -1.910 -11.198 1.00 94.44 332 VAL A O 1
ATOM 2518 N N . ALA A 1 333 ? 1.358 -0.403 -12.547 1.00 92.12 333 ALA A N 1
ATOM 2519 C CA . ALA A 1 333 ? 0.428 -0.612 -13.654 1.00 92.12 333 ALA A CA 1
ATOM 2520 C C . ALA A 1 333 ? 0.748 -1.910 -14.419 1.00 92.12 333 ALA A C 1
ATOM 2522 O O . ALA A 1 333 ? 1.866 -2.422 -14.359 1.00 92.12 333 ALA A O 1
ATOM 2523 N N . LYS A 1 334 ? -0.208 -2.423 -15.203 1.00 88.19 334 LYS A N 1
ATOM 2524 C CA . LYS A 1 334 ? 0.041 -3.536 -16.132 1.00 88.19 334 LYS A CA 1
ATOM 2525 C C . LYS A 1 334 ? 1.173 -3.187 -17.106 1.00 88.19 334 LYS A C 1
ATOM 2527 O O . LYS A 1 334 ? 1.207 -2.069 -17.627 1.00 88.19 334 LYS A O 1
ATOM 2532 N N . GLY A 1 335 ? 2.116 -4.113 -17.305 1.00 87.19 335 GLY A N 1
ATOM 2533 C CA . GLY A 1 335 ? 3.343 -3.863 -18.079 1.00 87.19 335 GLY A CA 1
ATOM 2534 C C . GLY A 1 335 ? 4.245 -2.768 -17.488 1.00 87.19 335 GLY A C 1
ATOM 2535 O O . GLY A 1 335 ? 5.136 -2.261 -18.156 1.00 87.19 335 GLY A O 1
ATOM 2536 N N . GLY A 1 336 ? 4.003 -2.350 -16.242 1.00 90.69 336 GLY A N 1
ATOM 2537 C CA . GLY A 1 336 ? 4.561 -1.133 -15.658 1.00 90.69 336 GLY A CA 1
ATOM 2538 C C . GLY A 1 336 ? 6.009 -1.219 -15.181 1.00 90.69 336 GLY A C 1
ATOM 2539 O O . GLY A 1 336 ? 6.421 -0.313 -14.468 1.00 90.69 336 GLY A O 1
ATOM 2540 N N . VAL A 1 337 ? 6.777 -2.256 -15.531 1.00 93.06 337 VAL A N 1
ATOM 2541 C CA . VAL A 1 337 ? 8.209 -2.376 -15.196 1.00 93.06 337 VAL A CA 1
ATOM 2542 C C . VAL A 1 337 ? 9.019 -2.561 -16.475 1.00 93.06 337 VAL A C 1
ATOM 2544 O O . VAL A 1 337 ? 8.964 -3.613 -17.105 1.00 93.06 337 VAL A O 1
ATOM 2547 N N . ALA A 1 338 ? 9.810 -1.551 -16.831 1.00 91.06 338 ALA A N 1
ATOM 2548 C CA . ALA A 1 338 ? 10.679 -1.559 -18.001 1.00 91.06 338 ALA A CA 1
ATOM 2549 C C . ALA A 1 338 ? 12.151 -1.630 -17.561 1.00 91.06 338 ALA A C 1
ATOM 2551 O O . ALA A 1 338 ? 12.689 -0.683 -16.985 1.00 91.06 338 ALA A O 1
ATOM 2552 N N . LEU A 1 339 ? 12.811 -2.769 -17.798 1.00 90.94 339 LEU A N 1
ATOM 2553 C CA . LEU A 1 339 ? 14.228 -2.966 -17.468 1.00 90.94 339 LEU A CA 1
ATOM 2554 C C . LEU A 1 339 ? 15.124 -2.253 -18.489 1.00 90.94 339 LEU A C 1
ATOM 2556 O O . LEU A 1 339 ? 15.095 -2.582 -19.673 1.00 90.94 339 LEU A O 1
ATOM 2560 N N . CYS A 1 340 ? 15.990 -1.342 -18.040 1.00 89.69 340 CYS A N 1
ATOM 2561 C CA . CYS A 1 340 ? 16.924 -0.666 -18.937 1.00 89.69 340 CYS A CA 1
ATOM 2562 C C . CYS A 1 340 ? 18.003 -1.645 -19.424 1.00 89.69 340 CYS A C 1
ATOM 2564 O O . CYS A 1 340 ? 18.749 -2.226 -18.623 1.00 89.69 340 CYS A O 1
ATOM 2566 N N . LEU A 1 341 ? 18.121 -1.800 -20.744 1.00 85.62 341 LEU A N 1
ATOM 2567 C CA . LEU A 1 341 ? 19.126 -2.644 -21.388 1.00 85.62 341 LEU A CA 1
ATOM 2568 C C . LEU A 1 341 ? 20.215 -1.797 -22.063 1.00 85.62 341 LEU A C 1
ATOM 2570 O O . LEU A 1 341 ? 19.938 -0.758 -22.653 1.00 85.62 341 LEU A O 1
ATOM 2574 N N . SER A 1 342 ? 21.460 -2.272 -22.019 1.00 82.12 342 SER A N 1
ATOM 2575 C CA . SER A 1 342 ? 22.545 -1.757 -22.857 1.00 82.12 342 SER A CA 1
ATOM 2576 C C . SER A 1 342 ? 22.310 -2.112 -24.337 1.00 82.12 342 SER A C 1
ATOM 2578 O O . SER A 1 342 ? 21.582 -3.070 -24.616 1.00 82.12 342 SER A O 1
ATOM 2580 N N . PRO A 1 343 ? 22.999 -1.463 -25.299 1.00 75.88 343 PRO A N 1
ATOM 2581 C CA . PRO A 1 343 ? 22.896 -1.799 -26.727 1.00 75.88 343 PRO A CA 1
ATOM 2582 C C . PRO A 1 343 ? 23.235 -3.261 -27.075 1.00 75.88 343 PRO A C 1
ATOM 2584 O O . PRO A 1 343 ? 22.847 -3.763 -28.121 1.00 75.88 343 PRO A O 1
ATOM 2587 N N . GLN A 1 344 ? 23.943 -3.979 -26.195 1.00 74.81 344 GLN A N 1
ATOM 2588 C CA . GLN A 1 344 ? 24.250 -5.409 -26.339 1.00 74.81 344 GLN A CA 1
ATOM 2589 C C . GLN A 1 344 ? 23.178 -6.317 -25.697 1.00 74.81 344 GLN A C 1
ATOM 2591 O O . GLN A 1 344 ? 23.382 -7.531 -25.569 1.00 74.81 344 GLN A O 1
ATOM 2596 N N . GLY A 1 345 ? 22.058 -5.754 -25.234 1.00 75.25 345 GLY A N 1
ATOM 2597 C CA . GLY A 1 345 ? 20.984 -6.438 -24.514 1.00 75.25 345 GLY A CA 1
ATOM 2598 C C . GLY A 1 345 ? 21.440 -7.027 -23.174 1.00 75.25 345 GLY A C 1
ATOM 2599 O O . GLY A 1 345 ? 21.224 -8.214 -22.908 1.00 75.25 345 GLY A O 1
ATOM 2600 N N . ARG A 1 346 ? 22.150 -6.245 -22.351 1.00 80.19 346 ARG A N 1
ATOM 2601 C CA . ARG A 1 346 ? 22.499 -6.588 -20.957 1.00 80.19 346 ARG A CA 1
ATOM 2602 C C . ARG A 1 346 ? 21.769 -5.635 -20.006 1.00 80.19 346 ARG A C 1
ATOM 2604 O O . ARG A 1 346 ? 21.707 -4.450 -20.300 1.00 80.19 346 ARG A O 1
ATOM 2611 N N . ARG A 1 347 ? 21.240 -6.124 -18.879 1.00 83.94 347 ARG A N 1
ATOM 2612 C CA . ARG A 1 347 ? 20.593 -5.276 -17.856 1.00 83.94 347 ARG A CA 1
ATOM 2613 C C . ARG A 1 347 ? 21.588 -4.237 -17.321 1.00 83.94 347 ARG A C 1
ATOM 2615 O O . ARG A 1 347 ? 22.692 -4.613 -16.934 1.00 83.94 347 ARG A O 1
ATOM 2622 N N . ASN A 1 348 ? 21.195 -2.963 -17.275 1.00 86.31 348 ASN A N 1
ATOM 2623 C CA . ASN A 1 348 ? 22.073 -1.853 -16.875 1.00 86.31 348 ASN A CA 1
ATOM 2624 C C . ASN A 1 348 ? 22.152 -1.628 -15.347 1.00 86.31 348 ASN A C 1
ATOM 2626 O O . ASN A 1 348 ? 22.893 -0.767 -14.887 1.00 86.31 348 ASN A O 1
ATOM 2630 N N . GLY A 1 349 ? 21.365 -2.359 -14.549 1.00 91.19 349 GLY A N 1
ATOM 2631 C CA . GLY A 1 349 ? 21.149 -2.026 -13.132 1.00 91.19 349 GLY A CA 1
ATOM 2632 C C . GLY A 1 349 ? 20.208 -0.826 -12.927 1.00 91.19 349 GLY A C 1
ATOM 2633 O O . GLY A 1 349 ? 20.198 -0.214 -11.858 1.00 91.19 349 GLY A O 1
ATOM 2634 N N . GLU A 1 350 ? 19.417 -0.489 -13.949 1.00 94.62 350 GLU A N 1
ATOM 2635 C CA . GLU A 1 350 ? 18.362 0.524 -13.907 1.00 94.62 350 GLU A CA 1
ATOM 2636 C C . GLU A 1 350 ? 17.039 -0.052 -14.428 1.00 94.62 350 GLU A C 1
ATOM 2638 O O . GLU A 1 350 ? 17.037 -0.969 -15.256 1.00 94.62 350 GLU A O 1
ATOM 2643 N N . ALA A 1 351 ? 15.924 0.525 -13.986 1.00 95.69 351 ALA A N 1
ATOM 2644 C CA . ALA A 1 351 ? 14.591 0.266 -14.519 1.00 95.69 351 ALA A CA 1
ATOM 2645 C C . ALA A 1 351 ? 13.712 1.519 -14.422 1.00 95.69 351 ALA A C 1
ATOM 2647 O O . ALA A 1 351 ? 13.957 2.394 -13.589 1.00 95.69 351 ALA A O 1
ATOM 2648 N N . LEU A 1 352 ? 12.660 1.581 -15.232 1.00 95.31 352 LEU A N 1
ATOM 2649 C CA . LEU A 1 352 ? 11.571 2.546 -15.098 1.00 95.31 352 LEU A CA 1
ATOM 2650 C C . LEU A 1 352 ? 10.313 1.824 -14.610 1.00 95.31 352 LEU A C 1
ATOM 2652 O O . LEU A 1 352 ? 10.013 0.719 -15.064 1.00 95.31 352 LEU A O 1
ATOM 2656 N N . VAL A 1 353 ? 9.591 2.438 -13.671 1.00 96.50 353 VAL A N 1
ATOM 2657 C CA . VAL A 1 353 ? 8.388 1.861 -13.059 1.00 96.50 353 VAL A CA 1
ATOM 2658 C C . VAL A 1 353 ? 7.227 2.845 -13.144 1.00 96.50 353 VAL A C 1
ATOM 2660 O O . VAL A 1 353 ? 7.302 3.953 -12.612 1.00 96.50 353 VAL A O 1
ATOM 2663 N N . ARG A 1 354 ? 6.153 2.420 -13.815 1.00 95.00 354 ARG A N 1
ATOM 2664 C CA . ARG A 1 354 ? 4.886 3.137 -13.990 1.00 95.00 354 ARG A CA 1
ATOM 2665 C C . ARG A 1 354 ? 3.870 2.632 -12.971 1.00 95.00 354 ARG A C 1
ATOM 2667 O O . ARG A 1 354 ? 3.461 1.473 -13.021 1.00 95.00 354 ARG A O 1
ATOM 2674 N N . PHE A 1 355 ? 3.426 3.504 -12.075 1.00 95.75 355 PHE A N 1
ATOM 2675 C CA . PHE A 1 355 ? 2.347 3.209 -11.131 1.00 95.75 355 PHE A CA 1
ATOM 2676 C C . PHE A 1 355 ? 0.971 3.535 -11.722 1.00 95.75 355 PHE A C 1
ATOM 2678 O O . PHE A 1 355 ? 0.867 4.223 -12.733 1.00 95.75 355 PHE A O 1
ATOM 2685 N N . VAL A 1 356 ? -0.099 3.061 -11.077 1.00 92.88 356 VAL A N 1
ATOM 2686 C CA . VAL A 1 356 ? -1.485 3.409 -11.462 1.00 92.88 356 VAL A CA 1
ATOM 2687 C C . VAL A 1 356 ? -1.909 4.826 -11.042 1.00 92.88 356 VAL A C 1
ATOM 2689 O O . VAL A 1 356 ? -3.006 5.254 -11.387 1.00 92.88 356 VAL A O 1
ATOM 2692 N N . SER A 1 357 ? -1.100 5.531 -10.243 1.00 92.44 357 SER A N 1
ATOM 2693 C CA . SER A 1 357 ? -1.408 6.881 -9.758 1.00 92.44 357 SER A CA 1
ATOM 2694 C C . SER A 1 357 ? -0.154 7.672 -9.371 1.00 92.44 357 SER A C 1
ATOM 2696 O O . SER A 1 357 ? 0.851 7.109 -8.919 1.00 92.44 357 SER A O 1
ATOM 2698 N N . GLN A 1 358 ? -0.240 9.003 -9.469 1.00 93.94 358 GLN A N 1
ATOM 2699 C CA . GLN A 1 358 ? 0.812 9.914 -9.010 1.00 93.94 358 GLN A CA 1
ATOM 2700 C C . GLN A 1 358 ? 1.079 9.751 -7.502 1.00 93.94 358 GLN A C 1
ATOM 2702 O O . GLN A 1 358 ? 2.213 9.859 -7.048 1.00 93.94 358 GLN A O 1
ATOM 2707 N N . GLU A 1 359 ? 0.050 9.436 -6.716 1.00 93.31 359 GLU A N 1
ATOM 2708 C CA . GLU A 1 359 ? 0.160 9.227 -5.269 1.00 93.31 359 GLU A CA 1
ATOM 2709 C C . GLU A 1 359 ? 1.032 8.001 -4.935 1.00 93.31 359 GLU A C 1
ATOM 2711 O O . GLU A 1 359 ? 1.857 8.047 -4.022 1.00 93.31 359 GLU A O 1
ATOM 2716 N N . HIS A 1 360 ? 0.930 6.927 -5.729 1.00 95.94 360 HIS A N 1
ATOM 2717 C CA . HIS A 1 360 ? 1.832 5.777 -5.633 1.00 95.94 360 HIS A CA 1
ATOM 2718 C C . HIS A 1 360 ? 3.252 6.128 -6.095 1.00 95.94 360 HIS A C 1
ATOM 2720 O O . HIS A 1 360 ? 4.209 5.724 -5.439 1.00 95.94 360 HIS A O 1
ATOM 2726 N N . ARG A 1 361 ? 3.408 6.940 -7.152 1.00 96.50 361 ARG A N 1
ATOM 2727 C CA . ARG A 1 361 ? 4.713 7.473 -7.592 1.00 96.50 361 ARG A CA 1
ATOM 2728 C C . ARG A 1 361 ? 5.383 8.283 -6.481 1.00 96.50 361 ARG A C 1
ATOM 2730 O O . ARG A 1 361 ? 6.548 8.057 -6.171 1.00 96.50 361 ARG A O 1
ATOM 2737 N N . ASP A 1 362 ? 4.664 9.205 -5.850 1.00 96.31 362 ASP A N 1
ATOM 2738 C CA . ASP A 1 362 ? 5.203 10.041 -4.774 1.00 96.31 362 ASP A CA 1
ATOM 2739 C C . ASP A 1 362 ? 5.456 9.248 -3.472 1.00 96.31 362 ASP A C 1
ATOM 2741 O O . ASP A 1 362 ? 6.388 9.578 -2.739 1.00 96.31 362 ASP A O 1
ATOM 2745 N N . MET A 1 363 ? 4.745 8.139 -3.224 1.00 96.88 363 MET A N 1
ATOM 2746 C CA . MET A 1 363 ? 5.140 7.151 -2.207 1.00 96.88 363 MET A CA 1
ATOM 2747 C C . MET A 1 363 ? 6.384 6.335 -2.602 1.00 96.88 363 MET A C 1
ATOM 2749 O O . MET A 1 363 ? 7.220 6.068 -1.740 1.00 96.88 363 MET A O 1
ATOM 2753 N N . ALA A 1 364 ? 6.562 5.980 -3.876 1.00 97.44 364 ALA A N 1
ATOM 2754 C CA . ALA A 1 364 ? 7.741 5.256 -4.357 1.00 97.44 364 ALA A CA 1
ATOM 2755 C C . ALA A 1 364 ? 9.031 6.081 -4.214 1.00 97.44 364 ALA A C 1
ATOM 2757 O O . ALA A 1 364 ? 10.076 5.537 -3.861 1.00 97.44 364 ALA A O 1
ATOM 2758 N N . LEU A 1 365 ? 8.957 7.406 -4.397 1.00 97.31 365 LEU A N 1
ATOM 2759 C CA . LEU A 1 365 ? 10.081 8.321 -4.144 1.00 97.31 365 LEU A CA 1
ATOM 2760 C C . LEU A 1 365 ? 10.557 8.298 -2.681 1.00 97.31 365 LEU A C 1
ATOM 2762 O O . LEU A 1 365 ? 11.738 8.531 -2.432 1.00 97.31 365 LEU A O 1
ATOM 2766 N N . LYS A 1 366 ? 9.684 7.962 -1.717 1.00 96.38 366 LYS A N 1
ATOM 2767 C CA . LYS A 1 366 ? 10.070 7.792 -0.303 1.00 96.38 366 LYS A CA 1
ATOM 2768 C C . LYS A 1 366 ? 10.926 6.541 -0.043 1.00 96.38 366 LYS A C 1
ATOM 2770 O O . LYS A 1 366 ? 11.413 6.395 1.068 1.00 96.38 366 LYS A O 1
ATOM 2775 N N . ARG A 1 367 ? 11.129 5.665 -1.040 1.00 96.12 367 ARG A N 1
ATOM 2776 C CA . ARG A 1 367 ? 12.019 4.485 -0.964 1.00 96.12 367 ARG A CA 1
ATOM 2777 C C . ARG A 1 367 ? 13.418 4.734 -1.530 1.00 96.12 367 ARG A C 1
ATOM 2779 O O . ARG A 1 367 ? 14.183 3.806 -1.777 1.00 96.12 367 ARG A O 1
ATOM 2786 N N . HIS A 1 368 ? 13.771 5.996 -1.769 1.00 96.44 368 HIS A N 1
ATOM 2787 C CA . HIS A 1 368 ? 15.117 6.375 -2.178 1.00 96.44 368 HIS A CA 1
ATOM 2788 C C . HIS A 1 368 ? 16.142 5.968 -1.097 1.00 96.44 368 HIS A C 1
ATOM 2790 O O . HIS A 1 368 ? 16.062 6.437 0.035 1.00 96.44 368 HIS A O 1
ATOM 2796 N N . LYS A 1 369 ? 17.124 5.138 -1.479 1.00 95.06 369 LYS A N 1
ATOM 2797 C CA . LYS A 1 369 ? 18.136 4.458 -0.639 1.00 95.06 369 LYS A CA 1
ATOM 2798 C C . LYS A 1 369 ? 17.646 3.276 0.215 1.00 95.06 369 LYS A C 1
ATOM 2800 O O . LYS A 1 369 ? 18.449 2.757 0.982 1.00 95.06 369 LYS A O 1
ATOM 2805 N N . HIS A 1 370 ? 16.412 2.795 0.037 1.00 95.00 370 HIS A N 1
ATOM 2806 C CA . HIS A 1 370 ? 16.017 1.467 0.550 1.00 95.00 370 HIS A CA 1
ATOM 2807 C C . HIS A 1 370 ? 16.760 0.362 -0.218 1.00 95.00 370 HIS A C 1
ATOM 2809 O O . HIS A 1 370 ? 17.290 0.614 -1.308 1.00 95.00 370 HIS A O 1
ATOM 2815 N N . HIS A 1 371 ? 16.813 -0.857 0.317 1.00 92.69 371 HIS A N 1
ATOM 2816 C CA . HIS A 1 371 ? 17.710 -1.899 -0.181 1.00 92.69 371 HIS A CA 1
ATOM 2817 C C . HIS A 1 371 ? 17.024 -2.981 -1.031 1.00 92.69 371 HIS A C 1
ATOM 2819 O O . HIS A 1 371 ? 15.902 -3.413 -0.781 1.00 92.69 371 HIS A O 1
ATOM 2825 N N . ILE A 1 372 ? 17.759 -3.492 -2.024 1.00 93.62 372 ILE A N 1
ATOM 2826 C CA . ILE A 1 372 ? 17.541 -4.819 -2.614 1.00 93.62 372 ILE A CA 1
ATOM 2827 C C . ILE A 1 372 ? 18.809 -5.636 -2.364 1.00 93.62 372 ILE A C 1
ATOM 2829 O O . ILE A 1 372 ? 19.881 -5.337 -2.900 1.00 93.62 372 ILE A O 1
ATOM 2833 N N . SER A 1 373 ? 18.686 -6.675 -1.538 1.00 88.25 373 SER A N 1
ATOM 2834 C CA . SER A 1 373 ? 19.803 -7.508 -1.072 1.00 88.25 373 SER A CA 1
ATOM 2835 C C . SER A 1 373 ? 20.919 -6.675 -0.414 1.00 88.25 373 SER A C 1
ATOM 2837 O O . SER A 1 373 ? 20.768 -6.259 0.727 1.00 88.25 373 SER A O 1
ATOM 2839 N N . ASN A 1 374 ? 22.030 -6.411 -1.110 1.00 88.81 374 ASN A N 1
ATOM 2840 C CA . ASN A 1 374 ? 23.165 -5.616 -0.621 1.00 88.81 374 ASN A CA 1
ATOM 2841 C C . ASN A 1 374 ? 23.375 -4.307 -1.413 1.00 88.81 374 ASN A C 1
ATOM 2843 O O . ASN A 1 374 ? 24.469 -3.737 -1.409 1.00 88.81 374 ASN A O 1
ATOM 2847 N N . ARG A 1 375 ? 22.348 -3.848 -2.136 1.00 93.94 375 ARG A N 1
ATOM 2848 C CA . ARG A 1 375 ? 22.369 -2.635 -2.960 1.00 93.94 375 ARG A CA 1
ATOM 2849 C C . ARG A 1 375 ? 21.312 -1.659 -2.464 1.00 93.94 375 ARG A C 1
ATOM 2851 O O . ARG A 1 375 ? 20.132 -1.993 -2.496 1.00 93.94 375 ARG A O 1
ATOM 2858 N N . TYR A 1 376 ? 21.715 -0.453 -2.070 1.00 95.06 376 TYR A N 1
ATOM 2859 C CA . TYR A 1 376 ? 20.768 0.657 -1.960 1.00 95.06 376 TYR A CA 1
ATOM 2860 C C . TYR A 1 376 ? 20.259 1.021 -3.362 1.00 95.06 376 TYR A C 1
ATOM 2862 O O . TYR A 1 376 ? 21.026 0.997 -4.332 1.00 95.06 376 TYR A O 1
ATOM 2870 N N . ILE A 1 377 ? 18.975 1.354 -3.471 1.00 97.62 377 ILE A N 1
ATOM 2871 C CA . ILE A 1 377 ? 18.326 1.711 -4.733 1.00 97.62 377 ILE A CA 1
ATOM 2872 C C . ILE A 1 377 ? 18.041 3.209 -4.757 1.00 97.62 377 ILE A C 1
ATOM 2874 O O . ILE A 1 377 ? 17.333 3.745 -3.905 1.00 97.62 377 ILE A O 1
ATOM 2878 N N . GLU A 1 378 ? 18.569 3.910 -5.753 1.00 97.88 378 GLU A N 1
ATOM 2879 C CA . GLU A 1 378 ? 18.238 5.319 -5.955 1.00 97.88 378 GLU A CA 1
ATOM 2880 C C . GLU A 1 378 ? 16.928 5.411 -6.740 1.00 97.88 378 GLU A C 1
ATOM 2882 O O . GLU A 1 378 ? 16.851 4.957 -7.884 1.00 97.88 378 GLU A O 1
ATOM 2887 N N . VAL A 1 379 ? 15.894 6.001 -6.139 1.00 97.94 379 VAL A N 1
ATOM 2888 C CA . VAL A 1 379 ? 14.608 6.253 -6.805 1.00 97.94 379 VAL A CA 1
ATOM 2889 C C . VAL A 1 379 ? 14.509 7.735 -7.167 1.00 97.94 379 VAL A C 1
ATOM 2891 O O . VAL A 1 379 ? 14.768 8.596 -6.324 1.00 97.94 379 VAL A O 1
ATOM 2894 N N . TYR A 1 380 ? 14.138 8.031 -8.413 1.00 97.50 380 TYR A N 1
ATOM 2895 C CA . TYR A 1 380 ? 13.991 9.383 -8.967 1.00 97.50 380 TYR A CA 1
ATOM 2896 C C . TYR A 1 380 ? 12.706 9.511 -9.796 1.00 97.50 380 TYR A C 1
ATOM 2898 O O . TYR A 1 380 ? 12.161 8.510 -10.252 1.00 97.50 380 TYR A O 1
ATOM 2906 N N . ARG A 1 381 ? 12.231 10.738 -10.047 1.00 96.69 381 ARG A N 1
ATOM 2907 C CA . ARG A 1 381 ? 11.169 10.996 -11.044 1.00 96.69 381 ARG A CA 1
ATOM 2908 C C . ARG A 1 381 ? 11.709 10.770 -12.465 1.00 96.69 381 ARG A C 1
ATOM 2910 O O . ARG A 1 381 ? 12.892 11.004 -12.701 1.00 96.69 381 ARG A O 1
ATOM 2917 N N . ALA A 1 382 ? 10.847 10.349 -13.387 1.00 94.94 382 ALA A N 1
ATOM 2918 C CA . ALA A 1 382 ? 11.151 10.189 -14.814 1.00 94.94 382 ALA A CA 1
ATOM 2919 C C . ALA A 1 382 ? 9.939 10.586 -15.676 1.00 94.94 382 ALA A C 1
ATOM 2921 O O . ALA A 1 382 ? 8.855 10.798 -15.131 1.00 94.94 382 ALA A O 1
ATOM 2922 N N . SER A 1 383 ? 10.124 10.720 -16.992 1.00 91.00 383 SER A N 1
ATOM 2923 C CA . SER A 1 383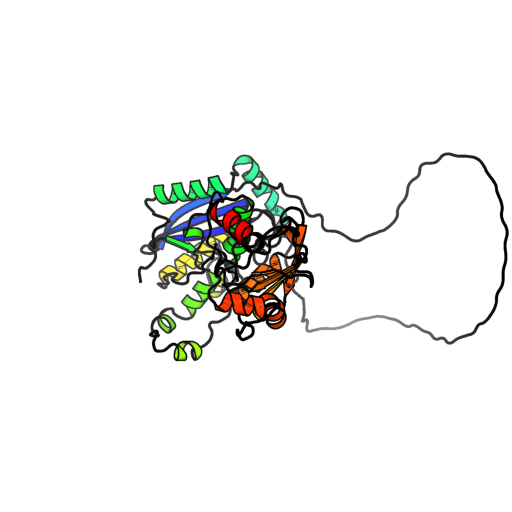 ? 9.064 11.118 -17.932 1.00 91.00 383 SER A CA 1
ATOM 2924 C C . SER A 1 383 ? 8.319 9.919 -18.543 1.00 91.00 383 SER A C 1
ATOM 2926 O O . SER A 1 383 ? 8.776 8.777 -18.475 1.00 91.00 383 SER A O 1
ATOM 2928 N N . GLY A 1 384 ? 7.169 10.186 -19.178 1.00 87.75 384 GLY A N 1
ATOM 2929 C CA . GLY A 1 384 ? 6.482 9.203 -20.029 1.00 87.75 384 GLY A CA 1
ATOM 2930 C C . GLY A 1 384 ? 7.320 8.802 -21.246 1.00 87.75 384 GLY A C 1
ATOM 2931 O O . GLY A 1 384 ? 7.375 7.628 -21.591 1.00 87.75 384 GLY A O 1
ATOM 2932 N N . GLU A 1 385 ? 8.047 9.760 -21.825 1.00 87.62 385 GLU A N 1
ATOM 2933 C CA . GLU A 1 385 ? 8.965 9.558 -22.953 1.00 87.62 385 GLU A CA 1
ATOM 2934 C C . GLU A 1 385 ? 10.124 8.611 -22.590 1.00 87.62 385 GLU A C 1
ATOM 2936 O O . GLU A 1 385 ? 10.396 7.674 -23.338 1.00 87.62 385 GLU A O 1
ATOM 2941 N N . ASP A 1 386 ? 10.745 8.785 -21.412 1.00 88.94 386 ASP A N 1
ATOM 2942 C CA . ASP A 1 386 ? 11.774 7.875 -20.882 1.00 88.94 386 ASP A CA 1
ATOM 2943 C C . ASP A 1 386 ? 11.234 6.441 -20.770 1.00 88.94 386 ASP A C 1
ATOM 2945 O O . ASP A 1 386 ? 11.926 5.480 -21.110 1.00 88.94 386 ASP A O 1
ATOM 2949 N N . PHE A 1 387 ? 9.996 6.288 -20.279 1.00 89.81 387 PHE A N 1
ATOM 2950 C CA . PHE A 1 387 ? 9.354 4.983 -20.142 1.00 89.81 387 PHE A CA 1
ATOM 2951 C C . PHE A 1 387 ? 9.064 4.362 -21.511 1.00 89.81 387 PHE A C 1
ATOM 2953 O O . PHE A 1 387 ? 9.463 3.224 -21.737 1.00 89.81 387 PHE A O 1
ATOM 2960 N N . LEU A 1 388 ? 8.431 5.092 -22.435 1.00 86.25 388 LEU A N 1
ATOM 2961 C CA . LEU A 1 388 ? 8.106 4.604 -23.782 1.00 86.25 388 LEU A CA 1
ATOM 2962 C C . LEU A 1 388 ? 9.363 4.194 -24.563 1.00 86.25 388 LEU A C 1
ATOM 2964 O O . LEU A 1 388 ? 9.379 3.120 -25.164 1.00 86.25 388 LEU A O 1
ATOM 2968 N N . ALA A 1 389 ? 10.443 4.978 -24.484 1.00 84.06 389 ALA A N 1
ATOM 2969 C CA . ALA A 1 389 ? 11.710 4.683 -25.156 1.00 84.06 389 ALA A CA 1
ATOM 2970 C C . ALA A 1 389 ? 12.389 3.383 -24.673 1.00 84.06 389 ALA A C 1
ATOM 2972 O O . ALA A 1 389 ? 13.160 2.778 -25.421 1.00 84.06 389 ALA A O 1
ATOM 2973 N N . VAL A 1 390 ? 12.111 2.934 -23.442 1.00 85.31 390 VAL A N 1
ATOM 2974 C CA . VAL A 1 390 ? 12.631 1.668 -22.891 1.00 85.31 390 VAL A CA 1
ATOM 2975 C C . VAL A 1 390 ? 11.610 0.528 -23.001 1.00 85.31 390 VAL A C 1
ATOM 2977 O O . VAL A 1 390 ? 12.004 -0.608 -23.256 1.00 85.31 390 VAL A O 1
ATOM 2980 N N . ALA A 1 391 ? 10.314 0.811 -22.836 1.00 82.19 391 ALA A N 1
ATOM 2981 C CA . ALA A 1 391 ? 9.237 -0.180 -22.797 1.00 82.19 391 ALA A CA 1
ATOM 2982 C C . ALA A 1 391 ? 8.732 -0.604 -24.187 1.00 82.19 391 ALA A C 1
ATOM 2984 O O . ALA A 1 391 ? 8.491 -1.790 -24.395 1.00 82.19 391 ALA A O 1
ATOM 2985 N N . GLY A 1 392 ? 8.608 0.333 -25.137 1.00 70.62 392 GLY A N 1
ATOM 2986 C CA . GLY A 1 392 ? 8.261 0.023 -26.533 1.00 70.62 392 GLY A CA 1
ATOM 2987 C C . GLY A 1 392 ? 9.399 -0.682 -27.284 1.00 70.62 392 GLY A C 1
ATOM 2988 O O . GLY A 1 392 ? 9.161 -1.434 -28.226 1.00 70.62 392 GLY A O 1
ATOM 2989 N N . GLY A 1 393 ? 10.636 -0.502 -26.807 1.00 64.31 393 GLY A N 1
ATOM 2990 C CA . GLY A 1 393 ? 11.832 -1.172 -27.308 1.00 64.31 393 GLY A CA 1
ATOM 2991 C C . GLY A 1 393 ? 12.430 -0.541 -28.572 1.00 64.31 393 GLY A C 1
ATOM 2992 O O . GLY A 1 393 ? 11.782 0.179 -29.321 1.00 64.31 393 GLY A O 1
ATOM 2993 N N . ALA A 1 394 ? 13.708 -0.838 -28.819 1.00 55.22 394 ALA A N 1
ATOM 2994 C CA . ALA A 1 394 ? 14.466 -0.327 -29.969 1.00 55.22 394 ALA A CA 1
ATOM 2995 C C . ALA A 1 394 ? 14.555 -1.327 -31.143 1.00 55.22 394 ALA A C 1
ATOM 2997 O O . ALA A 1 394 ? 15.393 -1.175 -32.031 1.00 55.22 394 ALA A O 1
ATOM 2998 N N . SER A 1 395 ? 13.753 -2.397 -31.129 1.00 57.25 395 SER A N 1
ATOM 2999 C CA . SER A 1 395 ? 13.812 -3.473 -32.124 1.00 57.25 395 SER A CA 1
ATOM 3000 C C . SER A 1 395 ? 12.417 -3.818 -32.631 1.00 57.25 395 SER A C 1
ATOM 3002 O O . SER A 1 395 ? 11.687 -4.571 -31.988 1.00 57.25 395 SER A O 1
ATOM 3004 N N . ASN A 1 396 ? 12.087 -3.310 -33.821 1.00 58.44 396 ASN A N 1
ATOM 3005 C CA . ASN A 1 396 ? 10.815 -3.552 -34.512 1.00 58.44 396 ASN A CA 1
ATOM 3006 C C . ASN A 1 396 ? 10.489 -5.051 -34.640 1.00 58.44 396 ASN A C 1
ATOM 3008 O O . ASN A 1 396 ? 9.323 -5.428 -34.608 1.00 58.44 396 ASN A O 1
ATOM 3012 N N . GLU A 1 397 ? 11.509 -5.911 -34.745 1.00 58.69 397 GLU A N 1
ATOM 3013 C CA . GLU A 1 397 ? 11.364 -7.372 -34.732 1.00 58.69 397 GLU A CA 1
ATOM 3014 C C . GLU A 1 397 ? 10.680 -7.861 -33.449 1.00 58.69 397 GLU A C 1
ATOM 3016 O O . GLU A 1 397 ? 9.669 -8.551 -33.522 1.00 58.69 397 GLU A O 1
ATOM 3021 N N . ALA A 1 398 ? 11.164 -7.456 -32.269 1.00 59.88 398 ALA A N 1
ATOM 3022 C CA . ALA A 1 398 ? 10.578 -7.860 -30.991 1.00 59.88 398 ALA A CA 1
ATOM 3023 C C . ALA A 1 398 ? 9.125 -7.375 -30.858 1.00 59.88 398 ALA A C 1
ATOM 3025 O O . ALA A 1 398 ? 8.260 -8.139 -30.435 1.00 59.88 398 ALA A O 1
ATOM 3026 N N . GLN A 1 399 ? 8.834 -6.144 -31.290 1.00 60.28 399 GLN A N 1
ATOM 3027 C CA . GLN A 1 399 ? 7.471 -5.606 -31.320 1.00 60.28 399 GLN A CA 1
ATOM 3028 C C . GLN A 1 399 ? 6.562 -6.398 -32.285 1.00 60.28 399 GLN A C 1
ATOM 3030 O O . GLN A 1 399 ? 5.404 -6.660 -31.962 1.00 60.28 399 GLN A O 1
ATOM 3035 N N . ALA A 1 400 ? 7.090 -6.844 -33.431 1.00 61.97 400 ALA A N 1
ATOM 3036 C CA . ALA A 1 400 ? 6.377 -7.675 -34.402 1.00 61.97 400 ALA A CA 1
ATOM 3037 C C . ALA A 1 400 ? 6.175 -9.133 -33.943 1.00 61.97 400 ALA A C 1
ATOM 3039 O O . ALA A 1 400 ? 5.158 -9.735 -34.274 1.00 61.97 400 ALA A O 1
ATOM 3040 N N . PHE A 1 401 ? 7.094 -9.715 -33.166 1.00 63.94 401 PHE A N 1
ATOM 3041 C CA . PHE A 1 401 ? 6.889 -11.033 -32.551 1.00 63.94 401 PHE A CA 1
ATOM 3042 C C . PHE A 1 401 ? 5.869 -10.970 -31.404 1.00 63.94 401 PHE A C 1
ATOM 3044 O O . PHE A 1 401 ? 4.990 -11.826 -31.316 1.00 63.94 401 PHE A O 1
ATOM 3051 N N . LEU A 1 402 ? 5.919 -9.928 -30.570 1.00 63.41 402 LEU A N 1
ATOM 3052 C CA . LEU A 1 402 ? 4.941 -9.705 -29.500 1.00 63.41 402 LEU A CA 1
ATOM 3053 C C . LEU A 1 402 ? 3.524 -9.454 -30.054 1.00 63.41 402 LEU A C 1
ATOM 3055 O O . LEU A 1 402 ? 2.553 -9.984 -29.514 1.00 63.41 402 LEU A O 1
ATOM 3059 N N . SER A 1 403 ? 3.380 -8.734 -31.175 1.00 64.12 403 SER A N 1
ATOM 3060 C CA . SER A 1 403 ? 2.065 -8.471 -31.787 1.00 64.12 403 SER A CA 1
ATOM 3061 C C . SER A 1 403 ? 1.383 -9.708 -32.395 1.00 64.12 403 SER A C 1
ATOM 3063 O O . SER A 1 403 ? 0.160 -9.709 -32.535 1.00 64.12 403 SER A O 1
ATOM 3065 N N . LYS A 1 404 ? 2.123 -10.798 -32.665 1.00 65.00 404 LYS A N 1
ATOM 3066 C CA . LYS A 1 404 ? 1.557 -12.119 -33.020 1.00 65.00 404 LYS A CA 1
ATOM 3067 C C . LYS A 1 404 ? 0.860 -12.830 -31.847 1.00 65.00 404 LYS A C 1
ATOM 3069 O O . LYS A 1 404 ? 0.256 -13.880 -32.050 1.00 65.00 404 LYS A O 1
ATOM 3074 N N . GLY A 1 405 ? 0.955 -12.299 -30.625 1.00 60.78 405 GLY A N 1
ATOM 3075 C CA . GLY A 1 405 ? 0.423 -12.923 -29.408 1.00 60.78 405 GLY A CA 1
ATOM 3076 C C . GLY A 1 405 ? 1.471 -13.627 -28.539 1.00 60.78 405 GLY A C 1
ATOM 3077 O O . GLY A 1 405 ? 1.100 -14.289 -27.567 1.00 60.78 405 GLY A O 1
ATOM 3078 N N . ALA A 1 406 ? 2.769 -13.476 -28.834 1.00 60.38 406 ALA A N 1
ATOM 3079 C CA . ALA A 1 406 ? 3.821 -13.888 -27.908 1.00 60.38 406 ALA A CA 1
ATOM 3080 C C . ALA A 1 406 ? 3.748 -13.038 -26.628 1.00 60.38 406 ALA A C 1
ATOM 3082 O O . ALA A 1 406 ? 3.745 -11.811 -26.686 1.00 60.38 406 ALA A O 1
ATOM 3083 N N . GLN A 1 407 ? 3.702 -13.684 -25.461 1.00 58.09 407 GLN A N 1
ATOM 3084 C CA . GLN A 1 407 ? 3.617 -12.978 -24.173 1.00 58.09 407 GLN A CA 1
ATOM 3085 C C . GLN A 1 407 ? 4.995 -12.616 -23.596 1.00 58.09 407 GLN A C 1
ATOM 3087 O O . GLN A 1 407 ? 5.103 -11.678 -22.810 1.00 58.09 407 GLN A O 1
ATOM 3092 N N . VAL A 1 408 ? 6.041 -13.368 -23.958 1.00 66.25 408 VAL A N 1
ATOM 3093 C CA . VAL A 1 408 ? 7.411 -13.245 -23.434 1.00 66.25 408 VAL A CA 1
ATOM 3094 C C . VAL A 1 408 ? 8.405 -13.635 -24.532 1.00 66.25 408 VAL A C 1
ATOM 3096 O O . VAL A 1 408 ? 8.173 -14.608 -25.243 1.00 66.25 408 VAL A O 1
ATOM 3099 N N . ILE A 1 409 ? 9.533 -12.924 -24.631 1.00 72.81 409 ILE A N 1
ATOM 3100 C CA . ILE A 1 409 ? 10.690 -13.306 -25.460 1.00 72.81 409 ILE A CA 1
ATOM 3101 C C . ILE A 1 409 ? 11.839 -13.729 -24.534 1.00 72.81 409 ILE A C 1
ATOM 3103 O O . ILE A 1 409 ? 12.245 -12.966 -23.655 1.00 72.81 409 ILE A O 1
ATOM 3107 N N . ILE A 1 410 ? 12.390 -14.933 -24.730 1.00 72.94 410 ILE A N 1
ATOM 3108 C CA . ILE A 1 410 ? 13.467 -15.491 -23.894 1.00 72.94 410 ILE A CA 1
ATOM 3109 C C . ILE A 1 410 ? 14.801 -15.442 -24.645 1.00 72.94 410 ILE A C 1
ATOM 3111 O O . ILE A 1 410 ? 15.043 -16.205 -25.576 1.00 72.94 410 ILE A O 1
ATOM 3115 N N . ARG A 1 411 ? 15.730 -14.588 -24.197 1.00 74.06 411 ARG A N 1
ATOM 3116 C CA . ARG A 1 411 ? 17.087 -14.532 -24.763 1.00 74.06 411 ARG A CA 1
ATOM 3117 C C . ARG A 1 411 ? 18.028 -15.527 -24.078 1.00 74.06 411 ARG A C 1
ATOM 3119 O O . ARG A 1 411 ? 18.661 -15.196 -23.073 1.00 74.06 411 ARG A O 1
ATOM 3126 N N . MET A 1 412 ? 18.169 -16.715 -24.660 1.00 74.88 412 MET A N 1
ATOM 3127 C CA . MET A 1 412 ? 19.123 -17.732 -24.198 1.00 74.88 412 MET A CA 1
ATOM 3128 C C . MET A 1 412 ? 20.591 -17.282 -24.341 1.00 74.88 412 MET A C 1
ATOM 3130 O O . MET A 1 412 ? 20.938 -16.426 -25.160 1.00 74.88 412 MET A O 1
ATOM 3134 N N . ARG A 1 413 ? 21.474 -17.875 -23.528 1.00 78.31 413 ARG A N 1
ATOM 3135 C CA . ARG A 1 413 ? 22.943 -17.750 -23.587 1.00 78.31 413 ARG A CA 1
ATOM 3136 C C . ARG A 1 413 ? 23.579 -19.068 -23.149 1.00 78.31 413 ARG A C 1
ATOM 3138 O O . ARG A 1 413 ? 22.961 -19.815 -22.402 1.00 78.31 413 ARG A O 1
ATOM 3145 N N . GLY A 1 414 ? 24.815 -19.325 -23.579 1.00 83.44 414 GLY A N 1
ATOM 3146 C CA . GLY A 1 414 ? 25.524 -20.572 -23.257 1.00 83.44 414 GLY A CA 1
ATOM 3147 C C . GLY A 1 414 ? 25.110 -21.775 -24.111 1.00 83.44 414 GLY A C 1
ATOM 3148 O O . GLY A 1 414 ? 25.509 -22.892 -23.801 1.00 83.44 414 GLY A O 1
ATOM 3149 N N . LEU A 1 415 ? 24.338 -21.554 -25.182 1.00 87.62 415 LEU A N 1
ATOM 3150 C CA . LEU A 1 415 ? 24.087 -22.573 -26.200 1.00 87.62 415 LEU A CA 1
ATOM 3151 C C . LEU A 1 415 ? 25.407 -22.959 -26.906 1.00 87.62 415 LEU A C 1
ATOM 3153 O O . LEU A 1 415 ? 26.231 -22.069 -27.146 1.00 87.62 415 LEU A O 1
ATOM 3157 N N . PRO A 1 416 ? 25.611 -24.243 -27.258 1.00 90.19 416 PRO A N 1
ATOM 3158 C CA . PRO A 1 416 ? 26.726 -24.682 -28.099 1.00 90.19 416 PRO A CA 1
ATOM 3159 C C . PRO A 1 416 ? 26.786 -23.962 -29.457 1.00 90.19 416 PRO A C 1
ATOM 3161 O O . PRO A 1 416 ? 25.767 -23.510 -29.977 1.00 90.19 416 PRO A O 1
ATOM 3164 N N . TYR A 1 417 ? 27.976 -23.887 -30.062 1.00 88.06 417 TYR A N 1
ATOM 3165 C CA . TYR A 1 417 ? 28.176 -23.248 -31.375 1.00 88.06 417 TYR A CA 1
ATOM 3166 C C . TYR A 1 417 ? 27.480 -23.984 -32.534 1.00 88.06 417 TYR A C 1
ATOM 3168 O O . TYR A 1 417 ? 27.220 -23.387 -33.574 1.00 88.06 417 TYR A O 1
ATOM 3176 N N . ASP A 1 418 ? 27.182 -25.266 -32.343 1.00 92.31 418 ASP A N 1
ATOM 3177 C CA . ASP A 1 418 ? 26.453 -26.170 -33.234 1.00 92.31 418 ASP A CA 1
ATOM 3178 C C . ASP A 1 418 ? 24.965 -26.323 -32.852 1.00 92.31 418 ASP A C 1
ATOM 3180 O O . ASP A 1 418 ? 24.263 -27.168 -33.407 1.00 92.31 418 ASP A O 1
ATOM 3184 N N . CYS A 1 419 ? 24.462 -25.514 -31.912 1.00 90.38 419 CYS A N 1
ATOM 3185 C CA . CYS A 1 419 ? 23.081 -25.594 -31.445 1.00 90.38 419 CYS A CA 1
ATOM 3186 C C . CYS A 1 419 ? 22.073 -25.195 -32.536 1.00 90.38 419 CYS A C 1
ATOM 3188 O O . CYS A 1 419 ? 22.140 -24.114 -33.121 1.00 90.38 419 CYS A O 1
ATOM 3190 N N . THR A 1 420 ? 21.099 -26.071 -32.772 1.00 90.94 420 THR A N 1
ATOM 3191 C CA . THR A 1 420 ? 20.023 -25.904 -33.755 1.00 90.94 420 THR A CA 1
ATOM 3192 C C . THR A 1 420 ? 18.704 -25.505 -33.091 1.00 90.94 420 THR A C 1
ATOM 3194 O O . THR A 1 420 ? 18.434 -25.881 -31.949 1.00 90.94 420 THR A O 1
ATOM 3197 N N . ALA A 1 421 ? 17.819 -24.827 -33.832 1.00 88.50 421 ALA A N 1
ATOM 3198 C CA . ALA A 1 421 ? 16.476 -24.472 -33.354 1.00 88.50 421 ALA A CA 1
ATOM 3199 C C . ALA A 1 421 ? 15.685 -25.691 -32.834 1.00 88.50 421 ALA A C 1
ATOM 3201 O O . ALA A 1 421 ? 14.983 -25.597 -31.830 1.00 88.50 421 ALA A O 1
ATOM 3202 N N . LYS A 1 422 ? 15.869 -26.876 -33.439 1.00 89.19 422 LYS A N 1
ATOM 3203 C CA . LYS A 1 422 ? 15.254 -28.120 -32.952 1.00 89.19 422 LYS A CA 1
ATOM 3204 C C . LYS A 1 422 ? 15.712 -28.487 -31.533 1.00 89.19 422 LYS A C 1
ATOM 3206 O O . LYS A 1 422 ? 14.879 -28.885 -30.729 1.00 89.19 422 LYS A O 1
ATOM 3211 N N . GLN A 1 423 ? 16.998 -28.336 -31.210 1.00 89.06 423 GLN A N 1
ATOM 3212 C CA . GLN A 1 423 ? 17.513 -28.610 -29.860 1.00 89.06 423 GLN A CA 1
ATOM 3213 C C . GLN A 1 423 ? 17.018 -27.578 -28.835 1.00 89.06 423 GLN A C 1
ATOM 3215 O O . GLN A 1 423 ? 16.813 -27.929 -27.678 1.00 89.06 423 GLN A O 1
ATOM 3220 N N . VAL A 1 424 ? 16.775 -26.329 -29.252 1.00 88.69 424 VAL A N 1
ATOM 3221 C CA . VAL A 1 424 ? 16.139 -25.303 -28.406 1.00 88.69 424 VAL A CA 1
ATOM 3222 C C . VAL A 1 424 ? 14.677 -25.659 -28.111 1.00 88.69 424 VAL A C 1
ATOM 3224 O O . VAL A 1 424 ? 14.258 -25.618 -26.956 1.00 88.69 424 VAL A O 1
ATOM 3227 N N . LEU A 1 425 ? 13.917 -26.085 -29.124 1.00 88.69 425 LEU A N 1
ATOM 3228 C CA . LEU A 1 425 ? 12.548 -26.584 -28.951 1.00 88.69 425 LEU A CA 1
ATOM 3229 C C . LEU A 1 425 ? 12.492 -27.817 -28.041 1.00 88.69 425 LEU A C 1
ATOM 3231 O O . LEU A 1 425 ? 11.656 -27.890 -27.146 1.00 88.69 425 LEU A O 1
ATOM 3235 N N . GLU A 1 426 ? 13.403 -28.767 -28.240 1.00 87.94 426 GLU A N 1
ATOM 3236 C CA . GLU A 1 426 ? 13.503 -29.990 -27.440 1.00 87.94 426 GLU A CA 1
ATOM 3237 C C . GLU A 1 426 ? 13.898 -29.698 -25.981 1.00 87.94 426 GLU A C 1
ATOM 3239 O O . GLU A 1 426 ? 13.352 -30.310 -25.066 1.00 87.94 426 GLU A O 1
ATOM 3244 N N . PHE A 1 427 ? 14.761 -28.704 -25.741 1.00 87.88 427 PHE A N 1
ATOM 3245 C CA . PHE A 1 427 ? 15.096 -28.218 -24.398 1.00 87.88 427 PHE A CA 1
ATOM 3246 C C . PHE A 1 427 ? 13.872 -27.660 -23.652 1.00 87.88 427 PHE A C 1
ATOM 3248 O O . PHE A 1 427 ? 13.653 -28.012 -22.494 1.00 87.88 427 PHE A O 1
ATOM 3255 N N . PHE A 1 428 ? 13.051 -26.830 -24.306 1.00 86.44 428 PHE A N 1
ATOM 3256 C CA . PHE A 1 428 ? 11.838 -26.273 -23.691 1.00 86.44 428 PHE A CA 1
ATOM 3257 C C . PHE A 1 428 ? 10.697 -27.297 -23.560 1.00 86.44 428 PHE A C 1
ATOM 3259 O O . PHE A 1 428 ? 9.921 -27.229 -22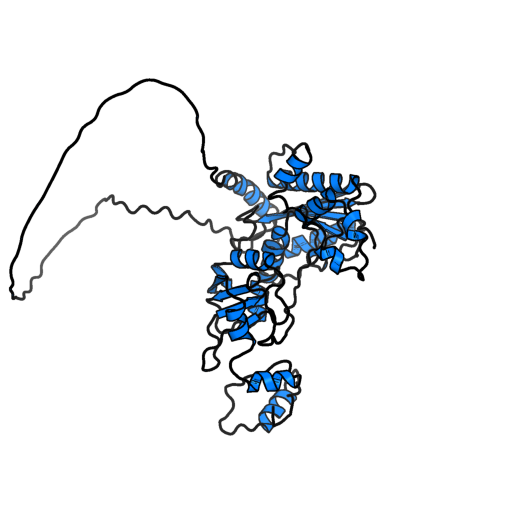.607 1.00 86.44 428 PHE A O 1
ATOM 3266 N N . ALA A 1 429 ? 10.621 -28.286 -24.455 1.00 85.81 429 ALA A N 1
ATOM 3267 C CA . ALA A 1 429 ? 9.649 -29.374 -24.366 1.00 85.81 429 ALA A CA 1
ATOM 3268 C C . ALA A 1 429 ? 9.965 -30.386 -23.247 1.00 85.81 429 ALA A C 1
ATOM 3270 O O . ALA A 1 429 ? 9.041 -30.886 -22.610 1.00 85.81 429 ALA A O 1
ATOM 3271 N N . ASN A 1 430 ? 11.248 -30.672 -22.990 1.00 84.56 430 ASN A N 1
ATOM 3272 C CA . ASN A 1 430 ? 11.688 -31.744 -22.085 1.00 84.56 430 ASN A CA 1
ATOM 3273 C C . ASN A 1 430 ? 12.047 -31.276 -20.655 1.00 84.56 430 ASN A C 1
ATOM 3275 O O . ASN A 1 430 ? 12.572 -32.066 -19.869 1.00 84.56 430 ASN A O 1
ATOM 3279 N N . GLY A 1 431 ? 11.810 -30.006 -20.308 1.00 74.31 431 GLY A N 1
ATOM 3280 C CA . GLY A 1 431 ? 12.019 -29.489 -18.949 1.00 74.31 431 GLY A CA 1
ATOM 3281 C C . GLY A 1 431 ? 10.979 -29.993 -17.935 1.00 74.31 431 GLY A C 1
ATOM 3282 O O . GLY A 1 431 ? 9.891 -30.422 -18.311 1.00 74.31 431 GLY A O 1
ATOM 3283 N N . GLU A 1 432 ? 11.284 -29.882 -16.633 1.00 72.88 432 GLU A N 1
ATOM 3284 C CA . GLU A 1 432 ? 10.363 -30.262 -15.536 1.00 72.88 432 GLU A CA 1
ATOM 3285 C C . GLU A 1 432 ? 9.003 -29.541 -15.621 1.00 72.88 432 GLU A C 1
ATOM 3287 O O . GLU A 1 432 ? 7.970 -30.092 -15.243 1.00 72.88 432 GLU A O 1
ATOM 3292 N N . THR A 1 433 ? 8.996 -28.329 -16.181 1.00 73.12 433 THR A N 1
ATOM 3293 C CA . THR A 1 433 ? 7.808 -27.616 -16.658 1.00 73.12 433 THR A CA 1
ATOM 3294 C C . THR A 1 433 ? 7.930 -27.358 -18.161 1.00 73.12 433 THR A C 1
ATOM 3296 O O . THR A 1 433 ? 8.426 -26.322 -18.599 1.00 73.12 433 THR A O 1
ATOM 3299 N N . SER A 1 434 ? 7.469 -28.320 -18.964 1.00 77.25 434 SER A N 1
ATOM 3300 C CA . SER A 1 434 ? 7.441 -28.229 -20.430 1.00 77.25 434 SER A CA 1
ATOM 3301 C C . SER A 1 434 ? 6.694 -26.981 -20.917 1.00 77.25 434 SER A C 1
ATOM 3303 O O . SER A 1 434 ? 5.551 -26.756 -20.503 1.00 77.25 434 SER A O 1
ATOM 3305 N N . CYS A 1 435 ? 7.275 -26.211 -21.837 1.00 75.56 435 CYS A N 1
ATOM 3306 C CA . CYS A 1 435 ? 6.642 -25.021 -22.408 1.00 75.56 435 CYS A CA 1
ATOM 3307 C C . CYS A 1 435 ? 6.723 -24.976 -23.943 1.00 75.56 435 CYS A C 1
ATOM 3309 O O . CYS A 1 435 ? 7.681 -25.434 -24.565 1.00 75.56 435 CYS A O 1
ATOM 3311 N N . SER A 1 436 ? 5.677 -24.431 -24.569 1.00 79.75 436 SER A N 1
ATOM 3312 C CA . SER A 1 436 ? 5.563 -24.304 -26.025 1.00 79.75 436 SER A CA 1
ATOM 3313 C C . SER A 1 436 ? 6.148 -22.979 -26.514 1.00 79.75 436 SER A C 1
ATOM 3315 O O . SER A 1 436 ? 5.630 -21.914 -26.169 1.00 79.75 436 SER A O 1
ATOM 3317 N N . VAL A 1 437 ? 7.174 -23.043 -27.360 1.00 81.69 437 VAL A N 1
ATOM 3318 C CA . VAL A 1 437 ? 7.686 -21.885 -28.110 1.00 81.69 437 VAL A CA 1
ATOM 3319 C C . VAL A 1 437 ? 6.696 -21.535 -29.232 1.00 81.69 437 VAL A C 1
ATOM 3321 O O . VAL A 1 437 ? 6.196 -22.432 -29.916 1.00 81.69 437 VAL A O 1
ATOM 3324 N N . LEU A 1 438 ? 6.382 -20.246 -29.404 1.00 76.44 438 LEU A N 1
ATOM 3325 C CA . LEU A 1 438 ? 5.519 -19.757 -30.489 1.00 76.44 438 LEU A CA 1
ATOM 3326 C C . LEU A 1 438 ? 6.257 -19.848 -31.836 1.00 76.44 438 LEU A C 1
ATOM 3328 O O . LEU A 1 438 ? 7.478 -19.782 -31.858 1.00 76.44 438 LEU A O 1
ATOM 3332 N N . ASP A 1 439 ? 5.539 -20.030 -32.947 1.00 76.06 439 ASP A N 1
ATOM 3333 C CA . ASP A 1 439 ? 6.074 -20.170 -34.319 1.00 76.06 439 ASP A CA 1
ATOM 3334 C C . ASP A 1 439 ? 7.127 -21.291 -34.538 1.00 76.06 439 ASP A C 1
ATOM 3336 O O . ASP A 1 439 ? 7.566 -21.542 -35.660 1.00 76.06 439 ASP A O 1
ATOM 3340 N N . GLY A 1 440 ? 7.465 -22.066 -33.503 1.00 80.62 440 GLY A N 1
ATOM 3341 C CA . GLY A 1 440 ? 8.288 -23.266 -33.602 1.00 80.62 440 GLY A CA 1
ATOM 3342 C C . GLY A 1 440 ? 9.748 -22.958 -33.932 1.00 80.62 440 GLY A C 1
ATOM 3343 O O . GLY A 1 440 ? 10.498 -22.503 -33.076 1.00 80.62 440 GLY A O 1
ATOM 3344 N N . ALA A 1 441 ? 10.180 -23.290 -35.150 1.00 77.25 441 ALA A N 1
ATOM 3345 C CA . ALA A 1 441 ? 11.560 -23.063 -35.586 1.00 77.25 441 ALA A CA 1
ATOM 3346 C C . ALA A 1 441 ? 11.805 -21.633 -36.110 1.00 77.25 441 ALA A C 1
ATOM 3348 O O . ALA A 1 441 ? 12.961 -21.266 -36.314 1.00 77.25 441 ALA A O 1
ATOM 3349 N N . ASP A 1 442 ? 10.734 -20.857 -36.312 1.00 71.81 442 ASP A N 1
ATOM 3350 C CA . ASP A 1 442 ? 10.736 -19.515 -36.908 1.00 71.81 442 ASP A CA 1
ATOM 3351 C C . ASP A 1 442 ? 10.402 -18.396 -35.880 1.00 71.81 442 ASP A C 1
ATOM 3353 O O . ASP A 1 442 ? 10.015 -17.290 -36.275 1.00 71.81 442 ASP A O 1
ATOM 3357 N N . GLY A 1 443 ? 10.516 -18.683 -34.571 1.00 58.78 443 GLY A N 1
ATOM 3358 C CA . GLY A 1 443 ? 10.143 -17.801 -33.444 1.00 58.78 443 GLY A CA 1
ATOM 3359 C C . GLY A 1 443 ? 11.178 -17.672 -32.324 1.00 58.78 443 GLY A C 1
ATOM 3360 O O . GLY A 1 443 ? 12.263 -18.287 -32.430 1.00 58.78 443 GLY A O 1
#

pLDDT: mean 75.76, std 24.32, range [21.44, 97.94]

Secondary structure (DSSP, 8-state):
-PPPSEEEEEEEEESS--GGGTTTT-PPEEEEEEEEEETTT--EEEEEEEEBPPSS---------------------------------------------------------------------GGGGGGTHHHHHHHHHHH-B-HHHHHHHHHHHHHHTT--SSSTTEEEEESSSHIIIIIIHHHHHHTT----GGGGEEEEHHHHHHHHHH-HHHHHT--GGGHHHHHHSPPPPPPPS-HHHHHHHTT------SSHHHHHHHHHHHHHHHHHHTT------EE---S----PPPTT----GGGEEEEES--TT--HHHHHHHTTTS-EEEEEEEEEE-TTS-EEEEEEEEESSHHHHHHHHTTTT-EETTEE-EEEE--HHHHHHHHT-S-HHHHHHHHTT--------S--TT--HHHHHHHHHSSTT--PPTTGGG-

Sequence (443 aa):
MLVPGHVVSLYVATSGYNGAALGSDEKEVVLLIYVIIDVQTNNIVGVKQFFVRPTNPIQQSQPQSLLNASSASQNNISSSNTSLDNQSLGSGTTTATASSANSVNNATSATTSSSLTAGSSLAPCENAISQEIPAIESLIASSGRPLEEVIEQFDAYTRSLKIDPHGANFRLVTDGQLPLRQCLHPEASAKDIQLPAYYWRFSDLRKEYVRCKAGDLARALVPLSDATKLHAMPRLPAALGSVAEIMQDLDLSTYQDSEIYTKEARDMVTIIQHMISLGHKFEANEIVNLSLEPGICSIDDEIDGTCIVRARGLPWQSSDQDIARFFRGLNVAKGGVALCLSPQGRRNGEALVRFVSQEHRDMALKRHKHHISNRYIEVYRASGEDFLAVAGGASNEAQAFLSKGAQVIIRMRGLPYDCTAKQVLEFFANGETSCSVLDGADG